Protein AF-0000000075101378 (afdb_homodimer)

Organism: Aphanomyces astaci (NCBI:txid112090)

Sequence (682 aa):
MLHLRCVVVGKGHPFSVAIASNASVRELKTKVFGENLHMTTSVADDLQLYRVDGLEEGDDGQVLHHGNFVDMTLASLSGFGDDKTNMPATSFLSRWFNTADVAVSARQIHVVVSSFDDLGDQTRWTELNDVLPRRKALRHRGVDSAAISDVSWSDVRAVFDKYTIKQEFPRQAIPAQAMDALDIYLKMIAMSFGPIDASSSDATTRKYFITPIFLHVASAAGANMVLDEEVRGMRVRMHGRLDFVLVRGVTRICLVQTTDGDMTQAMADVLLACEAVADAEDAAVVYGIATDCLSWVFVKRERSHILTAEMSVQVGDDRHLPPESVQRVAETIHAMLMVMNMLHLRCVVVGKGHPFSVAIASNASVRELKTKVFGENLHMTTSVADDLQLYRVDGLEEGDDGQVLHHGNFVDMTLASLSGFGDDKTNMPATSFLSRWFNTADVAVSARQIHVVVSSFDDLGDQTRWTELNDVLPRRKALRHRGVDSAAISDVSWSDVRAVFDKYTIKQEFPRQAIPAQAMDALDIYLKMIAMSFGPIDASSSDATTRKYFITPIFLHVASAAGANMVLDEEVRGMRVRMHGRLDFVLVRGVTRICLVQTTDGDMTQAMADVLLACEAVADAEDAAVVYGIATDCLSWVFVKRERSHILTAEMSVQVGDDRHLPPESVQRVAETIHAMLMVMN

Foldseek 3Di:
DFWAWEDEQPPQAIDTDDDDQFDFVLVVLVRVCVVPVPPPDPDSQQKKKKFFPQWWQDPVRGIDHPRHGDRSHLVSVVVRVVGIDTGDRGDGNNVQDDNVRRPPDPTTHTIYMYGNLRCLLVVLLVVLLVQADQPVVCVVVVQRAAELLVDACVSCVVSQVVFEDEDDFDFAAFDPVLLVVLQVQLVVLCVVVNFDDPPDDFLVSLCSNVVSLVVSLCVRLVKDKAAFDWFAADSRRYIYTFRIWIDDPLEIETEHEDRPPPQSSQVSSFVVRQSRCCRVVVDQWYWYWYDNNFKIKIWIDGSRHIYIYIDGFDQDPVSTGDSVSSRRVSRSVNSSNNPPD/DFWAWEDEQPPQAIDTDDDDQFAFLLVVLVRVCVVVVPPPDPDSQQKKKKFFPQWWQDPVRGIDHVRHGDRSHPVSVVVRVVGIDIGDRGDTNNVQDDNVRRPPDPTDHTMYMYGNLRCLLVVLLVVLLVQADQPPVCVVVVQRAAELLVDACVSNVVSQVVFEDEDDFDFAAFDPVLLVVLQVQQVVLCVVVNFDDPPDDFLVSLCSNVVSLVVSLCVRLVKDKDAFDWFQADSRRYIYTFRIWIDDPLEIETEHEDRVPPQSSQVSSFVVRQSRCCRVSVDQWYWYWYDNNFKIKIWIDGSRHIYIYIDGFDQDPVSTGDSVSSRRVSRSVNSSNPPPD

Secondary structure (DSSP, 8-state):
-EEEEEEETTT---EEEEE-TT-BHHHHHHHHHHH-TT-S-SSGGGEEEEEESSEEE-TTS-EEETTEE---SHHHHHTTGGGEEE--TTSBGGGT--HHHHTS-TTB--EEEEEHHHHHHHHHHHHHHHHS---HHHHTTT---EEGGG--HHHHHHHHHHHEEE-PPP-----HHHHHHHHHHHHHHHHHH----TTT--HHHHHHHHHHHHHHHHHHHT-EEEET-EEE-SSS-EEEE-SEEEEETTEEEEEEE-SSS-HHHHHHHHHHHHHHHHHHHT-S-EEEEEESSSEEEEEEE-SS-EEEEEEE----TT-SPPHHHHHHHHHHHHHHHH---/-EEEEEEETTT---EEEEE-TT-BHHHHHHHHHHH-TT-S-SSGGGEEEEEESSEEE-TTS-EEETTEE---SHHHHHTTGGGEEE--TTSBGGGT--HHHHTS-TTB--EEEEEHHHHHHHHHHHHHHHHS---HHHHTTT---EEGGG--HHHHHHHHHHHEEE-PPP-----HHHHHHHHHHHHHHHHHH----TTT--HHHHHHHHHHHHHHHHHHHT-EEEES-EEE-SSS-EEEE-SEEEEETTEEEEEEE-SSS-HHHHHHHHHHHHHHHHHHHT-S-EEEEEESSSEEEEEEE-SS-EEEEEEE----TT-SPPHHHHHHHHHHHHHHHH---

pLDDT: mean 83.55, std 13.41, range [43.53, 98.44]

Structure (mmCIF, N/CA/C/O backbone):
data_AF-0000000075101378-model_v1
#
loop_
_entity.id
_entity.type
_entity.pdbx_description
1 polymer 'Crinkler effector protein N-terminal domain-containing protein'
#
loop_
_atom_site.group_PDB
_atom_site.id
_atom_site.type_symbol
_atom_site.label_atom_id
_atom_site.label_alt_id
_atom_site.label_comp_id
_atom_site.label_asym_id
_atom_site.label_entity_id
_atom_site.label_seq_id
_atom_site.pdbx_PDB_ins_code
_atom_site.Cartn_x
_atom_site.Cartn_y
_atom_site.Cartn_z
_atom_site.occupancy
_atom_site.B_iso_or_equiv
_atom_site.auth_seq_id
_atom_site.auth_comp_id
_atom_site.auth_asym_id
_atom_site.auth_atom_id
_atom_site.pdbx_PDB_model_num
ATOM 1 N N . MET A 1 1 ? 5.184 -62.156 -27.141 1 82.69 1 MET A N 1
ATOM 2 C CA . MET A 1 1 ? 4.438 -61.188 -26.344 1 82.69 1 MET A CA 1
ATOM 3 C C . MET A 1 1 ? 5.176 -60.875 -25.047 1 82.69 1 MET A C 1
ATOM 5 O O . MET A 1 1 ? 5.734 -61.75 -24.406 1 82.69 1 MET A O 1
ATOM 9 N N . LEU A 1 2 ? 5.336 -59.531 -24.812 1 86.38 2 LEU A N 1
ATOM 10 C CA . LEU A 1 2 ? 5.973 -59.094 -23.578 1 86.38 2 LEU A CA 1
ATOM 11 C C . LEU A 1 2 ? 4.93 -58.719 -22.531 1 86.38 2 LEU A C 1
ATOM 13 O O . LEU A 1 2 ? 3.891 -58.125 -22.859 1 86.38 2 LEU A O 1
ATOM 17 N N . HIS A 1 3 ? 5.055 -59.281 -21.375 1 87.69 3 HIS A N 1
ATOM 18 C CA . HIS A 1 3 ? 4.27 -58.812 -20.234 1 87.69 3 HIS A CA 1
ATOM 19 C C . HIS A 1 3 ? 5.086 -57.875 -19.344 1 87.69 3 HIS A C 1
ATOM 21 O O . HIS A 1 3 ? 5.859 -58.344 -18.5 1 87.69 3 HIS A O 1
ATOM 27 N N . LEU A 1 4 ? 4.887 -56.562 -19.562 1 89.94 4 LEU A N 1
ATOM 28 C CA . LEU A 1 4 ? 5.656 -55.562 -18.828 1 89.94 4 LEU A CA 1
ATOM 29 C C . LEU A 1 4 ? 4.887 -55.094 -17.609 1 89.94 4 LEU A C 1
ATOM 31 O O . LEU A 1 4 ? 3.693 -54.781 -17.703 1 89.94 4 LEU A O 1
ATOM 35 N N . ARG A 1 5 ? 5.512 -55.125 -16.5 1 88.5 5 ARG A N 1
ATOM 36 C CA . ARG A 1 5 ? 4.953 -54.5 -15.297 1 88.5 5 ARG A CA 1
ATOM 37 C C . ARG A 1 5 ? 5.336 -53.031 -15.211 1 88.5 5 ARG A C 1
ATOM 39 O O . ARG A 1 5 ? 6.52 -52.688 -15.227 1 88.5 5 ARG A O 1
ATOM 46 N N . CYS A 1 6 ? 4.332 -52.188 -15.203 1 87.56 6 CYS A N 1
ATOM 47 C CA . CYS A 1 6 ? 4.512 -50.719 -15.219 1 87.56 6 CYS A CA 1
ATOM 48 C C . CYS A 1 6 ? 3.998 -50.094 -13.93 1 87.56 6 CYS A C 1
ATOM 50 O O . CYS A 1 6 ? 3.143 -50.688 -13.25 1 87.56 6 CYS A O 1
ATOM 52 N N . VAL A 1 7 ? 4.637 -49.031 -13.602 1 85.06 7 VAL A N 1
ATOM 53 C CA . VAL A 1 7 ? 4.137 -48.219 -12.492 1 85.06 7 VAL A CA 1
ATOM 54 C C . VAL A 1 7 ? 4.148 -46.719 -12.891 1 85.06 7 VAL A C 1
ATOM 56 O O . VAL A 1 7 ? 5.078 -46.281 -13.547 1 85.06 7 VAL A O 1
ATOM 59 N N . VAL A 1 8 ? 3.031 -46.094 -12.562 1 78.31 8 VAL A N 1
ATOM 60 C CA . VAL A 1 8 ? 2.91 -44.656 -12.844 1 78.31 8 VAL A CA 1
ATOM 61 C C . VAL A 1 8 ? 3.381 -43.844 -11.633 1 78.31 8 VAL A C 1
ATOM 63 O O . VAL A 1 8 ? 2.979 -44.125 -10.5 1 78.31 8 VAL A O 1
ATOM 66 N N . VAL A 1 9 ? 4.309 -42.969 -11.984 1 74.69 9 VAL A N 1
ATOM 67 C CA . VAL A 1 9 ? 4.746 -42.062 -10.945 1 74.69 9 VAL A CA 1
ATOM 68 C C . VAL A 1 9 ? 3.535 -41.375 -10.32 1 74.69 9 VAL A C 1
ATOM 70 O O . VAL A 1 9 ? 2.648 -40.906 -11.031 1 74.69 9 VAL A O 1
ATOM 73 N N . GLY A 1 10 ? 3.443 -41.312 -8.914 1 67.12 10 GLY A N 1
ATOM 74 C CA . GLY A 1 10 ? 2.352 -40.688 -8.188 1 67.12 10 GLY A CA 1
ATOM 75 C C . GLY A 1 10 ? 1.246 -41.656 -7.816 1 67.12 10 GLY A C 1
ATOM 76 O O . GLY A 1 10 ? 0.427 -41.375 -6.941 1 67.12 10 GLY A O 1
ATOM 77 N N . LYS A 1 11 ? 1.049 -42.719 -8.43 1 66.56 11 LYS A N 1
ATOM 78 C CA . LYS A 1 11 ? -0.041 -43.625 -8.133 1 66.56 11 LYS A CA 1
ATOM 79 C C . LYS A 1 11 ? 0.466 -44.844 -7.375 1 66.56 11 LYS A C 1
ATOM 81 O O . LYS A 1 11 ? -0.211 -45.375 -6.477 1 66.56 11 LYS A O 1
ATOM 86 N N . GLY A 1 12 ? 1.625 -45.281 -7.504 1 63.88 12 GLY A N 1
ATOM 87 C CA . GLY A 1 12 ? 2.346 -46.281 -6.742 1 63.88 12 GLY A CA 1
ATOM 88 C C . GLY A 1 12 ? 1.849 -47.688 -7.004 1 63.88 12 GLY A C 1
ATOM 89 O O . GLY A 1 12 ? 2.42 -48.656 -6.496 1 63.88 12 GLY A O 1
ATOM 90 N N . HIS A 1 13 ? 0.728 -48 -7.715 1 76.81 13 HIS A N 1
ATOM 91 C CA . HIS A 1 13 ? 0.263 -49.375 -7.961 1 76.81 13 HIS A CA 1
ATOM 92 C C . HIS A 1 13 ? 0.717 -49.875 -9.328 1 76.81 13 HIS A C 1
ATOM 94 O O . HIS A 1 13 ? 0.312 -49.312 -10.359 1 76.81 13 HIS A O 1
ATOM 100 N N . PRO A 1 14 ? 1.53 -50.938 -9.25 1 84.56 14 PRO A N 1
ATOM 101 C CA . PRO A 1 14 ? 1.997 -51.469 -10.531 1 84.56 14 PRO A CA 1
ATOM 102 C C . PRO A 1 14 ? 0.902 -52.219 -11.297 1 84.56 14 PRO A C 1
ATOM 104 O O . PRO A 1 14 ? -0.056 -52.719 -10.695 1 84.56 14 PRO A O 1
ATOM 107 N N . PHE A 1 15 ? 0.947 -52.219 -12.609 1 85.75 15 PHE A N 1
ATOM 108 C CA . PHE A 1 15 ? 0.036 -52.938 -13.492 1 85.75 15 PHE A CA 1
ATOM 109 C C . PHE A 1 15 ? 0.795 -53.594 -14.641 1 85.75 15 PHE A C 1
ATOM 111 O O . PHE A 1 15 ? 1.92 -53.188 -14.953 1 85.75 15 PHE A O 1
ATOM 118 N N . SER A 1 16 ? 0.158 -54.656 -15.195 1 85.62 16 SER A N 1
ATOM 119 C CA . SER A 1 16 ? 0.812 -55.375 -16.281 1 85.62 16 SER A CA 1
ATOM 120 C C . SER A 1 16 ? 0.215 -55 -17.625 1 85.62 16 SER A C 1
ATOM 122 O O . SER A 1 16 ? -0.997 -54.812 -17.75 1 85.62 16 SER A O 1
ATOM 124 N N . VAL A 1 17 ? 1.1 -54.812 -18.562 1 87.12 17 VAL A N 1
ATOM 125 C CA . VAL A 1 17 ? 0.678 -54.531 -19.938 1 87.12 17 VAL A CA 1
ATOM 126 C C . VAL A 1 17 ? 1.233 -55.625 -20.875 1 87.12 17 VAL A C 1
ATOM 128 O O . VAL A 1 17 ? 2.432 -55.906 -20.859 1 87.12 17 VAL A O 1
ATOM 131 N N . ALA A 1 18 ? 0.312 -56.281 -21.609 1 87.5 18 ALA A N 1
ATOM 132 C CA . ALA A 1 18 ? 0.731 -57.25 -22.641 1 87.5 18 ALA A CA 1
ATOM 133 C C . ALA A 1 18 ? 0.918 -56.531 -23.984 1 87.5 18 ALA A C 1
ATOM 135 O O . ALA A 1 18 ? 0.02 -55.844 -24.453 1 87.5 18 ALA A O 1
ATOM 136 N N . ILE A 1 19 ? 2.146 -56.75 -24.531 1 88.81 19 ILE A N 1
ATOM 137 C CA . ILE A 1 19 ? 2.434 -56.031 -25.781 1 88.81 19 ILE A CA 1
ATOM 138 C C . ILE A 1 19 ? 3.398 -56.844 -26.625 1 88.81 19 ILE A C 1
ATOM 140 O O . ILE A 1 19 ? 4.172 -57.656 -26.094 1 88.81 19 ILE A O 1
ATOM 144 N N . ALA A 1 20 ? 3.281 -56.688 -27.938 1 89.31 20 ALA A N 1
ATOM 145 C CA . ALA A 1 20 ? 4.172 -57.406 -28.844 1 89.31 20 ALA A CA 1
ATOM 146 C C . ALA A 1 20 ? 5.621 -56.969 -28.656 1 89.31 20 ALA A C 1
ATOM 148 O O . ALA A 1 20 ? 5.895 -55.781 -28.438 1 89.31 20 ALA A O 1
ATOM 149 N N . SER A 1 21 ? 6.516 -57.906 -28.703 1 87.06 21 SER A N 1
ATOM 150 C CA . SER A 1 21 ? 7.934 -57.625 -28.5 1 87.06 21 SER A CA 1
ATOM 151 C C . SER A 1 21 ? 8.469 -56.656 -29.547 1 87.06 21 SER A C 1
ATOM 153 O O . SER A 1 21 ? 9.43 -55.938 -29.297 1 87.06 21 SER A O 1
ATOM 155 N N . ASN A 1 22 ? 7.867 -56.656 -30.625 1 88.56 22 ASN A N 1
ATOM 156 C CA . ASN A 1 22 ? 8.344 -55.812 -31.719 1 88.56 22 ASN A CA 1
ATOM 157 C C . ASN A 1 22 ? 7.531 -54.531 -31.797 1 88.56 22 ASN A C 1
ATOM 159 O O . ASN A 1 22 ? 7.652 -53.781 -32.781 1 88.56 22 ASN A O 1
ATOM 163 N N . ALA A 1 23 ? 6.73 -54.219 -30.797 1 92.94 23 ALA A N 1
ATOM 164 C CA . ALA A 1 23 ? 5.977 -52.969 -30.75 1 92.94 23 ALA A CA 1
ATOM 165 C C . ALA A 1 23 ? 6.887 -51.781 -30.438 1 92.94 23 ALA A C 1
ATOM 167 O O . ALA A 1 23 ? 7.992 -51.969 -29.906 1 92.94 23 ALA A O 1
ATOM 168 N N . SER A 1 24 ? 6.465 -50.594 -30.859 1 91.94 24 SER A N 1
ATOM 169 C CA . SER A 1 24 ? 7.199 -49.375 -30.516 1 91.94 24 SER A CA 1
ATOM 170 C C . SER A 1 24 ? 6.875 -48.875 -29.109 1 91.94 24 SER A C 1
ATOM 172 O O . SER A 1 24 ? 5.863 -49.281 -28.531 1 91.94 24 SER A O 1
ATOM 174 N N . VAL A 1 25 ? 7.754 -48.062 -28.547 1 92.81 25 VAL A N 1
ATOM 175 C CA . VAL A 1 25 ? 7.504 -47.469 -27.234 1 92.81 25 VAL A CA 1
ATOM 176 C C . VAL A 1 25 ? 6.258 -46.562 -27.312 1 92.81 25 VAL A C 1
ATOM 178 O O . VAL A 1 25 ? 5.492 -46.5 -26.344 1 92.81 25 VAL A O 1
ATOM 181 N N . ARG A 1 26 ? 6.008 -45.969 -28.469 1 88.5 26 ARG A N 1
ATOM 182 C CA . ARG A 1 26 ? 4.801 -45.188 -28.641 1 88.5 26 ARG A CA 1
ATOM 183 C C . ARG A 1 26 ? 3.549 -46.031 -28.438 1 88.5 26 ARG A C 1
ATOM 185 O O . ARG A 1 26 ? 2.582 -45.594 -27.828 1 88.5 26 ARG A O 1
ATOM 192 N N . GLU A 1 27 ? 3.598 -47.25 -28.984 1 88.88 27 GLU A N 1
ATOM 193 C CA . GLU A 1 27 ? 2.475 -48.156 -28.797 1 88.88 27 GLU A CA 1
ATOM 194 C C . GLU A 1 27 ? 2.297 -48.531 -27.344 1 88.88 27 GLU A C 1
ATOM 196 O O . GLU A 1 27 ? 1.169 -48.688 -26.859 1 88.88 27 GLU A O 1
ATOM 201 N N . LEU A 1 28 ? 3.41 -48.688 -26.641 1 91.44 28 LEU A N 1
ATOM 202 C CA . LEU A 1 28 ? 3.33 -48.969 -25.203 1 91.44 28 LEU A CA 1
ATOM 203 C C . LEU A 1 28 ? 2.705 -47.781 -24.469 1 91.44 28 LEU A C 1
ATOM 205 O O . LEU A 1 28 ? 1.861 -47.969 -23.578 1 91.44 28 LEU A O 1
ATOM 209 N N . LYS A 1 29 ? 3.1 -46.562 -24.828 1 85.69 29 LYS A N 1
ATOM 210 C CA . LYS A 1 29 ? 2.506 -45.375 -24.25 1 85.69 29 LYS A CA 1
ATOM 211 C C . LYS A 1 29 ? 0.985 -45.375 -24.375 1 85.69 29 LYS A C 1
ATOM 213 O O . LYS A 1 29 ? 0.273 -45.094 -23.406 1 85.69 29 LYS A O 1
ATOM 218 N N . THR A 1 30 ? 0.553 -45.719 -25.5 1 84.31 30 THR A N 1
ATOM 219 C CA . THR A 1 30 ? -0.88 -45.719 -25.766 1 84.31 30 THR A CA 1
ATOM 220 C C . THR A 1 30 ? -1.577 -46.781 -24.906 1 84.31 30 THR A C 1
ATOM 222 O O . THR A 1 30 ? -2.648 -46.531 -24.359 1 84.31 30 THR A O 1
ATOM 225 N N . LYS A 1 31 ? -0.983 -47.906 -24.844 1 85.06 31 LYS A N 1
ATOM 226 C CA . LYS A 1 31 ? -1.579 -49 -24.047 1 85.06 31 LYS A CA 1
ATOM 227 C C . LYS A 1 31 ? -1.603 -48.625 -22.562 1 85.06 31 LYS A C 1
ATOM 229 O O . LYS A 1 31 ? -2.6 -48.875 -21.875 1 85.06 31 LYS A O 1
ATOM 234 N N . VAL A 1 32 ? -0.476 -48.094 -22.078 1 85.12 32 VAL A N 1
ATOM 235 C CA . VAL A 1 32 ? -0.388 -47.688 -20.688 1 85.12 32 VAL A CA 1
ATOM 236 C C . VAL A 1 32 ? -1.444 -46.625 -20.391 1 85.12 32 VAL A C 1
ATOM 238 O O . VAL A 1 32 ? -2.121 -46.688 -19.359 1 85.12 32 VAL A O 1
ATOM 241 N N . PHE A 1 33 ? -1.507 -45.656 -21.281 1 79.81 33 PHE A N 1
ATOM 242 C CA . PHE A 1 33 ? -2.492 -44.594 -21.141 1 79.81 33 PHE A CA 1
ATOM 243 C C . PHE A 1 33 ? -3.902 -45.156 -21.078 1 79.81 33 PHE A C 1
ATOM 245 O O . PHE A 1 33 ? -4.723 -44.688 -20.281 1 79.81 33 PHE A O 1
ATOM 252 N N . GLY A 1 34 ? -4.121 -46.094 -21.891 1 75.75 34 GLY A N 1
ATOM 253 C CA . GLY A 1 34 ? -5.43 -46.719 -21.906 1 75.75 34 GLY A CA 1
ATOM 254 C C . GLY A 1 34 ? -5.742 -47.469 -20.641 1 75.75 34 GLY A C 1
ATOM 255 O O . GLY A 1 34 ? -6.898 -47.562 -20.219 1 75.75 34 GLY A O 1
ATOM 256 N N . GLU A 1 35 ? -4.688 -48.156 -20.125 1 72.5 35 GLU A N 1
ATOM 257 C CA . GLU A 1 35 ? -4.879 -48.938 -18.906 1 72.5 35 GLU A CA 1
ATOM 258 C C . GLU A 1 35 ? -5.055 -48.031 -17.688 1 72.5 35 GLU A C 1
ATOM 260 O O . GLU A 1 35 ? -5.582 -48.5 -16.656 1 72.5 35 GLU A O 1
ATOM 265 N N . ASN A 1 36 ? -4.492 -46.844 -17.781 1 60.81 36 ASN A N 1
ATOM 266 C CA . ASN A 1 36 ? -4.531 -45.969 -16.641 1 60.81 36 ASN A CA 1
ATOM 267 C C . ASN A 1 36 ? -5.266 -44.656 -16.969 1 60.81 36 ASN A C 1
ATOM 269 O O . ASN A 1 36 ? -4.633 -43.625 -17.266 1 60.81 36 ASN A O 1
ATOM 273 N N . LEU A 1 37 ? -6.496 -44.656 -17.172 1 49.28 37 LEU A N 1
ATOM 274 C CA . LEU A 1 37 ? -7.426 -43.625 -17.578 1 49.28 37 LEU A CA 1
ATOM 275 C C . LEU A 1 37 ? -7.238 -42.375 -16.719 1 49.28 37 LEU A C 1
ATOM 277 O O . LEU A 1 37 ? -7.559 -41.25 -17.156 1 49.28 37 LEU A O 1
ATOM 281 N N . HIS A 1 38 ? -6.816 -42.531 -15.594 1 48.59 38 HIS A N 1
ATOM 282 C CA . HIS A 1 38 ? -6.863 -41.375 -14.727 1 48.59 38 HIS A CA 1
ATOM 283 C C . HIS A 1 38 ? -5.523 -40.625 -14.719 1 48.59 38 HIS A C 1
ATOM 285 O O . HIS A 1 38 ? -5.188 -39.969 -13.734 1 48.59 38 HIS A O 1
ATOM 291 N N . MET A 1 39 ? -4.785 -40.906 -15.672 1 49.66 39 MET A N 1
ATOM 292 C CA . MET A 1 39 ? -3.543 -40.125 -15.703 1 49.66 39 MET A CA 1
ATOM 293 C C . MET A 1 39 ? -3.811 -38.688 -16.078 1 49.66 39 MET A C 1
ATOM 295 O O . MET A 1 39 ? -4.773 -38.406 -16.781 1 49.66 39 MET A O 1
ATOM 299 N N . THR A 1 40 ? -3.236 -37.844 -15.375 1 48.78 40 THR A N 1
ATOM 300 C CA . THR A 1 40 ? -3.434 -36.406 -15.508 1 48.78 40 THR A CA 1
ATOM 301 C C . THR A 1 40 ? -3.055 -35.938 -16.906 1 48.78 40 THR A C 1
ATOM 303 O O . THR A 1 40 ? -3.375 -34.812 -17.297 1 48.78 40 THR A O 1
ATOM 306 N N . THR A 1 41 ? -2.43 -36.844 -17.609 1 50.5 41 THR A N 1
ATOM 307 C CA . THR A 1 41 ? -2.055 -36.375 -18.938 1 50.5 41 THR A CA 1
ATOM 308 C C . THR A 1 41 ? -3.172 -36.656 -19.938 1 50.5 41 THR A C 1
ATOM 310 O O . THR A 1 41 ? -3.92 -37.625 -19.797 1 50.5 41 THR A O 1
ATOM 313 N N . SER A 1 42 ? -3.387 -35.719 -20.781 1 53.19 42 SER A N 1
ATOM 314 C CA . SER A 1 42 ? -4.484 -35.812 -21.734 1 53.19 42 SER A CA 1
ATOM 315 C C . SER A 1 42 ? -4.105 -36.656 -22.938 1 53.19 42 SER A C 1
ATOM 317 O O . SER A 1 42 ? -4.973 -37.094 -23.719 1 53.19 42 SER A O 1
ATOM 319 N N . VAL A 1 43 ? -2.828 -36.844 -23.156 1 62.59 43 VAL A N 1
ATOM 320 C CA . VAL A 1 43 ? -2.488 -37.625 -24.344 1 62.59 43 VAL A CA 1
ATOM 321 C C . VAL A 1 43 ? -1.364 -38.625 -24.016 1 62.59 43 VAL A C 1
ATOM 323 O O . VAL A 1 43 ? -0.492 -38.312 -23.203 1 62.59 43 VAL A O 1
ATOM 326 N N . ALA A 1 44 ? -1.346 -39.781 -24.609 1 72.75 44 ALA A N 1
ATOM 327 C CA . ALA A 1 44 ? -0.391 -40.844 -24.422 1 72.75 44 ALA A CA 1
ATOM 328 C C . ALA A 1 44 ? 1.02 -40.438 -24.812 1 72.75 44 ALA A C 1
ATOM 330 O O . ALA A 1 44 ? 1.998 -40.844 -24.188 1 72.75 44 ALA A O 1
ATOM 331 N N . ASP A 1 45 ? 1.031 -39.469 -25.703 1 72.38 45 ASP A N 1
ATOM 332 C CA . ASP A 1 45 ? 2.328 -39.062 -26.25 1 72.38 45 ASP A CA 1
ATOM 333 C C . ASP A 1 45 ? 3.123 -38.281 -25.219 1 72.38 45 ASP A C 1
ATOM 335 O O . ASP A 1 45 ? 4.348 -38.188 -25.312 1 72.38 45 ASP A O 1
ATOM 339 N N . ASP A 1 46 ? 2.455 -37.875 -24.25 1 69.56 46 ASP A N 1
ATOM 340 C CA . ASP A 1 46 ? 3.111 -37.031 -23.25 1 69.56 46 ASP A CA 1
ATOM 341 C C . ASP A 1 46 ? 3.717 -37.875 -22.125 1 69.56 46 ASP A C 1
ATOM 343 O O . ASP A 1 46 ? 4.41 -37.344 -21.25 1 69.56 46 ASP A O 1
ATOM 347 N N . LEU A 1 47 ? 3.475 -39.062 -22.219 1 76.38 47 LEU A N 1
ATOM 348 C CA . LEU A 1 47 ? 4.035 -39.938 -21.203 1 76.38 47 LEU A CA 1
ATOM 349 C C . LEU A 1 47 ? 5.516 -40.188 -21.469 1 76.38 47 LEU A C 1
ATOM 351 O O . LEU A 1 47 ? 5.945 -40.25 -22.625 1 76.38 47 LEU A O 1
ATOM 355 N N . GLN A 1 48 ? 6.27 -40.156 -20.406 1 77.12 48 GLN A N 1
ATOM 356 C CA . GLN A 1 48 ? 7.652 -40.625 -20.438 1 77.12 48 GLN A CA 1
ATOM 357 C C . GLN A 1 48 ? 7.785 -42 -19.797 1 77.12 48 GLN A C 1
ATOM 359 O O . GLN A 1 48 ? 7.285 -42.219 -18.688 1 77.12 48 GLN A O 1
ATOM 364 N N . LEU A 1 49 ? 8.383 -42.906 -20.594 1 85.06 49 LEU A N 1
ATOM 365 C CA . LEU A 1 49 ? 8.586 -44.25 -20.062 1 85.06 49 LEU A CA 1
ATOM 366 C C . LEU A 1 49 ? 10.062 -44.5 -19.766 1 85.06 49 LEU A C 1
ATOM 368 O O . LEU A 1 49 ? 10.93 -44.156 -20.578 1 85.06 49 LEU A O 1
ATOM 372 N N . TYR A 1 50 ? 10.312 -44.938 -18.578 1 85.31 50 TYR A N 1
ATOM 373 C CA . TYR A 1 50 ? 11.672 -45.281 -18.172 1 85.31 50 TYR A CA 1
ATOM 374 C C . TYR A 1 50 ? 11.797 -46.781 -17.906 1 85.31 50 TYR A C 1
ATOM 376 O O . TYR A 1 50 ? 11.008 -47.344 -17.156 1 85.31 50 TYR A O 1
ATOM 384 N N . ARG A 1 51 ? 12.758 -47.406 -18.594 1 88.69 51 ARG A N 1
ATOM 385 C CA . ARG A 1 51 ? 13.141 -48.75 -18.172 1 88.69 51 ARG A CA 1
ATOM 386 C C . ARG A 1 51 ? 13.883 -48.688 -16.844 1 88.69 51 ARG A C 1
ATOM 388 O O . ARG A 1 51 ? 14.781 -47.875 -16.641 1 88.69 51 ARG A O 1
ATOM 395 N N . VAL A 1 52 ? 13.391 -49.5 -15.961 1 86.06 52 VAL A N 1
ATOM 396 C CA . VAL A 1 52 ? 14.039 -49.5 -14.648 1 86.06 52 VAL A CA 1
ATOM 397 C C . VAL A 1 52 ? 14.508 -50.906 -14.297 1 86.06 52 VAL A C 1
ATOM 399 O O . VAL A 1 52 ? 13.945 -51.906 -14.773 1 86.06 52 VAL A O 1
ATOM 402 N N . ASP A 1 53 ? 15.578 -50.812 -13.492 1 81.56 53 ASP A N 1
ATOM 403 C CA . ASP A 1 53 ? 16.094 -52.062 -12.945 1 81.56 53 ASP A CA 1
ATOM 404 C C . ASP A 1 53 ? 16.062 -52.062 -11.422 1 81.56 53 ASP A C 1
ATOM 406 O O . ASP A 1 53 ? 16.203 -51 -10.805 1 81.56 53 ASP A O 1
ATOM 410 N N . GLY A 1 54 ? 15.672 -53.125 -10.859 1 79.25 54 GLY A N 1
ATOM 411 C CA . GLY A 1 54 ? 15.805 -53.25 -9.422 1 79.25 54 GLY A CA 1
ATOM 412 C C . GLY A 1 54 ? 14.523 -52.969 -8.664 1 79.25 54 GLY A C 1
ATOM 413 O O . GLY A 1 54 ? 14.484 -53.031 -7.438 1 79.25 54 GLY A O 1
ATOM 414 N N . LEU A 1 55 ? 13.539 -52.531 -9.383 1 84.81 55 LEU A N 1
ATOM 415 C CA . LEU A 1 55 ? 12.258 -52.312 -8.727 1 84.81 55 LEU A CA 1
ATOM 416 C C . LEU A 1 55 ? 11.383 -53.562 -8.766 1 84.81 55 LEU A C 1
ATOM 418 O O . LEU A 1 55 ? 11.375 -54.281 -9.766 1 84.81 55 LEU A O 1
ATOM 422 N N . GLU A 1 56 ? 10.719 -53.781 -7.617 1 86.62 56 GLU A N 1
ATOM 423 C CA . GLU A 1 56 ? 9.844 -54.938 -7.543 1 86.62 56 GLU A CA 1
ATOM 424 C C . GLU A 1 56 ? 8.547 -54.625 -6.801 1 86.62 56 GLU A C 1
ATOM 426 O O . GLU A 1 56 ? 8.5 -53.688 -6.012 1 86.62 56 GLU A O 1
ATOM 431 N N . GLU A 1 57 ? 7.551 -55.312 -7.148 1 86.25 57 GLU A N 1
ATOM 432 C CA . GLU A 1 57 ? 6.277 -55.188 -6.441 1 86.25 57 GLU A CA 1
ATOM 433 C C . GLU A 1 57 ? 6.27 -56.062 -5.18 1 86.25 57 GLU A C 1
ATOM 435 O O . GLU A 1 57 ? 6.582 -57.25 -5.234 1 86.25 57 GLU A O 1
ATOM 440 N N . GLY A 1 58 ? 5.938 -55.312 -4.141 1 80.12 58 GLY A N 1
ATOM 441 C CA . GLY A 1 58 ? 5.82 -56.031 -2.885 1 80.12 58 GLY A CA 1
ATOM 442 C C . GLY A 1 58 ? 4.48 -56.719 -2.721 1 80.12 58 GLY A C 1
ATOM 443 O O . GLY A 1 58 ? 3.605 -56.594 -3.582 1 80.12 58 GLY A O 1
ATOM 444 N N . ASP A 1 59 ? 4.312 -57.469 -1.63 1 80 59 ASP A N 1
ATOM 445 C CA . ASP A 1 59 ? 3.123 -58.281 -1.351 1 80 59 ASP A CA 1
ATOM 446 C C . ASP A 1 59 ? 1.884 -57.406 -1.221 1 80 59 ASP A C 1
ATOM 448 O O . ASP A 1 59 ? 0.78 -57.812 -1.58 1 80 59 ASP A O 1
ATOM 452 N N . ASP A 1 60 ? 2.006 -56.156 -0.847 1 78.44 60 ASP A N 1
ATOM 453 C CA . ASP A 1 60 ? 0.869 -55.25 -0.661 1 78.44 60 ASP A CA 1
ATOM 454 C C . ASP A 1 60 ? 0.696 -54.312 -1.864 1 78.44 60 ASP A C 1
ATOM 456 O O . ASP A 1 60 ? -0.027 -53.312 -1.79 1 78.44 60 ASP A O 1
ATOM 460 N N . GLY A 1 61 ? 1.396 -54.625 -2.867 1 78.31 61 GLY A N 1
ATOM 461 C CA . GLY A 1 61 ? 1.272 -53.781 -4.043 1 78.31 61 GLY A CA 1
ATOM 462 C C . GLY A 1 61 ? 2.178 -52.562 -4 1 78.31 61 GLY A C 1
ATOM 463 O O . GLY A 1 61 ? 2.078 -51.688 -4.855 1 78.31 61 GLY A O 1
ATOM 464 N N . GLN A 1 62 ? 2.945 -52.562 -2.998 1 82 62 GLN A N 1
ATOM 465 C CA . GLN A 1 62 ? 3.861 -51.438 -2.883 1 82 62 GLN A CA 1
ATOM 466 C C . GLN A 1 62 ? 5.078 -51.625 -3.783 1 82 62 GLN A C 1
ATOM 468 O O . GLN A 1 62 ? 5.371 -52.75 -4.219 1 82 62 GLN A O 1
ATOM 473 N N . VAL A 1 63 ? 5.715 -50.594 -4.117 1 85.69 63 VAL A N 1
ATOM 474 C CA . VAL A 1 63 ? 6.918 -50.625 -4.941 1 85.69 63 VAL A CA 1
ATOM 475 C C . VAL A 1 63 ? 8.156 -50.688 -4.051 1 85.69 63 VAL A C 1
ATOM 477 O O . VAL A 1 63 ? 8.289 -49.875 -3.123 1 85.69 63 VAL A O 1
ATOM 480 N N . LEU A 1 64 ? 8.953 -51.656 -4.352 1 82 64 LEU A N 1
ATOM 481 C CA . LEU A 1 64 ? 10.164 -51.844 -3.559 1 82 64 LEU A CA 1
ATOM 482 C C . LEU A 1 64 ? 11.406 -51.719 -4.426 1 82 64 LEU A C 1
ATOM 484 O O . LEU A 1 64 ? 11.383 -52.031 -5.613 1 82 64 LEU A O 1
ATOM 488 N N . HIS A 1 65 ? 12.477 -51.094 -3.885 1 82.69 65 HIS A N 1
ATOM 489 C CA . HIS A 1 65 ? 13.82 -51.094 -4.441 1 82.69 65 HIS A CA 1
ATOM 490 C C . HIS A 1 65 ? 14.812 -51.75 -3.49 1 82.69 65 HIS A C 1
ATOM 492 O O . HIS A 1 65 ? 15.07 -51.219 -2.398 1 82.69 65 HIS A O 1
ATOM 498 N N . HIS A 1 66 ? 15.305 -52.938 -3.889 1 76.56 66 HIS A N 1
ATOM 499 C CA . HIS A 1 66 ? 16.203 -53.719 -3.049 1 76.56 66 HIS A CA 1
ATOM 500 C C . HIS A 1 66 ? 15.594 -54 -1.678 1 76.56 66 HIS A C 1
ATOM 502 O O . HIS A 1 66 ? 16.25 -53.812 -0.652 1 76.56 66 HIS A O 1
ATOM 508 N N . GLY A 1 67 ? 14.312 -54.25 -1.723 1 77.31 67 GLY A N 1
ATOM 509 C CA . GLY A 1 67 ? 13.617 -54.656 -0.505 1 77.31 67 GLY A CA 1
ATOM 510 C C . GLY A 1 67 ? 13.055 -53.469 0.27 1 77.31 67 GLY A C 1
ATOM 511 O O . GLY A 1 67 ? 12.344 -53.656 1.261 1 77.31 67 GLY A O 1
ATOM 512 N N . ASN A 1 68 ? 13.367 -52.312 -0.087 1 81.56 68 ASN A N 1
ATOM 513 C CA . ASN A 1 68 ? 12.891 -51.094 0.605 1 81.56 68 ASN A CA 1
ATOM 514 C C . ASN A 1 68 ? 11.742 -50.438 -0.145 1 81.56 68 ASN A C 1
ATOM 516 O O . ASN A 1 68 ? 11.734 -50.406 -1.377 1 81.56 68 ASN A O 1
ATOM 520 N N . PHE A 1 69 ? 10.82 -50 0.648 1 80.88 69 PHE A N 1
ATOM 521 C CA . PHE A 1 69 ? 9.672 -49.281 0.082 1 80.88 69 PHE A CA 1
ATOM 522 C C . PHE A 1 69 ? 10.109 -48.031 -0.67 1 80.88 69 PHE A C 1
ATOM 524 O O . PHE A 1 69 ? 10.977 -47.312 -0.199 1 80.88 69 PHE A O 1
ATOM 531 N N . VAL A 1 70 ? 9.539 -47.906 -1.911 1 78.19 70 VAL A N 1
ATOM 532 C CA . VAL A 1 70 ? 9.773 -46.688 -2.719 1 78.19 70 VAL A CA 1
ATOM 533 C C . VAL A 1 70 ? 8.453 -45.969 -2.932 1 78.19 70 VAL A C 1
ATOM 535 O O . VAL A 1 70 ? 7.496 -46.531 -3.467 1 78.19 70 VAL A O 1
ATOM 538 N N . ASP A 1 71 ? 8.406 -44.781 -2.471 1 72.12 71 ASP A N 1
ATOM 539 C CA . ASP A 1 71 ? 7.27 -43.906 -2.795 1 72.12 71 ASP A CA 1
ATOM 540 C C . ASP A 1 71 ? 7.371 -43.375 -4.223 1 72.12 71 ASP A C 1
ATOM 542 O O . ASP A 1 71 ? 8.328 -42.688 -4.566 1 72.12 71 ASP A O 1
ATOM 546 N N . MET A 1 72 ? 6.539 -43.875 -5.055 1 70.06 72 MET A N 1
ATOM 547 C CA . MET A 1 72 ? 6.605 -43.531 -6.477 1 70.06 72 MET A CA 1
ATOM 548 C C . MET A 1 72 ? 6.238 -42.094 -6.719 1 70.06 72 MET A C 1
ATOM 550 O O . MET A 1 72 ? 5.238 -41.781 -7.375 1 70.06 72 MET A O 1
ATOM 554 N N . THR A 1 73 ? 7.105 -41.344 -6.109 1 65.56 73 THR A N 1
ATOM 555 C CA . THR A 1 73 ? 7.012 -39.906 -6.352 1 65.56 73 THR A CA 1
ATOM 556 C C . THR A 1 73 ? 8.039 -39.438 -7.387 1 65.56 73 THR A C 1
ATOM 558 O O . THR A 1 73 ? 8.953 -40.219 -7.727 1 65.56 73 THR A O 1
ATOM 561 N N . LEU A 1 74 ? 7.863 -38.344 -7.848 1 58.78 74 LEU A N 1
ATOM 562 C CA . LEU A 1 74 ? 8.82 -37.812 -8.805 1 58.78 74 LEU A CA 1
ATOM 563 C C . LEU A 1 74 ? 10.219 -37.75 -8.195 1 58.78 74 LEU A C 1
ATOM 565 O O . LEU A 1 74 ? 11.211 -38.031 -8.867 1 58.78 74 LEU A O 1
ATOM 569 N N . ALA A 1 75 ? 10.234 -37.469 -6.984 1 58.75 75 ALA A N 1
ATOM 570 C CA . ALA A 1 75 ? 11.508 -37.375 -6.277 1 58.75 75 ALA A CA 1
ATOM 571 C C . ALA A 1 75 ? 12.203 -38.75 -6.273 1 58.75 75 ALA A C 1
ATOM 573 O O . ALA A 1 75 ? 13.422 -38.812 -6.438 1 58.75 75 ALA A O 1
ATOM 574 N N . SER A 1 76 ? 11.477 -39.75 -6.219 1 64.38 76 SER A N 1
ATOM 575 C CA . SER A 1 76 ? 12.047 -41.094 -6.172 1 64.38 76 SER A CA 1
ATOM 576 C C . SER A 1 76 ? 12.633 -41.469 -7.523 1 64.38 76 SER A C 1
ATOM 578 O O . SER A 1 76 ? 13.648 -42.156 -7.586 1 64.38 76 SER A O 1
ATOM 580 N N . LEU A 1 77 ? 11.969 -40.906 -8.492 1 65.25 77 LEU A N 1
ATOM 581 C CA . LEU A 1 77 ? 12.43 -41.219 -9.836 1 65.25 77 LEU A CA 1
ATOM 582 C C . LEU A 1 77 ? 13.828 -40.656 -10.078 1 65.25 77 LEU A C 1
ATOM 584 O O . LEU A 1 77 ? 14.641 -41.281 -10.758 1 65.25 77 LEU A O 1
ATOM 588 N N . SER A 1 78 ? 14.047 -39.5 -9.492 1 62.59 78 SER A N 1
ATOM 589 C CA . SER A 1 78 ? 15.367 -38.906 -9.617 1 62.59 78 SER A CA 1
ATOM 590 C C . SER A 1 78 ? 16.438 -39.75 -8.961 1 62.59 78 SER A C 1
ATOM 592 O O . SER A 1 78 ? 17.594 -39.781 -9.398 1 62.59 78 SER A O 1
ATOM 594 N N . GLY A 1 79 ? 16.031 -40.438 -8.109 1 62.03 79 GLY A N 1
ATOM 595 C CA . GLY A 1 79 ? 16.938 -41.281 -7.375 1 62.03 79 GLY A CA 1
ATOM 596 C C . GLY A 1 79 ? 17.359 -42.531 -8.156 1 62.03 79 GLY A C 1
ATOM 597 O O . GLY A 1 79 ? 18.328 -43.188 -7.793 1 62.03 79 GLY A O 1
ATOM 598 N N . PHE A 1 80 ? 16.734 -42.75 -9.266 1 64.56 80 PHE A N 1
ATOM 599 C CA . PHE A 1 80 ? 17.031 -43.969 -10.039 1 64.56 80 PHE A CA 1
ATOM 600 C C . PHE A 1 80 ? 18.047 -43.688 -11.125 1 64.56 80 PHE A C 1
ATOM 602 O O . PHE A 1 80 ? 18.281 -44.5 -12.008 1 64.56 80 PHE A O 1
ATOM 609 N N . GLY A 1 81 ? 18.625 -42.562 -11.07 1 61.59 81 GLY A N 1
ATOM 610 C CA . GLY A 1 81 ? 19.547 -42.094 -12.094 1 61.59 81 GLY A CA 1
ATOM 611 C C . GLY A 1 81 ? 20.234 -43.219 -12.844 1 61.59 81 GLY A C 1
ATOM 612 O O . GLY A 1 81 ? 20.047 -43.375 -14.055 1 61.59 81 GLY A O 1
ATOM 613 N N . ASP A 1 82 ? 20.953 -44.062 -12.289 1 65.19 82 ASP A N 1
ATOM 614 C CA . ASP A 1 82 ? 21.719 -45.125 -12.961 1 65.19 82 ASP A CA 1
ATOM 615 C C . ASP A 1 82 ? 20.844 -46.344 -13.258 1 65.19 82 ASP A C 1
ATOM 617 O O . ASP A 1 82 ? 21.172 -47.125 -14.133 1 65.19 82 ASP A O 1
ATOM 621 N N . ASP A 1 83 ? 19.719 -46.406 -12.672 1 67.12 83 ASP A N 1
ATOM 622 C CA . ASP A 1 83 ? 18.875 -47.594 -12.766 1 67.12 83 ASP A CA 1
ATOM 623 C C . ASP A 1 83 ? 17.703 -47.344 -13.719 1 67.12 83 ASP A C 1
ATOM 625 O O . ASP A 1 83 ? 16.922 -48.25 -13.984 1 67.12 83 ASP A O 1
ATOM 629 N N . LYS A 1 84 ? 17.672 -46.094 -14.203 1 73.56 84 LYS A N 1
ATOM 630 C CA . LYS A 1 84 ? 16.578 -45.812 -15.133 1 73.56 84 LYS A CA 1
ATOM 631 C C . LYS A 1 84 ? 17.109 -45.312 -16.469 1 73.56 84 LYS A C 1
ATOM 633 O O . LYS A 1 84 ? 18.125 -44.625 -16.516 1 73.56 84 LYS A O 1
ATOM 638 N N . THR A 1 85 ? 16.516 -45.75 -17.594 1 79.69 85 THR A N 1
ATOM 639 C CA . THR A 1 85 ? 16.844 -45.312 -18.938 1 79.69 85 THR A CA 1
ATOM 640 C C . THR A 1 85 ? 15.586 -44.906 -19.703 1 79.69 85 THR A C 1
ATOM 642 O O . THR A 1 85 ? 14.625 -45.656 -19.797 1 79.69 85 THR A O 1
ATOM 645 N N . ASN A 1 86 ? 15.672 -43.625 -20.141 1 81.81 86 ASN A N 1
ATOM 646 C CA . ASN A 1 86 ? 14.539 -43.125 -20.922 1 81.81 86 ASN A CA 1
ATOM 647 C C . ASN A 1 86 ? 14.375 -43.906 -22.234 1 81.81 86 ASN A C 1
ATOM 649 O O . ASN A 1 86 ? 15.352 -44.125 -22.938 1 81.81 86 ASN A O 1
ATOM 653 N N . MET A 1 87 ? 13.086 -44.312 -22.469 1 86 87 MET A N 1
ATOM 654 C CA . MET A 1 87 ? 12.781 -45 -23.719 1 86 87 MET A CA 1
ATOM 655 C C . MET A 1 87 ? 12.102 -44.094 -24.719 1 86 87 MET A C 1
ATOM 657 O O . MET A 1 87 ? 10.914 -43.781 -24.578 1 86 87 MET A O 1
ATOM 661 N N . PRO A 1 88 ? 12.789 -43.656 -25.766 1 82.69 88 PRO A N 1
ATOM 662 C CA . PRO A 1 88 ? 12.18 -42.781 -26.766 1 82.69 88 PRO A CA 1
ATOM 663 C C . PRO A 1 88 ? 11 -43.406 -27.484 1 82.69 88 PRO A C 1
ATOM 665 O O . PRO A 1 88 ? 11.016 -44.625 -27.75 1 82.69 88 PRO A O 1
ATOM 668 N N . ALA A 1 89 ? 10.031 -42.594 -27.844 1 82 89 ALA A N 1
ATOM 669 C CA . ALA A 1 89 ? 8.781 -43.031 -28.453 1 82 89 ALA A CA 1
ATOM 670 C C . ALA A 1 89 ? 9.031 -43.812 -29.75 1 82 89 ALA A C 1
ATOM 672 O O . ALA A 1 89 ? 8.289 -44.75 -30.078 1 82 89 ALA A O 1
ATOM 673 N N . THR A 1 90 ? 10.109 -43.531 -30.344 1 85.62 90 THR A N 1
ATOM 674 C CA . THR A 1 90 ? 10.375 -44.062 -31.672 1 85.62 90 THR A CA 1
ATOM 675 C C . THR A 1 90 ? 11.133 -45.406 -31.562 1 85.62 90 THR A C 1
ATOM 677 O O . THR A 1 90 ? 11.328 -46.094 -32.562 1 85.62 90 THR A O 1
ATOM 680 N N . SER A 1 91 ? 11.555 -45.781 -30.422 1 87.62 91 SER A N 1
ATOM 681 C CA . SER A 1 91 ? 12.312 -47 -30.266 1 87.62 91 SER A CA 1
ATOM 682 C C . SER A 1 91 ? 11.383 -48.219 -30.172 1 87.62 91 SER A C 1
ATOM 684 O O . SER A 1 91 ? 10.211 -48.062 -29.812 1 87.62 91 SER A O 1
ATOM 686 N N . PHE A 1 92 ? 11.984 -49.344 -30.609 1 89.75 92 PHE A N 1
ATOM 687 C CA . PHE A 1 92 ? 11.25 -50.594 -30.469 1 89.75 92 PHE A CA 1
ATOM 688 C C . PHE A 1 92 ? 11.523 -51.25 -29.109 1 89.75 92 PHE A C 1
ATOM 690 O O . PHE A 1 92 ? 12.625 -51.125 -28.578 1 89.75 92 PHE A O 1
ATOM 697 N N . LEU A 1 93 ? 10.516 -51.875 -28.547 1 91.19 93 LEU A N 1
ATOM 698 C CA . LEU A 1 93 ? 10.609 -52.5 -27.219 1 91.19 93 LEU A CA 1
ATOM 699 C C . LEU A 1 93 ? 11.664 -53.594 -27.203 1 91.19 93 LEU A C 1
ATOM 701 O O . LEU A 1 93 ? 12.266 -53.875 -26.156 1 91.19 93 LEU A O 1
ATOM 705 N N . SER A 1 94 ? 11.938 -54.25 -28.359 1 88.56 94 SER A N 1
ATOM 706 C CA . SER A 1 94 ? 12.93 -55.312 -28.469 1 88.56 94 SER A CA 1
ATOM 707 C C . SER A 1 94 ? 14.328 -54.812 -28.125 1 88.56 94 SER A C 1
ATOM 709 O O . SER A 1 94 ? 15.203 -55.594 -27.75 1 88.56 94 SER A O 1
ATOM 711 N N . ARG A 1 95 ? 14.492 -53.5 -28.25 1 88.25 95 ARG A N 1
ATOM 712 C CA . ARG A 1 95 ? 15.766 -52.875 -27.891 1 88.25 95 ARG A CA 1
ATOM 713 C C . ARG A 1 95 ? 15.977 -52.875 -26.391 1 88.25 95 ARG A C 1
ATOM 715 O O . ARG A 1 95 ? 17.109 -52.875 -25.906 1 88.25 95 ARG A O 1
ATOM 722 N N . TRP A 1 96 ? 14.945 -52.875 -25.656 1 89.31 96 TRP A N 1
ATOM 723 C CA . TRP A 1 96 ? 15.008 -52.625 -24.219 1 89.31 96 TRP A CA 1
ATOM 724 C C . TRP A 1 96 ? 14.727 -53.906 -23.422 1 89.31 96 TRP A C 1
ATOM 726 O O . TRP A 1 96 ? 15.203 -54.031 -22.297 1 89.31 96 TRP A O 1
ATOM 736 N N . PHE A 1 97 ? 13.859 -54.656 -24.016 1 88.25 97 PHE A N 1
ATOM 737 C CA . PHE A 1 97 ? 13.414 -55.844 -23.281 1 88.25 97 PHE A CA 1
ATOM 738 C C . PHE A 1 97 ? 13.578 -57.094 -24.125 1 88.25 97 PHE A C 1
ATOM 740 O O . PHE A 1 97 ? 13.289 -57.094 -25.312 1 88.25 97 PHE A O 1
ATOM 747 N N . ASN A 1 98 ? 14.148 -58.125 -23.5 1 81.19 98 ASN A N 1
ATOM 748 C CA . ASN A 1 98 ? 14.156 -59.469 -24.078 1 81.19 98 ASN A CA 1
ATOM 749 C C . ASN A 1 98 ? 13.156 -60.375 -23.391 1 81.19 98 ASN A C 1
ATOM 751 O O . ASN A 1 98 ? 12.875 -60.219 -22.203 1 81.19 98 ASN A O 1
ATOM 755 N N . THR A 1 99 ? 12.477 -61.156 -24.156 1 75.5 99 THR A N 1
ATOM 756 C CA . THR A 1 99 ? 11.445 -62.062 -23.641 1 75.5 99 THR A CA 1
ATOM 757 C C . THR A 1 99 ? 11.977 -62.875 -22.453 1 75.5 99 THR A C 1
ATOM 759 O O . THR A 1 99 ? 11.242 -63.125 -21.5 1 75.5 99 THR A O 1
ATOM 762 N N . ALA A 1 100 ? 13.188 -63.188 -22.484 1 72.06 100 ALA A N 1
ATOM 763 C CA . ALA A 1 100 ? 13.789 -63.969 -21.422 1 72.06 100 ALA A CA 1
ATOM 764 C C . ALA A 1 100 ? 13.938 -63.125 -20.141 1 72.06 100 ALA A C 1
ATOM 766 O O . ALA A 1 100 ? 13.734 -63.656 -19.047 1 72.06 100 ALA A O 1
ATOM 767 N N . ASP A 1 101 ? 14.258 -61.844 -20.266 1 67.62 101 ASP A N 1
ATOM 768 C CA . ASP A 1 101 ? 14.508 -60.969 -19.125 1 67.62 101 ASP A CA 1
ATOM 769 C C . ASP A 1 101 ? 13.203 -60.625 -18.422 1 67.62 101 ASP A C 1
ATOM 771 O O . ASP A 1 101 ? 13.164 -60.5 -17.188 1 67.62 101 ASP A O 1
ATOM 775 N N . VAL A 1 102 ? 12.172 -60.344 -19.234 1 73.81 102 VAL A N 1
ATOM 776 C CA . VAL A 1 102 ? 10.891 -59.906 -18.703 1 73.81 102 VAL A CA 1
ATOM 777 C C . VAL A 1 102 ? 10.195 -61.062 -17.984 1 73.81 102 VAL A C 1
ATOM 779 O O . VAL A 1 102 ? 9.453 -60.875 -17.031 1 73.81 102 VAL A O 1
ATOM 782 N N . ALA A 1 103 ? 10.484 -62.312 -18.391 1 63.19 103 ALA A N 1
ATOM 783 C CA . ALA A 1 103 ? 9.852 -63.5 -17.859 1 63.19 103 ALA A CA 1
ATOM 784 C C . ALA A 1 103 ? 10.406 -63.844 -16.484 1 63.19 103 ALA A C 1
ATOM 786 O O . ALA A 1 103 ? 9.812 -64.625 -15.742 1 63.19 103 ALA A O 1
ATOM 787 N N . VAL A 1 104 ? 11.547 -63.312 -16.078 1 56.19 104 VAL A N 1
ATOM 788 C CA . VAL A 1 104 ? 12.273 -63.875 -14.953 1 56.19 104 VAL A CA 1
ATOM 789 C C . VAL A 1 104 ? 11.5 -63.625 -13.656 1 56.19 104 VAL A C 1
ATOM 791 O O . VAL A 1 104 ? 11.32 -64.562 -12.852 1 56.19 104 VAL A O 1
ATOM 794 N N . SER A 1 105 ? 11.234 -62.406 -13.203 1 63.09 105 SER A N 1
ATOM 795 C CA . SER A 1 105 ? 10.617 -62.188 -11.898 1 63.09 105 SER A CA 1
ATOM 796 C C . SER A 1 105 ? 9.25 -61.531 -12.039 1 63.09 105 SER A C 1
ATOM 798 O O . SER A 1 105 ? 9.109 -60.5 -12.727 1 63.09 105 SER A O 1
ATOM 800 N N . ALA A 1 106 ? 8.203 -62.281 -11.57 1 70.19 106 ALA A N 1
ATOM 801 C CA . ALA A 1 106 ? 6.82 -61.844 -11.586 1 70.19 106 ALA A CA 1
ATOM 802 C C . ALA A 1 106 ? 6.668 -60.531 -10.82 1 70.19 106 ALA A C 1
ATOM 804 O O . ALA A 1 106 ? 5.691 -59.781 -11.008 1 70.19 106 ALA A O 1
ATOM 805 N N . ARG A 1 107 ? 7.609 -60.188 -10.148 1 81.31 107 ARG A N 1
ATOM 806 C CA . ARG A 1 107 ? 7.438 -59 -9.289 1 81.31 107 ARG A CA 1
ATOM 807 C C . ARG A 1 107 ? 8.258 -57.844 -9.797 1 81.31 107 ARG A C 1
ATOM 809 O O . ARG A 1 107 ? 8.164 -56.719 -9.258 1 81.31 107 ARG A O 1
ATOM 816 N N . GLN A 1 108 ? 9.047 -58.125 -10.781 1 86.94 108 GLN A N 1
ATOM 817 C CA . GLN A 1 108 ? 9.922 -57.062 -11.266 1 86.94 108 GLN A CA 1
ATOM 818 C C . GLN A 1 108 ? 9.117 -56 -12 1 86.94 108 GLN A C 1
ATOM 820 O O . GLN A 1 108 ? 8.266 -56.312 -12.836 1 86.94 108 GLN A O 1
ATOM 825 N N . ILE A 1 109 ? 9.359 -54.75 -11.656 1 88.69 109 ILE A N 1
ATOM 826 C CA . ILE A 1 109 ? 8.828 -53.625 -12.398 1 88.69 109 ILE A CA 1
ATOM 827 C C . ILE A 1 109 ? 9.781 -53.25 -13.539 1 88.69 109 ILE A C 1
ATOM 829 O O . ILE A 1 109 ? 10.977 -53.094 -13.328 1 88.69 109 ILE A O 1
ATOM 833 N N . HIS A 1 110 ? 9.188 -53.188 -14.68 1 89.81 110 HIS A N 1
ATOM 834 C CA . HIS A 1 110 ? 10.016 -52.969 -15.859 1 89.81 110 HIS A CA 1
ATOM 835 C C . HIS A 1 110 ? 10.039 -51.5 -16.281 1 89.81 110 HIS A C 1
ATOM 837 O O . HIS A 1 110 ? 11.07 -51 -16.734 1 89.81 110 HIS A O 1
ATOM 843 N N . VAL A 1 111 ? 8.883 -50.906 -16.125 1 87.5 111 VAL A N 1
ATOM 844 C CA . VAL A 1 111 ? 8.727 -49.594 -16.688 1 87.5 111 VAL A CA 1
ATOM 845 C C . VAL A 1 111 ? 8.125 -48.656 -15.648 1 87.5 111 VAL A C 1
ATOM 847 O O . VAL A 1 111 ? 7.129 -49 -15.008 1 87.5 111 VAL A O 1
ATOM 850 N N . VAL A 1 112 ? 8.75 -47.531 -15.5 1 84.94 112 VAL A N 1
ATOM 851 C CA . VAL A 1 112 ? 8.164 -46.438 -14.758 1 84.94 112 VAL A CA 1
ATOM 852 C C . VAL A 1 112 ? 7.613 -45.375 -15.734 1 84.94 112 VAL A C 1
ATOM 854 O O . VAL A 1 112 ? 8.297 -45 -16.688 1 84.94 112 VAL A O 1
ATOM 857 N N . VAL A 1 113 ? 6.363 -45.125 -15.547 1 79.75 113 VAL A N 1
ATOM 858 C CA . VAL A 1 113 ? 5.66 -44.188 -16.406 1 79.75 113 VAL A CA 1
ATOM 859 C C . VAL A 1 113 ? 5.547 -42.844 -15.719 1 79.75 113 VAL A C 1
ATOM 861 O O . VAL A 1 113 ? 5.148 -42.75 -14.555 1 79.75 113 VAL A O 1
ATOM 864 N N . SER A 1 114 ? 6.156 -41.969 -16.391 1 69.06 114 SER A N 1
ATOM 865 C CA . SER A 1 114 ? 5.961 -40.594 -15.898 1 69.06 114 SER A CA 1
ATOM 866 C C . SER A 1 114 ? 5.277 -39.719 -16.953 1 69.06 114 SER A C 1
ATOM 868 O O . SER A 1 114 ? 5.395 -40 -18.141 1 69.06 114 SER A O 1
ATOM 870 N N . SER A 1 115 ? 4.293 -39.156 -16.766 1 56.19 115 SER A N 1
ATOM 871 C CA . SER A 1 115 ? 3.758 -38.219 -17.719 1 56.19 115 SER A CA 1
ATOM 872 C C . SER A 1 115 ? 4.633 -36.969 -17.797 1 56.19 115 SER A C 1
ATOM 874 O O . SER A 1 115 ? 5.293 -36.594 -16.812 1 56.19 115 SER A O 1
ATOM 876 N N . PHE A 1 116 ? 5.039 -36.75 -19.156 1 47.81 116 PHE A N 1
ATOM 877 C CA . PHE A 1 116 ? 5.789 -35.531 -19.391 1 47.81 116 PHE A CA 1
ATOM 878 C C . PHE A 1 116 ? 5.418 -34.438 -18.375 1 47.81 116 PHE A C 1
ATOM 880 O O . PHE A 1 116 ? 6.277 -33.688 -17.953 1 47.81 116 PHE A O 1
ATOM 887 N N . ASP A 1 117 ? 4.227 -34.438 -18.203 1 49.19 117 ASP A N 1
ATOM 888 C CA . ASP A 1 117 ? 3.691 -33.406 -17.312 1 49.19 117 ASP A CA 1
ATOM 889 C C . ASP A 1 117 ? 4.273 -33.562 -15.906 1 49.19 117 ASP A C 1
ATOM 891 O O . ASP A 1 117 ? 4.445 -32.562 -15.195 1 49.19 117 ASP A O 1
ATOM 895 N N . ASP A 1 118 ? 4.602 -34.844 -15.641 1 48.97 118 ASP A N 1
ATOM 896 C CA . ASP A 1 118 ? 5.109 -35.125 -14.305 1 48.97 118 ASP A CA 1
ATOM 897 C C . ASP A 1 118 ? 6.586 -34.75 -14.188 1 48.97 118 ASP A C 1
ATOM 899 O O . ASP A 1 118 ? 7.055 -34.375 -13.109 1 48.97 118 ASP A O 1
ATOM 903 N N . LEU A 1 119 ? 7.398 -34.906 -15.312 1 48.56 119 LEU A N 1
ATOM 904 C CA . LEU A 1 119 ? 8.844 -34.719 -15.211 1 48.56 119 LEU A CA 1
ATOM 905 C C . LEU A 1 119 ? 9.25 -33.312 -15.625 1 48.56 119 LEU A C 1
ATOM 907 O O . LEU A 1 119 ? 10.391 -32.906 -15.391 1 48.56 119 LEU A O 1
ATOM 911 N N . GLY A 1 120 ? 8.359 -32.656 -16.328 1 55.28 120 GLY A N 1
ATOM 912 C CA . GLY A 1 120 ? 8.703 -31.344 -16.859 1 55.28 120 GLY A CA 1
ATOM 913 C C . GLY A 1 120 ? 9.117 -30.359 -15.789 1 55.28 120 GLY A C 1
ATOM 914 O O . GLY A 1 120 ? 10.117 -29.641 -15.938 1 55.28 120 GLY A O 1
ATOM 915 N N . ASP A 1 121 ? 8.484 -30.531 -14.742 1 72 121 ASP A N 1
ATOM 916 C CA . ASP A 1 121 ? 8.82 -29.609 -13.656 1 72 121 ASP A CA 1
ATOM 917 C C . ASP A 1 121 ? 10.219 -29.891 -13.109 1 72 121 ASP A C 1
ATOM 919 O O . ASP A 1 121 ? 11 -28.969 -12.891 1 72 121 ASP A O 1
ATOM 923 N N . GLN A 1 122 ? 10.508 -31.219 -13.141 1 71 122 GLN A N 1
ATOM 924 C CA . GLN A 1 122 ? 11.758 -31.578 -12.469 1 71 122 GLN A CA 1
ATOM 925 C C . GLN A 1 122 ? 12.961 -31.156 -13.305 1 71 122 GLN A C 1
ATOM 927 O O . GLN A 1 122 ? 13.969 -30.688 -12.766 1 71 122 GLN A O 1
ATOM 932 N N . THR A 1 123 ? 12.781 -31.438 -14.57 1 77.56 123 THR A N 1
ATOM 933 C CA . THR A 1 123 ? 13.875 -31.016 -15.445 1 77.56 123 THR A CA 1
ATOM 934 C C . THR A 1 123 ? 14.086 -29.516 -15.367 1 77.56 123 THR A C 1
ATOM 936 O O . THR A 1 123 ? 15.219 -29.047 -15.211 1 77.56 123 THR A O 1
ATOM 939 N N . ARG A 1 124 ? 13.07 -28.766 -15.484 1 89.5 124 ARG A N 1
ATOM 940 C CA . ARG A 1 124 ? 13.148 -27.312 -15.414 1 89.5 124 ARG A CA 1
ATOM 941 C C . ARG A 1 124 ? 13.727 -26.859 -14.078 1 89.5 124 ARG A C 1
ATOM 943 O O . ARG A 1 124 ? 14.531 -25.922 -14.031 1 89.5 124 ARG A O 1
ATOM 950 N N . TRP A 1 125 ? 13.344 -27.531 -13.039 1 89.12 125 TRP A N 1
ATOM 951 C CA . TRP A 1 125 ? 13.844 -27.172 -11.711 1 89.12 125 TRP A CA 1
ATOM 952 C C . TRP A 1 125 ? 15.336 -27.453 -11.594 1 89.12 125 TRP A C 1
ATOM 954 O O . TRP A 1 125 ? 16.078 -26.672 -11.023 1 89.12 125 TRP A O 1
ATOM 964 N N . THR A 1 126 ? 15.695 -28.578 -12.109 1 84.38 126 THR A N 1
ATOM 965 C CA . THR A 1 126 ? 17.109 -28.906 -12.109 1 84.38 126 THR A CA 1
ATOM 966 C C . THR A 1 126 ? 17.922 -27.875 -12.891 1 84.38 126 THR A C 1
ATOM 968 O O . THR A 1 126 ? 18.953 -27.406 -12.422 1 84.38 126 THR A O 1
ATOM 971 N N . GLU A 1 127 ? 17.438 -27.594 -14.047 1 89.56 127 GLU A N 1
ATOM 972 C CA . GLU A 1 127 ? 18.109 -26.578 -14.867 1 89.56 127 GLU A CA 1
ATOM 973 C C . GLU A 1 127 ? 18.188 -25.234 -14.141 1 89.56 127 GLU A C 1
ATOM 975 O O . GLU A 1 127 ? 19.203 -24.547 -14.203 1 89.56 127 GLU A O 1
ATOM 980 N N . LEU A 1 128 ? 17.141 -24.812 -13.469 1 93.44 128 LEU A N 1
ATOM 981 C CA . LEU A 1 128 ? 17.125 -23.562 -12.711 1 93.44 128 LEU A CA 1
ATOM 982 C C . LEU A 1 128 ? 18.125 -23.609 -11.57 1 93.44 128 LEU A C 1
ATOM 984 O O . LEU A 1 128 ? 18.891 -22.656 -11.375 1 93.44 128 LEU A O 1
ATOM 988 N N . ASN A 1 129 ? 18.156 -24.688 -10.859 1 89.25 129 ASN A N 1
ATOM 989 C CA . ASN A 1 129 ? 19.078 -24.812 -9.734 1 89.25 129 ASN A CA 1
ATOM 990 C C . ASN A 1 129 ? 20.531 -24.703 -10.195 1 89.25 129 ASN A C 1
ATOM 992 O O . ASN A 1 129 ? 21.375 -24.219 -9.445 1 89.25 129 ASN A O 1
ATOM 996 N N . ASP A 1 130 ? 20.75 -25.094 -11.359 1 88.69 130 ASP A N 1
ATOM 997 C CA . ASP A 1 130 ? 22.109 -25.062 -11.906 1 88.69 130 ASP A CA 1
ATOM 998 C C . ASP A 1 130 ? 22.547 -23.625 -12.172 1 88.69 130 ASP A C 1
ATOM 1000 O O . ASP A 1 130 ? 23.75 -23.312 -12.141 1 88.69 130 ASP A O 1
ATOM 1004 N N . VAL A 1 131 ? 21.625 -22.75 -12.406 1 91.44 131 VAL A N 1
ATOM 1005 C CA . VAL A 1 131 ? 22.016 -21.406 -12.844 1 91.44 131 VAL A CA 1
ATOM 1006 C C . VAL A 1 131 ? 21.797 -20.406 -11.711 1 91.44 131 VAL A C 1
ATOM 1008 O O . VAL A 1 131 ? 22.281 -19.281 -11.773 1 91.44 131 VAL A O 1
ATOM 1011 N N . LEU A 1 132 ? 21.062 -20.75 -10.719 1 89.06 132 LEU A N 1
ATOM 1012 C CA . LEU A 1 132 ? 20.797 -19.828 -9.609 1 89.06 132 LEU A CA 1
ATOM 1013 C C . LEU A 1 132 ? 22.062 -19.5 -8.852 1 89.06 132 LEU A C 1
ATOM 1015 O O . LEU A 1 132 ? 22.953 -20.344 -8.695 1 89.06 132 LEU A O 1
ATOM 1019 N N . PRO A 1 133 ? 22.078 -18.141 -8.469 1 78.25 133 PRO A N 1
ATOM 1020 C CA . PRO A 1 133 ? 23.266 -17.75 -7.707 1 78.25 133 PRO A CA 1
ATOM 1021 C C . PRO A 1 133 ? 23.391 -18.5 -6.387 1 78.25 133 PRO A C 1
ATOM 1023 O O . PRO A 1 133 ? 22.391 -18.781 -5.734 1 78.25 133 PRO A O 1
ATOM 1026 N N . ARG A 1 134 ? 24.531 -19.156 -6.23 1 66.31 134 ARG A N 1
ATOM 1027 C CA . ARG A 1 134 ? 24.828 -19.812 -4.965 1 66.31 134 ARG A CA 1
ATOM 1028 C C . ARG A 1 134 ? 25.516 -18.844 -3.998 1 66.31 134 ARG A C 1
ATOM 1030 O O . ARG A 1 134 ? 26.484 -18.188 -4.363 1 66.31 134 ARG A O 1
ATOM 1037 N N . ARG A 1 135 ? 24.828 -18.156 -3.236 1 56.5 135 ARG A N 1
ATOM 1038 C CA . ARG A 1 135 ? 25.594 -17.359 -2.281 1 56.5 135 ARG A CA 1
ATOM 1039 C C . ARG A 1 135 ? 26.422 -18.25 -1.358 1 56.5 135 ARG A C 1
ATOM 1041 O O . ARG A 1 135 ? 25.859 -19.078 -0.632 1 56.5 135 ARG A O 1
ATOM 1048 N N . LYS A 1 136 ? 27.75 -18.422 -1.603 1 46.97 136 LYS A N 1
ATOM 1049 C CA . LYS A 1 136 ? 28.75 -19.094 -0.78 1 46.97 136 LYS A CA 1
ATOM 1050 C C . LYS A 1 136 ? 28.469 -18.875 0.706 1 46.97 136 LYS A C 1
ATOM 1052 O O . LYS A 1 136 ? 28.578 -19.812 1.504 1 46.97 136 LYS A O 1
ATOM 1057 N N . ALA A 1 137 ? 28.297 -17.641 0.945 1 45.97 137 ALA A N 1
ATOM 1058 C CA . ALA A 1 137 ? 28.281 -17.344 2.373 1 45.97 137 ALA A CA 1
ATOM 1059 C C . ALA A 1 137 ? 27.062 -17.984 3.047 1 45.97 137 ALA A C 1
ATOM 1061 O O . ALA A 1 137 ? 27.094 -18.281 4.246 1 45.97 137 ALA A O 1
ATOM 1062 N N . LEU A 1 138 ? 26.031 -18.156 2.314 1 47.69 138 LEU A N 1
ATOM 1063 C CA . LEU A 1 138 ? 24.828 -18.672 2.959 1 47.69 138 LEU A CA 1
ATOM 1064 C C . LEU A 1 138 ? 24.828 -20.203 2.986 1 47.69 138 LEU A C 1
ATOM 1066 O O . LEU A 1 138 ?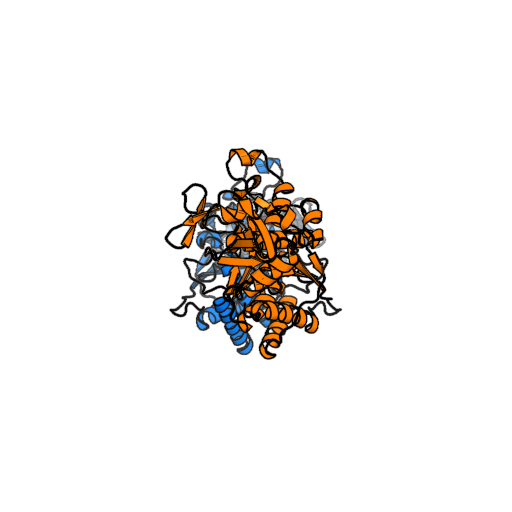 24.047 -20.812 3.707 1 47.69 138 LEU A O 1
ATOM 1070 N N . ARG A 1 139 ? 25.719 -20.781 2.205 1 47.66 139 ARG A N 1
ATOM 1071 C CA . ARG A 1 139 ? 25.938 -22.219 2.363 1 47.66 139 ARG A CA 1
ATOM 1072 C C . ARG A 1 139 ? 26.328 -22.562 3.795 1 47.66 139 ARG A C 1
ATOM 1074 O O . ARG A 1 139 ? 25.922 -23.594 4.336 1 47.66 139 ARG A O 1
ATOM 1081 N N . HIS A 1 140 ? 27.062 -21.734 4.242 1 45.34 140 HIS A N 1
ATOM 1082 C CA . HIS A 1 140 ? 27.516 -22.031 5.598 1 45.34 140 HIS A CA 1
ATOM 1083 C C . HIS A 1 140 ? 26.359 -21.984 6.586 1 45.34 140 HIS A C 1
ATOM 1085 O O . HIS A 1 140 ? 26.453 -22.547 7.684 1 45.34 140 HIS A O 1
ATOM 1091 N N . ARG A 1 141 ? 25.391 -21.25 6.09 1 48.62 141 ARG A N 1
ATOM 1092 C CA . ARG A 1 141 ? 24.359 -21.172 7.121 1 48.62 141 ARG A CA 1
ATOM 1093 C C . ARG A 1 141 ? 23.234 -22.172 6.855 1 48.62 141 ARG A C 1
ATOM 1095 O O . ARG A 1 141 ? 22.188 -22.109 7.496 1 48.62 141 ARG A O 1
ATOM 1102 N N . GLY A 1 142 ? 23.516 -23.031 5.965 1 48.22 142 GLY A N 1
ATOM 1103 C CA . GLY A 1 142 ? 22.578 -24.125 5.723 1 48.22 142 GLY A CA 1
ATOM 1104 C C . GLY A 1 142 ? 21.406 -23.734 4.859 1 48.22 142 GLY A C 1
ATOM 1105 O O . GLY A 1 142 ? 20.469 -24.516 4.668 1 48.22 142 GLY A O 1
ATOM 1106 N N . VAL A 1 143 ? 21.359 -22.484 4.633 1 53.44 143 VAL A N 1
ATOM 1107 C CA . VAL A 1 143 ? 20.203 -22.062 3.85 1 53.44 143 VAL A CA 1
ATOM 1108 C C . VAL A 1 143 ? 20.547 -22.078 2.363 1 53.44 143 VAL A C 1
ATOM 1110 O O . VAL A 1 143 ? 21.391 -21.297 1.913 1 53.44 143 VAL A O 1
ATOM 1113 N N . ASP A 1 144 ? 20.234 -23.094 1.606 1 66.44 144 ASP A N 1
ATOM 1114 C CA . ASP A 1 144 ? 20.656 -23.328 0.229 1 66.44 144 ASP A CA 1
ATOM 1115 C C . ASP A 1 144 ? 19.625 -22.766 -0.761 1 66.44 144 ASP A C 1
ATOM 1117 O O . ASP A 1 144 ? 19.469 -23.297 -1.861 1 66.44 144 ASP A O 1
ATOM 1121 N N . SER A 1 145 ? 18.859 -21.703 -0.363 1 83 145 SER A N 1
ATOM 1122 C CA . SER A 1 145 ? 17.875 -21.172 -1.3 1 83 145 SER A CA 1
ATOM 1123 C C . SER A 1 145 ? 18.172 -19.734 -1.69 1 83 145 SER A C 1
ATOM 1125 O O . SER A 1 145 ? 18.609 -18.938 -0.854 1 83 145 SER A O 1
ATOM 1127 N N . ALA A 1 146 ? 18.156 -19.422 -2.986 1 89.75 146 ALA A N 1
ATOM 1128 C CA . ALA A 1 146 ? 18.391 -18.078 -3.504 1 89.75 146 ALA A CA 1
ATOM 1129 C C . ALA A 1 146 ? 17.141 -17.203 -3.352 1 89.75 146 ALA A C 1
ATOM 1131 O O . ALA A 1 146 ? 16.016 -17.672 -3.592 1 89.75 146 ALA A O 1
ATOM 1132 N N . ALA A 1 147 ? 17.391 -15.992 -2.953 1 92.06 147 ALA A N 1
ATOM 1133 C CA . ALA A 1 147 ? 16.281 -15.039 -2.963 1 92.06 147 ALA A CA 1
ATOM 1134 C C . ALA A 1 147 ? 15.922 -14.633 -4.391 1 92.06 147 ALA A C 1
ATOM 1136 O O . ALA A 1 147 ? 16.797 -14.273 -5.18 1 92.06 147 ALA A O 1
ATOM 1137 N N . ILE A 1 148 ? 14.688 -14.703 -4.719 1 93.06 148 ILE A N 1
ATOM 1138 C CA . ILE A 1 148 ? 14.195 -14.359 -6.051 1 93.06 148 ILE A CA 1
ATOM 1139 C C . ILE A 1 148 ? 14.656 -12.945 -6.418 1 93.06 148 ILE A C 1
ATOM 1141 O O . ILE A 1 148 ? 15.039 -12.688 -7.562 1 93.06 148 ILE A O 1
ATOM 1145 N N . SER A 1 149 ? 14.711 -12.023 -5.449 1 89.25 149 SER A N 1
ATOM 1146 C CA . SER A 1 149 ? 15.109 -10.641 -5.676 1 89.25 149 SER A CA 1
ATOM 1147 C C . SER A 1 149 ? 16.578 -10.539 -6.074 1 89.25 149 SER A C 1
ATOM 1149 O O . SER A 1 149 ? 17 -9.523 -6.625 1 89.25 149 SER A O 1
ATOM 1151 N N . ASP A 1 150 ? 17.297 -11.562 -5.812 1 90.81 150 ASP A N 1
ATOM 1152 C CA . ASP A 1 150 ? 18.734 -11.555 -6.109 1 90.81 150 ASP A CA 1
ATOM 1153 C C . ASP A 1 150 ? 19.016 -12.164 -7.48 1 90.81 150 ASP A C 1
ATOM 1155 O O . ASP A 1 150 ? 20.156 -12.164 -7.945 1 90.81 150 ASP A O 1
ATOM 1159 N N . VAL A 1 151 ? 18.047 -12.719 -8.078 1 93.69 151 VAL A N 1
ATOM 1160 C CA . VAL A 1 151 ? 18.203 -13.391 -9.367 1 93.69 151 VAL A CA 1
ATOM 1161 C C . VAL A 1 151 ? 17.859 -12.422 -10.5 1 93.69 151 VAL A C 1
ATOM 1163 O O . VAL A 1 151 ? 16.828 -11.758 -10.469 1 93.69 151 VAL A O 1
ATOM 1166 N N . SER A 1 152 ? 18.781 -12.359 -11.477 1 93.81 152 SER A N 1
ATOM 1167 C CA . SER A 1 152 ? 18.516 -11.508 -12.633 1 93.81 152 SER A CA 1
ATOM 1168 C C . SER A 1 152 ? 17.953 -12.32 -13.797 1 93.81 152 SER A C 1
ATOM 1170 O O . SER A 1 152 ? 18.094 -13.539 -13.836 1 93.81 152 SER A O 1
ATOM 1172 N N . TRP A 1 153 ? 17.359 -11.586 -14.688 1 94.25 153 TRP A N 1
ATOM 1173 C CA . TRP A 1 153 ? 16.812 -12.234 -15.883 1 94.25 153 TRP A CA 1
ATOM 1174 C C . TRP A 1 153 ? 17.922 -12.93 -16.672 1 94.25 153 TRP A C 1
ATOM 1176 O O . TRP A 1 153 ? 17.703 -14.016 -17.203 1 94.25 153 TRP A O 1
ATOM 1186 N N . SER A 1 154 ? 19.016 -12.273 -16.688 1 93.38 154 SER A N 1
ATOM 1187 C CA . SER A 1 154 ? 20.125 -12.852 -17.453 1 93.38 154 SER A CA 1
ATOM 1188 C C . SER A 1 154 ? 20.531 -14.203 -16.906 1 93.38 154 SER A C 1
ATOM 1190 O O . SER A 1 154 ? 21 -15.07 -17.641 1 93.38 154 SER A O 1
ATOM 1192 N N . ASP A 1 155 ? 20.328 -14.445 -15.641 1 94.44 155 ASP A N 1
ATOM 1193 C CA . ASP A 1 155 ? 20.688 -15.711 -14.992 1 94.44 155 ASP A CA 1
ATOM 1194 C C . ASP A 1 155 ? 19.766 -16.844 -15.453 1 94.44 155 ASP A C 1
ATOM 1196 O O . ASP A 1 155 ? 20.203 -17.984 -15.562 1 94.44 155 ASP A O 1
ATOM 1200 N N . VAL A 1 156 ? 18.484 -16.5 -15.758 1 95.88 156 VAL A N 1
ATOM 1201 C CA . VAL A 1 156 ? 17.516 -17.578 -15.883 1 95.88 156 VAL A CA 1
ATOM 1202 C C . VAL A 1 156 ? 16.891 -17.562 -17.281 1 95.88 156 VAL A C 1
ATOM 1204 O O . VAL A 1 156 ? 16.125 -18.453 -17.641 1 95.88 156 VAL A O 1
ATOM 1207 N N . ARG A 1 157 ? 17.25 -16.656 -18.078 1 95 157 ARG A N 1
ATOM 1208 C CA . ARG A 1 157 ? 16.641 -16.469 -19.406 1 95 157 ARG A CA 1
ATOM 1209 C C . ARG A 1 157 ? 16.781 -17.719 -20.25 1 95 157 ARG A C 1
ATOM 1211 O O . ARG A 1 157 ? 15.812 -18.141 -20.891 1 95 157 ARG A O 1
ATOM 1218 N N . ALA A 1 158 ? 17.922 -18.281 -20.266 1 92.81 158 ALA A N 1
ATOM 1219 C CA . ALA A 1 158 ? 18.188 -19.438 -21.125 1 92.81 158 ALA A CA 1
ATOM 1220 C C . ALA A 1 158 ? 17.281 -20.609 -20.75 1 92.81 158 ALA A C 1
ATOM 1222 O O . ALA A 1 158 ? 16.844 -21.359 -21.625 1 92.81 158 ALA A O 1
ATOM 1223 N N . VAL A 1 159 ? 17.016 -20.75 -19.547 1 93.75 159 VAL A N 1
ATOM 1224 C CA . VAL A 1 159 ? 16.156 -21.844 -19.094 1 93.75 159 VAL A CA 1
ATOM 1225 C C . VAL A 1 159 ? 14.711 -21.562 -19.5 1 93.75 159 VAL A C 1
ATOM 1227 O O . VAL A 1 159 ? 14.062 -22.391 -20.141 1 93.75 159 VAL A O 1
ATOM 1230 N N . PHE A 1 160 ? 14.258 -20.406 -19.219 1 95.62 160 PHE A N 1
ATOM 1231 C CA . PHE A 1 160 ? 12.844 -20.125 -19.422 1 95.62 160 PHE A CA 1
ATOM 1232 C C . PHE A 1 160 ? 12.531 -20 -20.906 1 95.62 160 PHE A C 1
ATOM 1234 O O . PHE A 1 160 ? 11.43 -20.328 -21.344 1 95.62 160 PHE A O 1
ATOM 1241 N N . ASP A 1 161 ? 13.438 -19.531 -21.688 1 91.06 161 ASP A N 1
ATOM 1242 C CA . ASP A 1 161 ? 13.227 -19.422 -23.141 1 91.06 161 ASP A CA 1
ATOM 1243 C C . ASP A 1 161 ? 12.906 -20.766 -23.75 1 91.06 161 ASP A C 1
ATOM 1245 O O . ASP A 1 161 ? 12.164 -20.859 -24.734 1 91.06 161 ASP A O 1
ATOM 1249 N N . LYS A 1 162 ? 13.422 -21.812 -23.172 1 89.62 162 LYS A N 1
ATOM 1250 C CA . LYS A 1 162 ? 13.227 -23.172 -23.688 1 89.62 162 LYS A CA 1
ATOM 1251 C C . LYS A 1 162 ? 11.781 -23.609 -23.516 1 89.62 162 LYS A C 1
ATOM 1253 O O . LYS A 1 162 ? 11.281 -24.422 -24.312 1 89.62 162 LYS A O 1
ATOM 1258 N N . TYR A 1 163 ? 11.141 -23.062 -22.531 1 89.88 163 TYR A N 1
ATOM 1259 C CA . TYR A 1 163 ? 9.859 -23.641 -22.141 1 89.88 163 TYR A CA 1
ATOM 1260 C C . TYR A 1 163 ? 8.719 -22.656 -22.406 1 89.88 163 TYR A C 1
ATOM 1262 O O . TYR A 1 163 ? 7.547 -23.016 -22.297 1 89.88 163 TYR A O 1
ATOM 1270 N N . THR A 1 164 ? 9.008 -21.406 -22.719 1 91.25 164 THR A N 1
ATOM 1271 C CA . THR A 1 164 ? 7.996 -20.359 -22.781 1 91.25 164 THR A CA 1
ATOM 1272 C C . THR A 1 164 ? 7.449 -20.234 -24.203 1 91.25 164 THR A C 1
ATOM 1274 O O . THR A 1 164 ? 8.211 -20.156 -25.172 1 91.25 164 THR A O 1
ATOM 1277 N N . ILE A 1 165 ? 6.148 -20.234 -24.312 1 89.94 165 ILE A N 1
ATOM 1278 C CA . ILE A 1 165 ? 5.422 -20.031 -25.562 1 89.94 165 ILE A CA 1
ATOM 1279 C C . ILE A 1 165 ? 4.512 -18.812 -25.438 1 89.94 165 ILE A C 1
ATOM 1281 O O . ILE A 1 165 ? 3.773 -18.672 -24.469 1 89.94 165 ILE A O 1
ATOM 1285 N N . LYS A 1 166 ? 4.605 -17.953 -26.406 1 87.88 166 LYS A N 1
ATOM 1286 C CA . LYS A 1 166 ? 3.691 -16.812 -26.438 1 87.88 166 LYS A CA 1
ATOM 1287 C C . LYS A 1 166 ? 2.322 -17.219 -26.969 1 87.88 166 LYS A C 1
ATOM 1289 O O . LYS A 1 166 ? 2.225 -17.844 -28.016 1 87.88 166 LYS A O 1
ATOM 1294 N N . GLN A 1 167 ? 1.344 -16.984 -26.172 1 87.75 167 GLN A N 1
ATOM 1295 C CA . GLN A 1 167 ? -0.025 -17.328 -26.547 1 87.75 167 GLN A CA 1
ATOM 1296 C C . GLN A 1 167 ? -1.021 -16.344 -25.938 1 87.75 167 GLN A C 1
ATOM 1298 O O . GLN A 1 167 ? -0.812 -15.844 -24.828 1 87.75 167 GLN A O 1
ATOM 1303 N N . GLU A 1 168 ? -2.045 -16.141 -26.609 1 87 168 GLU A N 1
ATOM 1304 C CA . GLU A 1 168 ? -3.111 -15.305 -26.078 1 87 168 GLU A CA 1
ATOM 1305 C C . GLU A 1 168 ? -3.891 -16.031 -24.984 1 87 168 GLU A C 1
ATOM 1307 O O . GLU A 1 168 ? -4.082 -17.25 -25.062 1 87 168 GLU A O 1
ATOM 1312 N N . PHE A 1 169 ? -4.277 -15.266 -24.047 1 91.5 169 PHE A N 1
ATOM 1313 C CA . PHE A 1 169 ? -5.047 -15.828 -22.953 1 91.5 169 PHE A CA 1
ATOM 1314 C C . PHE A 1 169 ? -6.543 -15.617 -23.172 1 91.5 169 PHE A C 1
ATOM 1316 O O . PHE A 1 169 ? -6.957 -14.594 -23.703 1 91.5 169 PHE A O 1
ATOM 1323 N N . PRO A 1 170 ? -7.332 -16.594 -22.766 1 91.62 170 PRO A N 1
ATOM 1324 C CA . PRO A 1 170 ? -8.781 -16.391 -22.859 1 91.62 170 PRO A CA 1
ATOM 1325 C C . PRO A 1 170 ? -9.281 -15.297 -21.922 1 91.62 170 PRO A C 1
ATOM 1327 O O . PRO A 1 170 ? -8.578 -14.898 -20.984 1 91.62 170 PRO A O 1
ATOM 1330 N N . ARG A 1 171 ? -10.492 -14.789 -22.25 1 93.81 171 ARG A N 1
ATOM 1331 C CA . ARG A 1 171 ? -11.156 -13.789 -21.422 1 93.81 171 ARG A CA 1
ATOM 1332 C C . ARG A 1 171 ? -12.539 -14.273 -21 1 93.81 171 ARG A C 1
ATOM 1334 O O . ARG A 1 171 ? -13.211 -14.984 -21.734 1 93.81 171 ARG A O 1
ATOM 1341 N N . GLN A 1 172 ? -12.852 -13.961 -19.797 1 94.62 172 GLN A N 1
ATOM 1342 C CA . GLN A 1 172 ? -14.195 -14.219 -19.297 1 94.62 172 GLN A CA 1
ATOM 1343 C C . GLN A 1 172 ? -14.844 -12.945 -18.766 1 94.62 172 GLN A C 1
ATOM 1345 O O . GLN A 1 172 ? -14.258 -12.227 -17.969 1 94.62 172 GLN A O 1
ATOM 1350 N N . ALA A 1 173 ? -16.094 -12.773 -19.156 1 94.75 173 ALA A N 1
ATOM 1351 C CA . ALA A 1 173 ? -16.797 -11.531 -18.859 1 94.75 173 ALA A CA 1
ATOM 1352 C C . ALA A 1 173 ? -17.016 -11.367 -17.359 1 94.75 173 ALA A C 1
ATOM 1354 O O . ALA A 1 173 ? -17.312 -12.344 -16.656 1 94.75 173 ALA A O 1
ATOM 1355 N N . ILE A 1 174 ? -16.906 -10.148 -16.906 1 95.44 174 ILE A N 1
ATOM 1356 C CA . ILE A 1 174 ? -17.25 -9.719 -15.547 1 95.44 174 ILE A CA 1
ATOM 1357 C C . ILE A 1 174 ? -18.562 -8.922 -15.578 1 95.44 174 ILE A C 1
ATOM 1359 O O . ILE A 1 174 ? -18.812 -8.18 -16.531 1 95.44 174 ILE A O 1
ATOM 1363 N N . PRO A 1 175 ? -19.406 -9.109 -14.562 1 93.25 175 PRO A N 1
ATOM 1364 C CA . PRO A 1 175 ? -20.641 -8.32 -14.547 1 93.25 175 PRO A CA 1
ATOM 1365 C C . PRO A 1 175 ? -20.391 -6.832 -14.781 1 93.25 175 PRO A C 1
ATOM 1367 O O . PRO A 1 175 ? -19.453 -6.262 -14.219 1 93.25 175 PRO A O 1
ATOM 1370 N N . ALA A 1 176 ? -21.25 -6.23 -15.57 1 94.06 176 ALA A N 1
ATOM 1371 C CA . ALA A 1 176 ? -21.109 -4.836 -15.984 1 94.06 176 ALA A CA 1
ATOM 1372 C C . ALA A 1 176 ? -21.062 -3.908 -14.773 1 94.06 176 ALA A C 1
ATOM 1374 O O . ALA A 1 176 ? -20.297 -2.943 -14.742 1 94.06 176 ALA A O 1
ATOM 1375 N N . GLN A 1 177 ? -21.828 -4.211 -13.797 1 91 177 GLN A N 1
ATOM 1376 C CA . GLN A 1 177 ? -21.891 -3.375 -12.602 1 91 177 GLN A CA 1
ATOM 1377 C C . GLN A 1 177 ? -20.547 -3.334 -11.891 1 91 177 GLN A C 1
ATOM 1379 O O . GLN A 1 177 ? -20.141 -2.291 -11.367 1 91 177 GLN A O 1
ATOM 1384 N N . ALA A 1 178 ? -19.938 -4.457 -11.852 1 92.19 178 ALA A N 1
ATOM 1385 C CA . ALA A 1 178 ? -18.625 -4.535 -11.211 1 92.19 178 ALA A CA 1
ATOM 1386 C C . ALA A 1 178 ? -17.578 -3.73 -11.992 1 92.19 178 ALA A C 1
ATOM 1388 O O . ALA A 1 178 ? -16.75 -3.043 -11.398 1 92.19 178 ALA A O 1
ATOM 1389 N N . MET A 1 179 ? -17.656 -3.746 -13.258 1 95 179 MET A N 1
ATOM 1390 C CA . MET A 1 179 ? -16.719 -3.002 -14.094 1 95 179 MET A CA 1
ATOM 1391 C C . MET A 1 179 ? -16.969 -1.501 -13.984 1 95 179 MET A C 1
ATOM 1393 O O . MET A 1 179 ? -16.016 -0.711 -13.977 1 95 179 MET A O 1
ATOM 1397 N N . ASP A 1 180 ? -18.219 -1.145 -13.883 1 93.81 180 ASP A N 1
ATOM 1398 C CA . ASP A 1 180 ? -18.562 0.261 -13.695 1 93.81 180 ASP A CA 1
ATOM 1399 C C . ASP A 1 180 ? -18 0.792 -12.375 1 93.81 180 ASP A C 1
ATOM 1401 O O . ASP A 1 180 ? -17.453 1.895 -12.328 1 93.81 180 ASP A O 1
ATOM 1405 N N . ALA A 1 181 ? -18.219 0.003 -11.383 1 92.25 181 ALA A N 1
ATOM 1406 C CA . ALA A 1 181 ? -17.719 0.385 -10.07 1 92.25 181 ALA A CA 1
ATOM 1407 C C . ALA A 1 181 ? -16.203 0.546 -10.094 1 92.25 181 ALA A C 1
ATOM 1409 O O . ALA A 1 181 ? -15.656 1.482 -9.5 1 92.25 181 ALA A O 1
ATOM 1410 N N . LEU A 1 182 ? -15.531 -0.357 -10.742 1 95.44 182 LEU A N 1
ATOM 1411 C CA . LEU A 1 182 ? -14.078 -0.279 -10.875 1 95.44 182 LEU A CA 1
ATOM 1412 C C . LEU A 1 182 ? -13.672 0.994 -11.609 1 95.44 182 LEU A C 1
ATOM 1414 O O . LEU A 1 182 ? -12.742 1.689 -11.18 1 95.44 182 LEU A O 1
ATOM 1418 N N . ASP A 1 183 ? -14.344 1.327 -12.625 1 94.19 183 ASP A N 1
ATOM 1419 C CA . ASP A 1 183 ? -14.039 2.525 -13.406 1 94.19 183 ASP A CA 1
ATOM 1420 C C . ASP A 1 183 ? -14.18 3.783 -12.555 1 94.19 183 ASP A C 1
ATOM 1422 O O . ASP A 1 183 ? -13.32 4.668 -12.594 1 94.19 183 ASP A O 1
ATOM 1426 N N . ILE A 1 184 ? -15.227 3.869 -11.836 1 91.56 184 ILE A N 1
ATOM 1427 C CA . ILE A 1 184 ? -15.477 5.008 -10.953 1 91.56 184 ILE A CA 1
ATOM 1428 C C . ILE A 1 184 ? -14.352 5.125 -9.93 1 91.56 184 ILE A C 1
ATOM 1430 O O . ILE A 1 184 ? -13.836 6.219 -9.68 1 91.56 184 ILE A O 1
ATOM 1434 N N . TYR A 1 185 ? -13.945 4.039 -9.383 1 93.31 185 TYR A N 1
ATOM 1435 C CA . TYR A 1 185 ? -12.914 4.039 -8.352 1 93.31 185 TYR A CA 1
ATOM 1436 C C . TYR A 1 185 ? -11.57 4.469 -8.93 1 93.31 185 TYR A C 1
ATOM 1438 O O . TYR A 1 185 ? -10.844 5.25 -8.312 1 93.31 185 TYR A O 1
ATOM 1446 N N . LEU A 1 186 ? -11.25 3.979 -10.055 1 92.56 186 LEU A N 1
ATOM 1447 C CA . LEU A 1 186 ? -9.984 4.344 -10.688 1 92.56 186 LEU A CA 1
ATOM 1448 C C . LEU A 1 186 ? -9.961 5.832 -11.023 1 92.56 186 LEU A C 1
ATOM 1450 O O . LEU A 1 186 ? -8.914 6.477 -10.914 1 92.56 186 LEU A O 1
ATOM 1454 N N . LYS A 1 187 ? -11.062 6.379 -11.422 1 90.06 187 LYS A N 1
ATOM 1455 C CA . LYS A 1 187 ? -11.156 7.812 -11.68 1 90.06 187 LYS A CA 1
ATOM 1456 C C . LYS A 1 187 ? -10.977 8.609 -10.391 1 90.06 187 LYS A C 1
ATOM 1458 O O . LYS A 1 187 ? -10.359 9.68 -10.391 1 90.06 187 LYS A O 1
ATOM 1463 N N . MET A 1 188 ? -11.555 8.047 -9.328 1 90.62 188 MET A N 1
ATOM 1464 C CA . MET A 1 188 ? -11.383 8.688 -8.031 1 90.62 188 MET A CA 1
ATOM 1465 C C . MET A 1 188 ? -9.906 8.734 -7.645 1 90.62 188 MET A C 1
ATOM 1467 O O . MET A 1 188 ? -9.43 9.75 -7.133 1 90.62 188 MET A O 1
ATOM 1471 N N . ILE A 1 189 ? -9.203 7.66 -7.855 1 90.62 189 ILE A N 1
ATOM 1472 C CA . ILE A 1 189 ? -7.777 7.602 -7.57 1 90.62 189 ILE A CA 1
ATOM 1473 C C . ILE A 1 189 ? -7.039 8.633 -8.414 1 90.62 189 ILE A C 1
ATOM 1475 O O . ILE A 1 189 ? -6.219 9.398 -7.895 1 90.62 189 ILE A O 1
ATOM 1479 N N . ALA A 1 190 ? -7.367 8.68 -9.68 1 88.56 190 ALA A N 1
ATOM 1480 C CA . ALA A 1 190 ? -6.699 9.609 -10.594 1 88.56 190 ALA A CA 1
ATOM 1481 C C . ALA A 1 190 ? -6.938 11.055 -10.172 1 88.56 190 ALA A C 1
ATOM 1483 O O . ALA A 1 190 ? -6.039 11.898 -10.281 1 88.56 190 ALA A O 1
ATOM 1484 N N . MET A 1 191 ? -8.07 11.305 -9.719 1 86.69 191 MET A N 1
ATOM 1485 C CA . MET A 1 191 ? -8.414 12.664 -9.305 1 86.69 191 MET A CA 1
ATOM 1486 C C . MET A 1 191 ? -7.656 13.055 -8.039 1 86.69 191 MET A C 1
ATOM 1488 O O . MET A 1 191 ? -7.266 14.211 -7.879 1 86.69 191 MET A O 1
ATOM 1492 N N . SER A 1 192 ? -7.508 12.086 -7.215 1 87.62 192 SER A N 1
ATOM 1493 C CA . SER A 1 192 ? -6.918 12.375 -5.91 1 87.62 192 SER A CA 1
ATOM 1494 C C . SER A 1 192 ? -5.395 12.336 -5.973 1 87.62 192 SER A C 1
ATOM 1496 O O . SER A 1 192 ? -4.723 13.203 -5.402 1 87.62 192 SER A O 1
ATOM 1498 N N . PHE A 1 193 ? -4.832 11.328 -6.629 1 85.94 193 PHE A N 1
ATOM 1499 C CA . PHE A 1 193 ? -3.389 11.133 -6.664 1 85.94 193 PHE A CA 1
ATOM 1500 C C . PHE A 1 193 ? -2.787 11.766 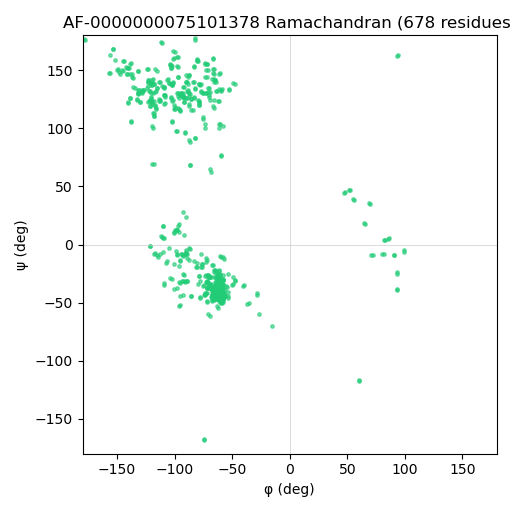-7.918 1 85.94 193 PHE A C 1
ATOM 1502 O O . PHE A 1 193 ? -1.571 11.945 -8 1 85.94 193 PHE A O 1
ATOM 1509 N N . GLY A 1 194 ? -3.58 12.102 -8.844 1 79.75 194 GLY A N 1
ATOM 1510 C CA . GLY A 1 194 ? -3.104 12.469 -10.172 1 79.75 194 GLY A CA 1
ATOM 1511 C C . GLY A 1 194 ? -3.094 11.312 -11.148 1 79.75 194 GLY A C 1
ATOM 1512 O O . GLY A 1 194 ? -3.17 10.148 -10.742 1 79.75 194 GLY A O 1
ATOM 1513 N N . PRO A 1 195 ? -3.021 11.672 -12.375 1 76.38 195 PRO A N 1
ATOM 1514 C CA . PRO A 1 195 ? -3.053 10.617 -13.391 1 76.38 195 PRO A CA 1
ATOM 1515 C C . PRO A 1 195 ? -1.815 9.727 -13.352 1 76.38 195 PRO A C 1
ATOM 1517 O O . PRO A 1 195 ? -0.757 10.148 -12.883 1 76.38 195 PRO A O 1
ATOM 1520 N N . ILE A 1 196 ? -2.133 8.484 -13.711 1 76 196 ILE A N 1
ATOM 1521 C CA . ILE A 1 196 ? -1.016 7.551 -13.789 1 76 196 ILE A CA 1
ATOM 1522 C C . ILE A 1 196 ? -0.18 7.852 -15.031 1 76 196 ILE A C 1
ATOM 1524 O O . ILE A 1 196 ? -0.726 8.062 -16.109 1 76 196 ILE A O 1
ATOM 1528 N N . ASP A 1 197 ? 0.97 8.484 -14.883 1 64.5 197 ASP A N 1
ATOM 1529 C 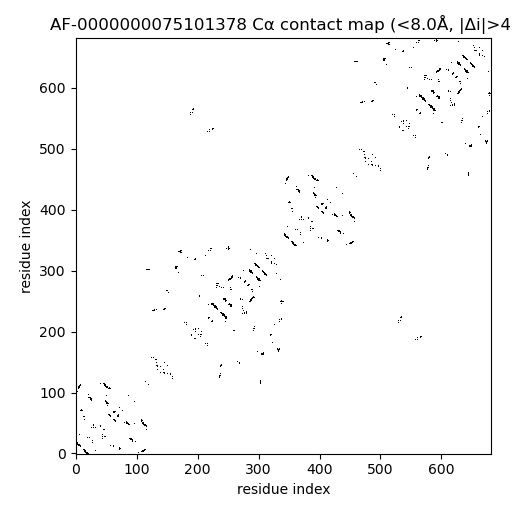CA . ASP A 1 197 ? 1.809 8.664 -16.062 1 64.5 197 ASP A CA 1
ATOM 1530 C C . ASP A 1 197 ? 3.078 7.824 -15.969 1 64.5 197 ASP A C 1
ATOM 1532 O O . ASP A 1 197 ? 3.486 7.426 -14.875 1 64.5 197 ASP A O 1
ATOM 1536 N N . ALA A 1 198 ? 3.391 7.203 -17.062 1 55.34 198 ALA A N 1
ATOM 1537 C CA . ALA A 1 198 ? 4.555 6.336 -17.203 1 55.34 198 ALA A CA 1
ATOM 1538 C C . ALA A 1 198 ? 5.773 6.934 -16.5 1 55.34 198 ALA A C 1
ATOM 1540 O O . ALA A 1 198 ? 6.617 6.199 -15.969 1 55.34 198 ALA A O 1
ATOM 1541 N N . SER A 1 199 ? 5.863 8.156 -16.547 1 50.06 199 SER A N 1
ATOM 1542 C CA . SER A 1 199 ? 7.137 8.781 -16.219 1 50.06 199 SER A CA 1
ATOM 1543 C C . SER A 1 199 ? 7.207 9.125 -14.727 1 50.06 199 SER A C 1
ATOM 1545 O O . SER A 1 199 ? 8.289 9.141 -14.141 1 50.06 199 SER A O 1
ATOM 1547 N N . SER A 1 200 ? 6.016 9.406 -14.25 1 51.91 200 SER A N 1
ATOM 1548 C CA . SER A 1 200 ? 6.148 10.156 -13.008 1 51.91 200 SER A CA 1
ATOM 1549 C C . SER A 1 200 ? 5.543 9.391 -11.828 1 51.91 200 SER A C 1
ATOM 1551 O O . SER A 1 200 ? 5.836 9.695 -10.672 1 51.91 200 SER A O 1
ATOM 1553 N N . SER A 1 201 ? 4.828 8.211 -12.219 1 58.75 201 SER A N 1
ATOM 1554 C CA . SER A 1 201 ? 4.168 7.707 -11.016 1 58.75 201 SER A CA 1
ATOM 1555 C C . SER A 1 201 ? 5.047 6.699 -10.289 1 58.75 201 SER A C 1
ATOM 1557 O O . SER A 1 201 ? 5.652 5.828 -10.914 1 58.75 201 SER A O 1
ATOM 1559 N N . ASP A 1 202 ? 5.297 6.992 -9.109 1 72.75 202 ASP A N 1
ATOM 1560 C CA . ASP A 1 202 ? 6.109 6.141 -8.242 1 72.75 202 ASP A CA 1
ATOM 1561 C C . ASP A 1 202 ? 5.406 4.812 -7.965 1 72.75 202 ASP A C 1
ATOM 1563 O O . ASP A 1 202 ? 4.199 4.684 -8.188 1 72.75 202 ASP A O 1
ATOM 1567 N N . ALA A 1 203 ? 6.164 3.826 -7.746 1 74.5 203 ALA A N 1
ATOM 1568 C CA . ALA A 1 203 ? 5.719 2.459 -7.5 1 74.5 203 ALA A CA 1
ATOM 1569 C C . ALA A 1 203 ? 4.598 2.426 -6.465 1 74.5 203 ALA A C 1
ATOM 1571 O O . ALA A 1 203 ? 3.662 1.63 -6.578 1 74.5 203 ALA A O 1
ATOM 1572 N N . THR A 1 204 ? 4.652 3.326 -5.629 1 76.44 204 THR A N 1
ATOM 1573 C CA . THR A 1 204 ? 3.654 3.361 -4.566 1 76.44 204 THR A CA 1
ATOM 1574 C C . THR A 1 204 ? 2.297 3.795 -5.113 1 76.44 204 THR A C 1
ATOM 1576 O O . THR A 1 204 ? 1.272 3.188 -4.801 1 76.44 204 THR A O 1
ATOM 1579 N N . THR A 1 205 ? 2.348 4.781 -5.977 1 81.38 205 THR A N 1
ATOM 1580 C CA . THR A 1 205 ? 1.107 5.277 -6.559 1 81.38 205 THR A CA 1
ATOM 1581 C C . THR A 1 205 ? 0.486 4.23 -7.48 1 81.38 205 THR A C 1
ATOM 1583 O O . THR A 1 205 ? -0.732 4.043 -7.48 1 81.38 205 THR A O 1
ATOM 1586 N N . ARG A 1 206 ? 1.273 3.535 -8.172 1 87.75 206 ARG A N 1
ATOM 1587 C CA . ARG A 1 206 ? 0.783 2.539 -9.117 1 87.75 206 ARG A CA 1
ATOM 1588 C C . ARG A 1 206 ? 0.044 1.415 -8.398 1 87.75 206 ARG A C 1
ATOM 1590 O O . ARG A 1 206 ? -0.934 0.875 -8.922 1 87.75 206 ARG A O 1
ATOM 1597 N N . LYS A 1 207 ? 0.507 1.106 -7.281 1 88.12 207 LYS A N 1
ATOM 1598 C CA . LYS A 1 207 ? -0.129 0.049 -6.5 1 88.12 207 LYS A CA 1
A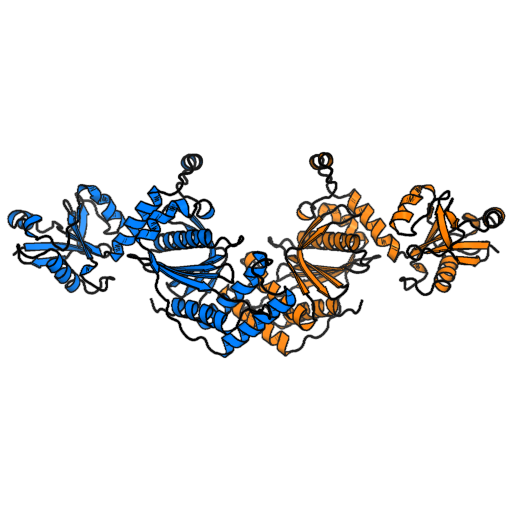TOM 1599 C C . LYS A 1 207 ? -1.596 0.373 -6.23 1 88.12 207 LYS A C 1
ATOM 1601 O O . LYS A 1 207 ? -2.438 -0.527 -6.18 1 88.12 207 LYS A O 1
ATOM 1606 N N . TYR A 1 208 ? -1.899 1.589 -6.133 1 89.38 208 TYR A N 1
ATOM 1607 C CA . TYR A 1 208 ? -3.262 2.012 -5.828 1 89.38 208 TYR A CA 1
ATOM 1608 C C . TYR A 1 208 ? -4.16 1.884 -7.051 1 89.38 208 TYR A C 1
ATOM 1610 O O . TYR A 1 208 ? -5.387 1.856 -6.93 1 89.38 208 TYR A O 1
ATOM 1618 N N . PHE A 1 209 ? -3.541 1.813 -8.203 1 91.38 209 PHE A N 1
ATOM 1619 C CA . PHE A 1 209 ? -4.32 1.577 -9.414 1 91.38 209 PHE A CA 1
ATOM 1620 C C . PHE A 1 209 ? -4.461 0.083 -9.68 1 91.38 209 PHE A C 1
ATOM 1622 O O . PHE A 1 209 ? -5.473 -0.363 -10.227 1 91.38 209 PHE A O 1
ATOM 1629 N N . ILE A 1 210 ? -3.502 -0.647 -9.297 1 93.75 210 ILE A N 1
ATOM 1630 C CA . ILE A 1 210 ? -3.439 -2.072 -9.602 1 93.75 210 ILE A CA 1
ATOM 1631 C C . ILE A 1 210 ? -4.367 -2.84 -8.664 1 93.75 210 ILE A C 1
ATOM 1633 O O . ILE A 1 210 ? -5.148 -3.684 -9.109 1 93.75 210 ILE A O 1
ATOM 1637 N N . THR A 1 211 ? -4.336 -2.551 -7.41 1 93.31 211 THR A N 1
ATOM 1638 C CA . THR A 1 211 ? -5 -3.336 -6.375 1 93.31 211 THR A CA 1
ATOM 1639 C C . THR A 1 211 ? -6.508 -3.371 -6.609 1 93.31 211 THR A C 1
ATOM 1641 O O . THR A 1 211 ? -7.133 -4.43 -6.504 1 93.31 211 THR A O 1
ATOM 1644 N N . PRO A 1 212 ? -7.145 -2.27 -6.961 1 95.06 212 PRO A N 1
ATOM 1645 C CA . PRO A 1 212 ? -8.594 -2.322 -7.176 1 95.06 212 PRO A CA 1
ATOM 1646 C C . PRO A 1 212 ? -8.984 -3.252 -8.328 1 95.06 212 PRO A C 1
ATOM 1648 O O . PRO A 1 212 ? -10.055 -3.855 -8.297 1 95.06 212 PRO A O 1
ATOM 1651 N N . ILE A 1 213 ? -8.148 -3.336 -9.297 1 96.06 213 ILE A N 1
ATOM 1652 C CA . ILE A 1 213 ? -8.438 -4.25 -10.398 1 96.06 213 ILE A CA 1
ATOM 1653 C C . ILE A 1 213 ? -8.523 -5.68 -9.875 1 96.06 213 ILE A C 1
ATOM 1655 O O . ILE A 1 213 ? -9.516 -6.375 -10.109 1 96.06 213 ILE A O 1
ATOM 1659 N N . PHE A 1 214 ? -7.602 -6.082 -9.125 1 96.5 214 PHE A N 1
ATOM 1660 C CA . PHE A 1 214 ? -7.57 -7.434 -8.578 1 96.5 214 PHE A CA 1
ATOM 1661 C C . PHE A 1 214 ? -8.695 -7.633 -7.57 1 96.5 214 PHE A C 1
ATOM 1663 O O . PHE A 1 214 ? -9.305 -8.703 -7.516 1 96.5 214 PHE A O 1
ATOM 1670 N N . LEU A 1 215 ? -8.961 -6.598 -6.797 1 94.88 215 LEU A N 1
ATOM 1671 C CA . LEU A 1 215 ? -10.008 -6.699 -5.789 1 94.88 215 LEU A CA 1
ATOM 1672 C C . LEU A 1 215 ? -11.367 -6.934 -6.441 1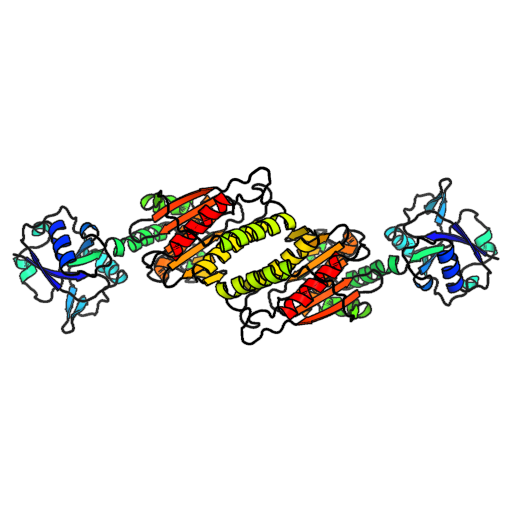 94.88 215 LEU A C 1
ATOM 1674 O O . LEU A 1 215 ? -12.133 -7.797 -6 1 94.88 215 LEU A O 1
ATOM 1678 N N . HIS A 1 216 ? -11.664 -6.195 -7.441 1 95.69 216 HIS A N 1
ATOM 1679 C CA . HIS A 1 216 ? -12.953 -6.336 -8.117 1 95.69 216 HIS A CA 1
ATOM 1680 C C . HIS A 1 216 ? -13.07 -7.695 -8.805 1 95.69 216 HIS A C 1
ATOM 1682 O O . HIS A 1 216 ? -14.125 -8.328 -8.75 1 95.69 216 HIS A O 1
ATOM 1688 N N . VAL A 1 217 ? -11.969 -8.094 -9.383 1 96.38 217 VAL A N 1
ATOM 1689 C CA . VAL A 1 217 ? -11.984 -9.391 -10.055 1 96.38 217 VAL A CA 1
ATOM 1690 C C . VAL A 1 217 ? -12.133 -10.508 -9.023 1 96.38 217 VAL A C 1
ATOM 1692 O O . VAL A 1 217 ? -12.93 -11.43 -9.203 1 96.38 217 VAL A O 1
ATOM 1695 N N . ALA A 1 218 ? -11.352 -10.438 -8.008 1 95.62 218 ALA A N 1
ATOM 1696 C CA . ALA A 1 218 ? -11.43 -11.445 -6.949 1 95.62 218 ALA A CA 1
ATOM 1697 C C . ALA A 1 218 ? -12.844 -11.523 -6.375 1 95.62 218 ALA A C 1
ATOM 1699 O O . ALA A 1 218 ? -13.367 -12.625 -6.16 1 95.62 218 ALA A O 1
ATOM 1700 N N . SER A 1 219 ? -13.375 -10.398 -6.16 1 93.44 219 SER A N 1
ATOM 1701 C CA . SER A 1 219 ? -14.734 -10.352 -5.625 1 93.44 219 SER A CA 1
ATOM 1702 C C . SER A 1 219 ? -15.727 -10.992 -6.582 1 93.44 219 SER A C 1
ATOM 1704 O O . SER A 1 219 ? -16.578 -11.781 -6.16 1 93.44 219 SER A O 1
ATOM 1706 N N . ALA A 1 220 ? -15.641 -10.711 -7.785 1 93.31 220 ALA A N 1
ATOM 1707 C CA . ALA A 1 220 ? -16.547 -11.258 -8.797 1 93.31 220 ALA A CA 1
ATOM 1708 C C . ALA A 1 220 ? -16.391 -12.773 -8.906 1 93.31 220 ALA A C 1
ATOM 1710 O O . ALA A 1 220 ? -17.344 -13.492 -9.172 1 93.31 220 ALA A O 1
ATOM 1711 N N . ALA A 1 221 ? -15.164 -13.266 -8.68 1 94.44 221 ALA A N 1
ATOM 1712 C CA . ALA A 1 221 ? -14.859 -14.68 -8.867 1 94.44 221 ALA A CA 1
ATOM 1713 C C . ALA A 1 221 ? -15.031 -15.453 -7.559 1 94.44 221 ALA A C 1
ATOM 1715 O O . ALA A 1 221 ? -14.977 -16.688 -7.547 1 94.44 221 ALA A O 1
ATOM 1716 N N . GLY A 1 222 ? -15.227 -14.766 -6.453 1 92.44 222 GLY A N 1
ATOM 1717 C CA . GLY A 1 222 ? -15.234 -15.43 -5.16 1 92.44 222 GLY A CA 1
ATOM 1718 C C . GLY A 1 222 ? -13.875 -15.938 -4.742 1 92.44 222 GLY A C 1
ATOM 1719 O O . GLY A 1 222 ? -13.75 -17.047 -4.223 1 92.44 222 GLY A O 1
ATOM 1720 N N . ALA A 1 223 ? -12.852 -15.195 -5.102 1 94.75 223 ALA A N 1
ATOM 1721 C CA . ALA A 1 223 ? -11.469 -15.562 -4.781 1 94.75 223 ALA A CA 1
ATOM 1722 C C . ALA A 1 223 ? -10.953 -14.773 -3.584 1 94.75 223 ALA A C 1
ATOM 1724 O O . ALA A 1 223 ? -11.492 -13.711 -3.252 1 94.75 223 ALA A O 1
ATOM 1725 N N . ASN A 1 224 ? -9.945 -15.25 -2.965 1 93.44 224 ASN A N 1
ATOM 1726 C CA . ASN A 1 224 ? -9.25 -14.57 -1.872 1 93.44 224 ASN A CA 1
ATOM 1727 C C . ASN A 1 224 ? -7.922 -13.984 -2.332 1 93.44 224 ASN A C 1
ATOM 1729 O O . ASN A 1 224 ? -7.352 -14.422 -3.332 1 93.44 224 ASN A O 1
ATOM 1733 N N . MET A 1 225 ? -7.516 -13.008 -1.64 1 92.94 225 MET A N 1
ATOM 1734 C CA . MET A 1 225 ? -6.219 -12.391 -1.895 1 92.94 225 MET A CA 1
ATOM 1735 C C . MET A 1 225 ? -5.324 -12.461 -0.66 1 92.94 225 MET A C 1
ATOM 1737 O O . MET A 1 225 ? -5.742 -12.078 0.435 1 92.94 225 MET A O 1
ATOM 1741 N N . VAL A 1 226 ? -4.164 -12.969 -0.824 1 89.94 226 VAL A N 1
ATOM 1742 C CA . VAL A 1 226 ? -3.172 -13.031 0.243 1 89.94 226 VAL A CA 1
ATOM 1743 C C . VAL A 1 226 ? -2.039 -12.047 -0.048 1 89.94 226 VAL A C 1
ATOM 1745 O O . VAL A 1 226 ? -1.37 -12.148 -1.079 1 89.94 226 VAL A O 1
ATOM 1748 N N . LEU A 1 227 ? -1.853 -11.117 0.89 1 88 227 LEU A N 1
ATOM 1749 C CA . LEU A 1 227 ? -0.848 -10.078 0.69 1 88 227 LEU A CA 1
ATOM 1750 C C . LEU A 1 227 ? 0.521 -10.539 1.176 1 88 227 LEU A C 1
ATOM 1752 O O . LEU A 1 227 ? 0.617 -11.273 2.164 1 88 227 LEU A O 1
ATOM 1756 N N . ASP A 1 228 ? 1.529 -10.094 0.5 1 86.56 228 ASP A N 1
ATOM 1757 C CA . ASP A 1 228 ? 2.918 -10.258 0.916 1 86.56 228 ASP A CA 1
ATOM 1758 C C . ASP A 1 228 ? 3.223 -11.727 1.226 1 86.56 228 ASP A C 1
ATOM 1760 O O . ASP A 1 228 ? 3.791 -12.039 2.273 1 86.56 228 ASP A O 1
ATOM 1764 N N . GLU A 1 229 ? 2.822 -12.539 0.367 1 87.56 229 GLU A N 1
ATOM 1765 C CA . GLU A 1 229 ? 2.992 -13.977 0.563 1 87.56 229 GLU A CA 1
ATOM 1766 C C . GLU A 1 229 ? 4.438 -14.398 0.319 1 87.56 229 GLU A C 1
ATOM 1768 O O . GLU A 1 229 ? 5.031 -14.039 -0.7 1 87.56 229 GLU A O 1
ATOM 1773 N N . GLU A 1 230 ? 4.93 -15.125 1.267 1 91.12 230 GLU A N 1
ATOM 1774 C CA . GLU A 1 230 ? 6.242 -15.727 1.076 1 91.12 230 GLU A CA 1
ATOM 1775 C C . GLU A 1 230 ? 6.133 -17.094 0.391 1 91.12 230 GLU A C 1
ATOM 1777 O O . GLU A 1 230 ? 5.305 -17.922 0.775 1 91.12 230 GLU A O 1
ATOM 1782 N N . VAL A 1 231 ? 6.922 -17.203 -0.564 1 92.25 231 VAL A N 1
ATOM 1783 C CA . VAL A 1 231 ? 6.945 -18.469 -1.276 1 92.25 231 VAL A CA 1
ATOM 1784 C C . VAL A 1 231 ? 8.344 -19.078 -1.207 1 92.25 231 VAL A C 1
ATOM 1786 O O . VAL A 1 231 ? 9.344 -18.359 -1.259 1 92.25 231 VAL A O 1
ATOM 1789 N N . ARG A 1 232 ? 8.336 -20.375 -1.012 1 90.38 232 ARG A N 1
ATOM 1790 C CA . ARG A 1 232 ? 9.586 -21.125 -0.941 1 90.38 232 ARG A CA 1
ATOM 1791 C C . ARG A 1 232 ? 9.461 -22.469 -1.646 1 90.38 232 ARG A C 1
ATOM 1793 O O . ARG A 1 232 ? 8.578 -23.266 -1.324 1 90.38 232 ARG A O 1
ATOM 1800 N N . GLY A 1 233 ? 10.336 -22.609 -2.57 1 88 233 GLY A N 1
ATOM 1801 C CA . GLY A 1 233 ? 10.391 -23.906 -3.211 1 88 233 GLY A CA 1
ATOM 1802 C C . GLY A 1 233 ? 10.984 -24.984 -2.324 1 88 233 GLY A C 1
ATOM 1803 O O . GLY A 1 233 ? 11.742 -24.688 -1.397 1 88 233 GLY A O 1
ATOM 1804 N N . MET A 1 234 ? 10.625 -26.172 -2.596 1 80.44 234 MET A N 1
ATOM 1805 C CA . MET A 1 234 ? 11.195 -27.328 -1.904 1 80.44 234 MET A CA 1
ATOM 1806 C C . MET A 1 234 ? 12.352 -27.922 -2.703 1 80.44 234 MET A C 1
ATOM 1808 O O . MET A 1 234 ? 13.445 -28.109 -2.172 1 80.44 234 MET A O 1
ATOM 1812 N N . ARG A 1 235 ? 12.109 -28.188 -3.91 1 79.94 235 ARG A N 1
ATOM 1813 C CA . ARG A 1 235 ? 13.102 -28.766 -4.812 1 79.94 235 ARG A CA 1
ATOM 1814 C C . ARG A 1 235 ? 13.812 -27.688 -5.613 1 79.94 235 ARG A C 1
ATOM 1816 O O . ARG A 1 235 ? 15.016 -27.797 -5.887 1 79.94 235 ARG A O 1
ATOM 1823 N N . VAL A 1 236 ? 13.023 -26.734 -6.117 1 88.12 236 VAL A N 1
ATOM 1824 C CA . VAL A 1 236 ? 13.672 -25.578 -6.734 1 88.12 236 VAL A CA 1
ATOM 1825 C C . VAL A 1 236 ? 14.164 -24.609 -5.652 1 88.12 236 VAL A C 1
ATOM 1827 O O . VAL A 1 236 ? 13.383 -24.141 -4.828 1 88.12 236 VAL A O 1
ATOM 1830 N N . ARG A 1 237 ? 15.367 -24.281 -5.617 1 87.62 237 ARG A N 1
ATOM 1831 C CA . ARG A 1 237 ? 16.016 -23.609 -4.5 1 87.62 237 ARG A CA 1
ATOM 1832 C C . ARG A 1 237 ? 15.859 -22.094 -4.605 1 87.62 237 ARG A C 1
ATOM 1834 O O . ARG A 1 237 ? 16.844 -21.359 -4.723 1 87.62 237 ARG A O 1
ATOM 1841 N N . MET A 1 238 ? 14.68 -21.703 -4.43 1 90.94 238 MET A N 1
ATOM 1842 C CA . MET A 1 238 ? 14.398 -20.266 -4.477 1 90.94 238 MET A CA 1
ATOM 1843 C C . MET A 1 238 ? 13.297 -19.891 -3.49 1 90.94 238 MET A C 1
ATOM 1845 O O . MET A 1 238 ? 12.492 -20.75 -3.1 1 90.94 238 MET A O 1
ATOM 1849 N N . HIS A 1 239 ? 13.375 -18.703 -3.025 1 92.25 239 HIS A N 1
ATOM 1850 C CA . HIS A 1 239 ? 12.352 -18.141 -2.156 1 92.25 239 HIS A CA 1
ATOM 1851 C C . HIS A 1 239 ? 12.156 -16.656 -2.418 1 92.25 239 HIS A C 1
ATOM 1853 O O . HIS A 1 239 ? 13.023 -16 -3.021 1 92.25 239 HIS A O 1
ATOM 1859 N N . GLY A 1 240 ? 11.023 -16.188 -2.049 1 93.88 240 GLY A N 1
ATOM 1860 C CA . GLY A 1 240 ? 10.758 -14.766 -2.246 1 93.88 240 GLY A CA 1
ATOM 1861 C C . GLY A 1 240 ? 9.398 -14.328 -1.73 1 93.88 240 GLY A C 1
ATOM 1862 O O . GLY A 1 240 ? 8.648 -15.141 -1.176 1 93.88 240 GLY A O 1
ATOM 1863 N N . ARG A 1 241 ? 9.227 -13.078 -1.848 1 92.44 241 ARG A N 1
ATOM 1864 C CA . ARG A 1 241 ? 7.969 -12.484 -1.412 1 92.44 241 ARG A CA 1
ATOM 1865 C C . ARG A 1 241 ? 7.207 -11.891 -2.592 1 92.44 241 ARG A C 1
ATOM 1867 O O . ARG A 1 241 ? 7.797 -11.242 -3.455 1 92.44 241 ARG A O 1
ATOM 1874 N N . LEU A 1 242 ? 5.926 -12.195 -2.607 1 93.88 242 LEU A N 1
ATOM 1875 C CA . LEU A 1 242 ? 5.043 -11.695 -3.654 1 93.88 242 LEU A CA 1
ATOM 1876 C C . LEU A 1 242 ? 4.188 -10.547 -3.137 1 93.88 242 LEU A C 1
ATOM 1878 O O . LEU A 1 242 ? 3.947 -10.438 -1.932 1 93.88 242 LEU A O 1
ATOM 1882 N N . ASP A 1 243 ? 3.824 -9.703 -4.047 1 91.25 243 ASP A N 1
ATOM 1883 C CA . ASP A 1 243 ? 2.926 -8.617 -3.65 1 91.25 243 ASP A CA 1
ATOM 1884 C C . ASP A 1 243 ? 1.587 -9.172 -3.16 1 91.25 243 ASP A C 1
ATOM 1886 O O . ASP A 1 243 ? 1.125 -8.812 -2.074 1 91.25 243 ASP A O 1
ATOM 1890 N N . PHE A 1 244 ? 0.954 -9.984 -3.979 1 90.69 244 PHE A N 1
ATOM 1891 C CA . PHE A 1 244 ? -0.154 -10.781 -3.461 1 90.69 244 PHE A CA 1
ATOM 1892 C C . PHE A 1 244 ? -0.372 -12.023 -4.316 1 90.69 244 PHE A C 1
ATOM 1894 O O . PHE A 1 244 ? 0.212 -12.148 -5.395 1 90.69 244 PHE A O 1
ATOM 1901 N N . VAL A 1 245 ? -1.086 -12.93 -3.732 1 95.12 245 VAL A N 1
ATOM 1902 C CA . VAL A 1 245 ? -1.534 -14.141 -4.406 1 95.12 245 VAL A CA 1
ATOM 1903 C C . VAL A 1 245 ? -3.059 -14.219 -4.371 1 95.12 245 VAL A C 1
ATOM 1905 O O . VAL A 1 245 ? -3.672 -14.047 -3.312 1 95.12 245 VAL A O 1
ATOM 1908 N N . LEU A 1 246 ? -3.633 -14.336 -5.543 1 96.38 246 LEU A N 1
ATOM 1909 C CA . LEU A 1 246 ? -5.055 -14.664 -5.586 1 96.38 246 LEU A CA 1
ATOM 1910 C C . LEU A 1 246 ? -5.266 -16.172 -5.465 1 96.38 246 LEU A C 1
ATOM 1912 O O . LEU A 1 246 ? -4.52 -16.953 -6.059 1 96.38 246 LEU A O 1
ATOM 1916 N N . VAL A 1 247 ? -6.266 -16.531 -4.727 1 94.12 247 VAL A N 1
ATOM 1917 C CA . VAL A 1 247 ? -6.516 -17.938 -4.473 1 94.12 247 VAL A CA 1
ATOM 1918 C C . VAL A 1 247 ? -7.996 -18.25 -4.688 1 94.12 247 VAL A C 1
ATOM 1920 O O . VAL A 1 247 ? -8.867 -17.609 -4.094 1 94.12 247 VAL A O 1
ATOM 1923 N N . ARG A 1 248 ? -8.25 -19.156 -5.492 1 94.5 248 ARG A N 1
ATOM 1924 C CA . ARG A 1 248 ? -9.578 -19.734 -5.66 1 94.5 248 ARG A CA 1
ATOM 1925 C C . ARG A 1 248 ? -9.508 -21.25 -5.805 1 94.5 248 ARG A C 1
ATOM 1927 O O . ARG A 1 248 ? -9.117 -21.766 -6.859 1 94.5 248 ARG A O 1
ATOM 1934 N N . GLY A 1 249 ? -9.93 -21.938 -4.68 1 88.88 249 GLY A N 1
ATOM 1935 C CA . GLY A 1 249 ? -9.688 -23.375 -4.703 1 88.88 249 GLY A CA 1
ATOM 1936 C C . GLY A 1 249 ? -8.219 -23.719 -4.824 1 88.88 249 GLY A C 1
ATOM 1937 O O . GLY A 1 249 ? -7.398 -23.297 -4.012 1 88.88 249 GLY A O 1
ATOM 1938 N N . VAL A 1 250 ? -7.863 -24.391 -5.93 1 85.56 250 VAL A N 1
ATOM 1939 C CA . VAL A 1 250 ? -6.484 -24.812 -6.125 1 85.56 250 VAL A CA 1
ATOM 1940 C C . VAL A 1 250 ? -5.754 -23.828 -7.023 1 85.56 250 VAL A C 1
ATOM 1942 O O . VAL A 1 250 ? -4.535 -23.906 -7.191 1 85.56 250 VAL A O 1
ATOM 1945 N N . THR A 1 251 ? -6.484 -22.891 -7.59 1 92.31 251 THR A N 1
ATOM 1946 C CA . THR A 1 251 ? -5.891 -21.922 -8.508 1 92.31 251 THR A CA 1
ATOM 1947 C C . THR A 1 251 ? -5.121 -20.859 -7.738 1 92.31 251 THR A C 1
ATOM 1949 O O . THR A 1 251 ? -5.617 -20.312 -6.75 1 92.31 251 THR A O 1
ATOM 1952 N N . ARG A 1 252 ? -3.896 -20.625 -8.203 1 95.25 252 ARG A N 1
ATOM 1953 C CA . ARG A 1 252 ? -3.051 -19.562 -7.672 1 95.25 252 ARG A CA 1
ATOM 1954 C C . ARG A 1 252 ? -2.643 -18.578 -8.766 1 95.25 252 ARG A C 1
ATOM 1956 O O . ARG A 1 252 ? -2.271 -19 -9.867 1 95.25 252 ARG A O 1
ATOM 1963 N N . ILE A 1 253 ? -2.799 -17.359 -8.477 1 97.88 253 ILE A N 1
ATOM 1964 C CA . ILE A 1 253 ? -2.223 -16.328 -9.336 1 97.88 253 ILE A CA 1
ATOM 1965 C C . ILE A 1 253 ? -1.2 -15.516 -8.547 1 97.88 253 ILE A C 1
ATOM 1967 O O . ILE A 1 253 ? -1.561 -14.781 -7.621 1 97.88 253 ILE A O 1
ATOM 1971 N N . CYS A 1 254 ? 0.059 -15.602 -8.898 1 98 254 CYS A N 1
ATOM 1972 C CA . CYS A 1 254 ? 1.147 -14.859 -8.266 1 98 254 CYS A CA 1
ATOM 1973 C C . CYS A 1 254 ? 1.304 -13.484 -8.898 1 98 254 CYS A C 1
ATOM 1975 O O . CYS A 1 254 ? 1.491 -13.367 -10.117 1 98 254 CYS A O 1
ATOM 1977 N N . LEU A 1 255 ? 1.254 -12.469 -8.109 1 97.38 255 LEU A N 1
ATOM 1978 C CA . LEU A 1 255 ? 1.396 -11.117 -8.633 1 97.38 255 LEU A CA 1
ATOM 1979 C C . LEU A 1 255 ? 2.732 -10.508 -8.219 1 97.38 255 LEU A C 1
ATOM 1981 O O . LEU A 1 255 ? 3.086 -10.523 -7.039 1 97.38 255 LEU A O 1
ATOM 1985 N N . VAL A 1 256 ? 3.428 -10.008 -9.18 1 95.62 256 VAL A N 1
ATOM 1986 C CA . VAL A 1 256 ? 4.629 -9.203 -8.969 1 95.62 256 VAL A CA 1
ATOM 1987 C C . VAL A 1 256 ? 4.453 -7.828 -9.594 1 95.62 256 VAL A C 1
ATOM 1989 O O . VAL A 1 256 ? 4.215 -7.711 -10.797 1 95.62 256 VAL A O 1
ATOM 1992 N N . GLN A 1 257 ? 4.52 -6.852 -8.781 1 93.25 257 GLN A N 1
ATOM 1993 C CA . GLN A 1 257 ? 4.531 -5.48 -9.273 1 93.25 257 GLN A CA 1
ATOM 1994 C C . GLN A 1 257 ? 5.953 -4.938 -9.359 1 93.25 257 GLN A C 1
ATOM 1996 O O . GLN A 1 257 ? 6.734 -5.07 -8.414 1 93.25 257 GLN A O 1
ATOM 2001 N N . THR A 1 258 ? 6.277 -4.383 -10.461 1 89 258 THR A N 1
ATOM 2002 C CA . THR A 1 258 ? 7.598 -3.773 -10.57 1 89 258 THR A CA 1
ATOM 2003 C C . THR A 1 258 ? 7.605 -2.377 -9.961 1 89 258 THR A C 1
ATOM 2005 O O . THR A 1 258 ? 6.664 -1.604 -10.156 1 89 258 THR A O 1
ATOM 2008 N N . THR A 1 259 ? 8.57 -2.123 -9.203 1 75.5 259 THR A N 1
ATOM 2009 C CA . THR A 1 259 ? 8.672 -0.823 -8.547 1 75.5 259 THR A CA 1
ATOM 2010 C C . THR A 1 259 ? 9.492 0.145 -9.398 1 75.5 259 THR A C 1
ATOM 2012 O O . THR A 1 259 ? 9.32 1.362 -9.297 1 75.5 259 THR A O 1
ATOM 2015 N N . ASP A 1 260 ? 10.375 -0.3 -10.219 1 76.56 260 ASP A N 1
ATOM 2016 C CA . ASP A 1 260 ? 11.281 0.557 -10.969 1 76.56 260 ASP A CA 1
ATOM 2017 C C . ASP A 1 260 ? 10.953 0.533 -12.461 1 76.56 260 ASP A C 1
ATOM 2019 O O . ASP A 1 260 ? 11.719 1.043 -13.273 1 76.56 260 ASP A O 1
ATOM 2023 N N . GLY A 1 261 ? 9.922 -0.087 -12.781 1 80.5 261 GLY A N 1
ATOM 2024 C CA . GLY A 1 261 ? 9.516 -0.115 -14.172 1 80.5 261 GLY A CA 1
ATOM 2025 C C . GLY A 1 261 ? 10.234 -1.175 -14.984 1 80.5 261 GLY A C 1
ATOM 2026 O O . GLY A 1 261 ? 10.039 -1.275 -16.203 1 80.5 261 GLY A O 1
ATOM 2027 N N . ASP A 1 262 ? 11.031 -1.967 -14.43 1 89.25 262 ASP A N 1
ATOM 2028 C CA . ASP A 1 262 ? 11.75 -3.033 -15.125 1 89.25 262 ASP A CA 1
ATOM 2029 C C . ASP A 1 262 ? 10.867 -4.266 -15.289 1 89.25 262 ASP A C 1
ATOM 2031 O O . ASP A 1 262 ? 10.914 -5.188 -14.469 1 89.25 262 ASP A O 1
ATOM 2035 N N . MET A 1 263 ? 10.227 -4.293 -16.359 1 92.75 263 MET A N 1
ATOM 2036 C CA . MET A 1 263 ? 9.273 -5.371 -16.609 1 92.75 263 MET A CA 1
ATOM 2037 C C . MET A 1 263 ? 10 -6.688 -16.859 1 92.75 263 MET A C 1
ATOM 2039 O O . MET A 1 263 ? 9.461 -7.762 -16.609 1 92.75 263 MET A O 1
ATOM 2043 N N . THR A 1 264 ? 11.203 -6.59 -17.359 1 93.88 264 THR A N 1
ATOM 2044 C CA . THR A 1 264 ? 11.984 -7.797 -17.594 1 93.88 264 THR A CA 1
ATOM 2045 C C . THR A 1 264 ? 12.305 -8.508 -16.281 1 93.88 264 THR A C 1
ATOM 2047 O O . THR A 1 264 ? 12.125 -9.719 -16.172 1 93.88 264 THR A O 1
ATOM 2050 N N . GLN A 1 265 ? 12.727 -7.73 -15.375 1 94.44 265 GLN A N 1
ATOM 2051 C CA . GLN A 1 265 ? 13.023 -8.297 -14.07 1 94.44 265 GLN A CA 1
ATOM 2052 C C . GLN A 1 265 ? 11.75 -8.805 -13.391 1 94.44 265 GLN A C 1
ATOM 2054 O O . GLN A 1 265 ? 11.766 -9.859 -12.742 1 94.44 265 GLN A O 1
ATOM 2059 N N . ALA A 1 266 ? 10.703 -8.062 -13.547 1 95.06 266 ALA A N 1
ATOM 2060 C CA . ALA A 1 266 ? 9.438 -8.484 -12.945 1 95.06 266 ALA A CA 1
ATOM 2061 C C . ALA A 1 266 ? 8.984 -9.82 -13.523 1 95.06 266 ALA A C 1
ATOM 2063 O O . ALA A 1 266 ? 8.422 -10.656 -12.797 1 95.06 266 ALA A O 1
ATOM 2064 N N . MET A 1 267 ? 9.234 -9.977 -14.773 1 95.38 267 MET A N 1
ATOM 2065 C CA . MET A 1 267 ? 8.898 -11.242 -15.414 1 95.38 267 MET A CA 1
ATOM 2066 C C . MET A 1 267 ? 9.742 -12.383 -14.836 1 95.38 267 MET A C 1
ATOM 2068 O O . MET A 1 267 ? 9.211 -13.461 -14.539 1 95.38 267 MET A O 1
ATOM 2072 N N . ALA A 1 268 ? 10.977 -12.117 -14.672 1 96.25 268 ALA A N 1
ATOM 2073 C CA . ALA A 1 268 ? 11.836 -13.125 -14.055 1 96.25 268 ALA A CA 1
ATOM 2074 C C . ALA A 1 268 ? 11.32 -13.516 -12.672 1 96.25 268 ALA A C 1
ATOM 2076 O O . ALA A 1 268 ? 11.203 -14.703 -12.359 1 96.25 268 ALA A O 1
ATOM 2077 N N . ASP A 1 269 ? 10.992 -12.5 -11.906 1 96.69 269 ASP A N 1
ATOM 2078 C CA . ASP A 1 269 ? 10.531 -12.719 -10.539 1 96.69 269 ASP A CA 1
ATOM 2079 C C . ASP A 1 269 ? 9.258 -13.562 -10.523 1 96.69 269 ASP A C 1
ATOM 2081 O O . ASP A 1 269 ? 9.141 -14.492 -9.719 1 96.69 269 ASP A O 1
ATOM 2085 N N . VAL A 1 270 ? 8.352 -13.266 -11.422 1 97.62 270 VAL A N 1
ATOM 2086 C CA . VAL A 1 270 ? 7.062 -13.953 -11.375 1 97.62 270 VAL A CA 1
ATOM 2087 C C . VAL A 1 270 ? 7.219 -15.383 -11.891 1 97.62 270 VAL A C 1
ATOM 2089 O O . VAL A 1 270 ? 6.555 -16.297 -11.406 1 97.62 270 VAL A O 1
ATOM 2092 N N . LEU A 1 271 ? 8.039 -15.586 -12.836 1 97.62 271 LEU A N 1
ATOM 2093 C CA . LEU A 1 271 ? 8.297 -16.938 -13.328 1 97.62 271 LEU A CA 1
ATOM 2094 C C . LEU A 1 271 ? 8.914 -17.797 -12.234 1 97.62 271 LEU A C 1
ATOM 2096 O O . LEU A 1 271 ? 8.477 -18.938 -12.016 1 97.62 271 LEU A O 1
ATOM 2100 N N . LEU A 1 272 ? 9.844 -17.266 -11.594 1 97.25 272 LEU A N 1
ATOM 2101 C CA . LEU A 1 272 ? 10.492 -17.984 -10.508 1 97.25 272 LEU A CA 1
ATOM 2102 C C . LEU A 1 272 ? 9.5 -18.266 -9.375 1 97.25 272 LEU A C 1
ATOM 2104 O O . LEU A 1 272 ? 9.492 -19.359 -8.812 1 97.25 272 LEU A O 1
ATOM 2108 N N . ALA A 1 273 ? 8.703 -17.312 -9.109 1 97.12 273 ALA A N 1
ATOM 2109 C CA . ALA A 1 273 ? 7.703 -17.484 -8.062 1 97.12 273 ALA A CA 1
ATOM 2110 C C . ALA A 1 273 ? 6.723 -18.594 -8.422 1 97.12 273 ALA A C 1
ATOM 2112 O O . ALA A 1 273 ? 6.355 -19.406 -7.562 1 97.12 273 ALA A O 1
ATOM 2113 N N . CYS A 1 274 ? 6.32 -18.609 -9.633 1 97.25 274 CYS A N 1
ATOM 2114 C CA . CYS A 1 274 ? 5.406 -19.656 -10.086 1 97.25 274 CYS A CA 1
ATOM 2115 C C . CYS A 1 274 ? 6.027 -21.047 -9.906 1 97.25 274 CYS A C 1
ATOM 2117 O O . CYS A 1 274 ? 5.348 -21.984 -9.492 1 97.25 274 CYS A O 1
ATOM 2119 N N . GLU A 1 275 ? 7.312 -21.109 -10.211 1 95.69 275 GLU A N 1
ATOM 2120 C CA . GLU A 1 275 ? 8 -22.391 -10.016 1 95.69 275 GLU A CA 1
ATOM 2121 C C . GLU A 1 275 ? 8.023 -22.781 -8.547 1 95.69 275 GLU A C 1
ATOM 2123 O O . GLU A 1 275 ? 7.762 -23.938 -8.203 1 95.69 275 GLU A O 1
ATOM 2128 N N . ALA A 1 276 ? 8.328 -21.859 -7.715 1 95 276 ALA A N 1
ATOM 2129 C CA . ALA A 1 276 ? 8.398 -22.125 -6.281 1 95 276 ALA A CA 1
ATOM 2130 C C . ALA A 1 276 ? 7.035 -22.562 -5.742 1 95 276 ALA A C 1
ATOM 2132 O O . ALA A 1 276 ? 6.945 -23.516 -4.957 1 95 276 ALA A O 1
ATOM 2133 N N . VAL A 1 277 ? 6.008 -21.938 -6.184 1 94.81 277 VAL A N 1
ATOM 2134 C CA . VAL A 1 277 ? 4.66 -22.266 -5.734 1 94.81 277 VAL A CA 1
ATOM 2135 C C . VAL A 1 277 ? 4.266 -23.641 -6.242 1 94.81 277 VAL A C 1
ATOM 2137 O O . VAL A 1 277 ? 3.713 -24.453 -5.492 1 94.81 277 VAL A O 1
ATOM 2140 N N . ALA A 1 278 ? 4.543 -23.875 -7.477 1 93.06 278 ALA A N 1
ATOM 2141 C CA . ALA A 1 278 ? 4.238 -25.172 -8.047 1 93.06 278 ALA A CA 1
ATOM 2142 C C . ALA A 1 278 ? 4.934 -26.297 -7.273 1 93.06 278 ALA A C 1
ATOM 2144 O O . ALA A 1 278 ? 4.328 -27.328 -6.992 1 93.06 278 ALA A O 1
ATOM 2145 N N . ASP A 1 279 ? 6.133 -26.078 -6.941 1 89.5 279 ASP A N 1
ATOM 2146 C CA . ASP A 1 279 ? 6.934 -27.031 -6.199 1 89.5 279 ASP A CA 1
ATOM 2147 C C . ASP A 1 279 ? 6.383 -27.25 -4.789 1 89.5 279 ASP A C 1
ATOM 2149 O O . ASP A 1 279 ? 6.168 -28.375 -4.359 1 89.5 279 ASP A O 1
ATOM 2153 N N . ALA A 1 280 ? 6.102 -26.156 -4.148 1 85 280 ALA A N 1
ATOM 2154 C CA . ALA A 1 280 ? 5.676 -26.203 -2.752 1 85 280 ALA A CA 1
ATOM 2155 C C . ALA A 1 280 ? 4.289 -26.828 -2.623 1 85 280 ALA A C 1
ATOM 2157 O O . ALA A 1 280 ? 4.008 -27.531 -1.647 1 85 280 ALA A O 1
ATOM 2158 N N . GLU A 1 281 ? 3.43 -26.594 -3.615 1 85.69 281 GLU A N 1
ATOM 2159 C CA . GLU A 1 281 ? 2.041 -27.031 -3.488 1 85.69 281 GLU A CA 1
ATOM 2160 C C . GLU A 1 281 ? 1.74 -28.203 -4.414 1 85.69 281 GLU A C 1
ATOM 2162 O O . GLU A 1 281 ? 0.596 -28.656 -4.504 1 85.69 281 GLU A O 1
ATOM 2167 N N . ASP A 1 282 ? 2.775 -28.672 -5.062 1 81.69 282 ASP A N 1
ATOM 2168 C CA . ASP A 1 282 ? 2.602 -29.719 -6.062 1 81.69 282 ASP A CA 1
ATOM 2169 C C . ASP A 1 282 ? 1.465 -29.375 -7.023 1 81.69 282 ASP A C 1
ATOM 2171 O O . ASP A 1 282 ? 0.564 -30.188 -7.242 1 81.69 282 ASP A O 1
ATOM 2175 N N . ALA A 1 283 ? 1.479 -28.141 -7.453 1 86.06 283 ALA A N 1
ATOM 2176 C CA . ALA A 1 283 ? 0.43 -27.656 -8.344 1 86.06 283 ALA A CA 1
ATOM 2177 C C . ALA A 1 283 ? 0.797 -27.891 -9.805 1 86.06 283 ALA A C 1
ATOM 2179 O O . ALA A 1 283 ? 1.919 -27.594 -10.227 1 86.06 283 ALA A O 1
ATOM 2180 N N . ALA A 1 284 ? -0.131 -28.422 -10.539 1 82.62 284 ALA A N 1
ATOM 2181 C CA . ALA A 1 284 ? 0.099 -28.672 -11.953 1 82.62 284 ALA A CA 1
ATOM 2182 C C . ALA A 1 284 ? 0.127 -27.359 -12.742 1 82.62 284 ALA A C 1
ATOM 2184 O O . ALA A 1 284 ? 0.844 -27.25 -13.742 1 82.62 284 ALA A O 1
ATOM 2185 N N . VAL A 1 285 ? -0.729 -26.438 -12.336 1 90.69 285 VAL A N 1
ATOM 2186 C CA . VAL A 1 285 ? -0.843 -25.141 -13.008 1 90.69 285 VAL A CA 1
ATOM 2187 C C . VAL A 1 285 ? -0.738 -24.016 -11.984 1 90.69 285 VAL A C 1
ATOM 2189 O O . VAL A 1 285 ? -1.344 -24.094 -10.914 1 90.69 285 VAL A O 1
ATOM 2192 N N . VAL A 1 286 ? 0.093 -23.078 -12.25 1 95.94 286 VAL A N 1
ATOM 2193 C CA . VAL A 1 286 ? 0.18 -21.844 -11.469 1 95.94 286 VAL A CA 1
ATOM 2194 C C . VAL A 1 286 ? 0.174 -20.641 -12.406 1 95.94 286 VAL A C 1
ATOM 2196 O O . VAL A 1 286 ? 0.854 -20.641 -13.438 1 95.94 286 VAL A O 1
ATOM 2199 N N . TYR A 1 287 ? -0.613 -19.703 -12.094 1 97.94 287 TYR A N 1
ATOM 2200 C CA . TYR A 1 287 ? -0.646 -18.469 -12.883 1 97.94 287 TYR A CA 1
ATOM 2201 C C . TYR A 1 287 ? 0.21 -17.391 -12.242 1 97.94 287 TYR A C 1
ATOM 2203 O O . TYR A 1 287 ? 0.435 -17.406 -11.031 1 97.94 287 TYR A O 1
ATOM 2211 N N . GLY A 1 288 ? 0.69 -16.5 -13.078 1 98.31 288 GLY A N 1
ATOM 2212 C CA . GLY A 1 288 ? 1.461 -15.359 -12.633 1 98.31 288 GLY A CA 1
ATOM 2213 C C . GLY A 1 288 ? 1.151 -14.094 -13.414 1 98.31 288 GLY A C 1
ATOM 2214 O O . GLY A 1 288 ? 0.728 -14.156 -14.57 1 98.31 288 GLY A O 1
ATOM 2215 N N . ILE A 1 289 ? 1.33 -13.008 -12.781 1 98.44 289 ILE A N 1
ATOM 2216 C CA . ILE A 1 289 ? 1.17 -11.703 -13.414 1 98.44 289 ILE A CA 1
ATOM 2217 C C . ILE A 1 289 ? 2.285 -10.766 -12.953 1 98.44 289 ILE A C 1
ATOM 2219 O O . ILE A 1 289 ? 2.551 -10.641 -11.758 1 98.44 289 ILE A O 1
ATOM 2223 N N . ALA A 1 290 ? 2.996 -10.18 -13.867 1 97.44 290 ALA A N 1
ATOM 2224 C CA . ALA A 1 290 ? 3.896 -9.055 -13.625 1 97.44 290 ALA A CA 1
ATOM 2225 C C . ALA A 1 290 ? 3.34 -7.77 -14.227 1 97.44 290 ALA A C 1
ATOM 2227 O O . ALA A 1 290 ? 2.857 -7.762 -15.359 1 97.44 290 ALA A O 1
ATOM 2228 N N . THR A 1 291 ? 3.391 -6.645 -13.43 1 95.88 291 THR A N 1
ATOM 2229 C CA . THR A 1 291 ? 2.781 -5.434 -13.969 1 95.88 291 THR A CA 1
ATOM 2230 C C . THR A 1 291 ? 3.379 -4.191 -13.32 1 95.88 291 THR A C 1
ATOM 2232 O O . THR A 1 291 ? 3.881 -4.254 -12.195 1 95.88 291 THR A O 1
ATOM 2235 N N . ASP A 1 292 ? 3.467 -3.139 -14.047 1 91.31 292 ASP A N 1
ATOM 2236 C CA . ASP A 1 292 ? 3.697 -1.805 -13.508 1 91.31 292 ASP A CA 1
ATOM 2237 C C . ASP A 1 292 ? 2.449 -0.934 -13.641 1 91.31 292 ASP A C 1
ATOM 2239 O O . ASP A 1 292 ? 2.533 0.294 -13.586 1 91.31 292 ASP A O 1
ATOM 2243 N N . CYS A 1 293 ? 1.309 -1.593 -13.898 1 91.88 293 CYS A N 1
ATOM 2244 C CA . CYS A 1 293 ? -0 -0.974 -14.078 1 91.88 293 CYS A CA 1
ATOM 2245 C C . CYS A 1 293 ? -0.275 -0.695 -15.555 1 91.88 293 CYS A C 1
ATOM 2247 O O . CYS A 1 293 ? -1.396 -0.892 -16.031 1 91.88 293 CYS A O 1
ATOM 2249 N N . LEU A 1 294 ? 0.724 -0.27 -16.25 1 91.25 294 LEU A N 1
ATOM 2250 C CA . LEU A 1 294 ? 0.537 0.069 -17.656 1 91.25 294 LEU A CA 1
ATOM 2251 C C . LEU A 1 294 ? 0.9 -1.109 -18.562 1 91.25 294 LEU A C 1
ATOM 2253 O O . LEU A 1 294 ? 0.356 -1.251 -19.656 1 91.25 294 LEU A O 1
ATOM 2257 N N . SER A 1 295 ? 1.841 -1.848 -18.125 1 93.62 295 SER A N 1
ATOM 2258 C CA . SER A 1 295 ? 2.227 -3.072 -18.812 1 93.62 295 SER A CA 1
ATOM 2259 C C . SER A 1 295 ? 1.896 -4.309 -17.984 1 93.62 295 SER A C 1
ATOM 2261 O O . SER A 1 295 ? 2.082 -4.309 -16.766 1 93.62 295 SER A O 1
ATOM 2263 N N . TRP A 1 296 ? 1.399 -5.355 -18.688 1 96.31 296 TRP A N 1
ATOM 2264 C CA . TRP A 1 296 ? 0.997 -6.59 -18.016 1 96.31 296 TRP A CA 1
ATOM 2265 C C . TRP A 1 296 ? 1.578 -7.805 -18.734 1 96.31 296 TRP A C 1
ATOM 2267 O O . TRP A 1 296 ? 1.489 -7.918 -19.969 1 96.31 296 TRP A O 1
ATOM 2277 N N . VAL A 1 297 ? 2.189 -8.641 -18 1 97.69 297 VAL A N 1
ATOM 2278 C CA . VAL A 1 297 ? 2.604 -9.953 -18.484 1 97.69 297 VAL A CA 1
ATOM 2279 C C . VAL A 1 297 ? 1.812 -11.047 -17.766 1 97.69 297 VAL A C 1
ATOM 2281 O O . VAL A 1 297 ? 1.783 -11.094 -16.531 1 97.69 297 VAL A O 1
ATOM 2284 N N . PHE A 1 298 ? 1.166 -11.859 -18.5 1 98.12 298 PHE A N 1
ATOM 2285 C CA . PHE A 1 298 ? 0.423 -12.992 -17.969 1 98.12 298 PHE A CA 1
ATOM 2286 C C . PHE A 1 298 ? 1.191 -14.289 -18.172 1 98.12 298 PHE A C 1
ATOM 2288 O O . PHE A 1 298 ? 1.773 -14.508 -19.25 1 98.12 298 PHE A O 1
ATOM 2295 N N . VAL A 1 299 ? 1.176 -15.062 -17.172 1 98.25 299 VAL A N 1
ATOM 2296 C CA . VAL A 1 299 ? 1.901 -16.328 -17.219 1 98.25 299 VAL A CA 1
ATOM 2297 C C . VAL A 1 299 ? 0.969 -17.469 -16.812 1 98.25 299 VAL A C 1
ATOM 2299 O O . VAL A 1 299 ? 0.184 -17.344 -15.875 1 98.25 299 VAL A O 1
ATOM 2302 N N . LYS A 1 300 ? 0.977 -18.484 -17.547 1 96.56 300 LYS A N 1
ATOM 2303 C CA . LYS A 1 300 ? 0.423 -19.781 -17.172 1 96.56 300 LYS A CA 1
ATOM 2304 C C . LYS A 1 300 ? 1.5 -20.859 -17.172 1 96.56 300 LYS A C 1
ATOM 2306 O O . LYS A 1 300 ? 1.897 -21.344 -18.234 1 96.56 300 LYS A O 1
ATOM 2311 N N . ARG A 1 301 ? 1.968 -21.156 -15.984 1 96.44 301 ARG A N 1
ATOM 2312 C CA . ARG A 1 301 ? 2.994 -22.188 -15.82 1 96.44 301 ARG A CA 1
ATOM 2313 C C . ARG A 1 301 ? 2.373 -23.578 -15.742 1 96.44 301 ARG A C 1
ATOM 2315 O O . ARG A 1 301 ? 1.604 -23.875 -14.828 1 96.44 301 ARG A O 1
ATOM 2322 N N . GLU A 1 302 ? 2.682 -24.328 -16.688 1 90.06 302 GLU A N 1
ATOM 2323 C CA . GLU A 1 302 ? 2.307 -25.75 -16.703 1 90.06 302 GLU A CA 1
ATOM 2324 C C . GLU A 1 302 ? 3.531 -26.641 -16.547 1 90.06 302 GLU A C 1
ATOM 2326 O O . GLU A 1 302 ? 4.664 -26.156 -16.516 1 90.06 302 GLU A O 1
ATOM 2331 N N . ARG A 1 303 ? 3.275 -27.844 -16.422 1 84.88 303 ARG A N 1
ATOM 2332 C CA . ARG A 1 303 ? 4.379 -28.766 -16.172 1 84.88 303 ARG A CA 1
ATOM 2333 C C . ARG A 1 303 ? 5.301 -28.859 -17.391 1 84.88 303 ARG A C 1
ATOM 2335 O O . ARG A 1 303 ? 6.523 -28.812 -17.25 1 84.88 303 ARG A O 1
ATOM 2342 N N . SER A 1 304 ? 4.727 -28.875 -18.562 1 79.12 304 SER A N 1
ATOM 2343 C CA . SER A 1 304 ? 5.512 -29.109 -19.766 1 79.12 304 SER A CA 1
ATOM 2344 C C . SER A 1 304 ? 5.969 -27.797 -20.391 1 79.12 304 SER A C 1
ATOM 2346 O O . SER A 1 304 ? 7.012 -27.75 -21.047 1 79.12 304 SER A O 1
ATOM 2348 N N . HIS A 1 305 ? 5.234 -26.766 -20.266 1 86.81 305 HIS A N 1
ATOM 2349 C CA . HIS A 1 305 ? 5.547 -25.484 -20.891 1 86.81 305 HIS A CA 1
ATOM 2350 C C . HIS A 1 305 ? 4.93 -24.328 -20.094 1 86.81 305 HIS A C 1
ATOM 2352 O O . HIS A 1 305 ? 4.188 -24.547 -19.141 1 86.81 305 HIS A O 1
ATOM 2358 N N . ILE A 1 306 ? 5.391 -23.188 -20.469 1 94.56 306 ILE A N 1
ATOM 2359 C CA . ILE A 1 306 ? 4.902 -21.953 -19.891 1 94.56 306 ILE A CA 1
ATOM 2360 C C . ILE A 1 306 ? 4.285 -21.062 -20.969 1 94.56 306 ILE A C 1
ATOM 2362 O O . ILE A 1 306 ? 4.91 -20.812 -22 1 94.56 306 ILE A O 1
ATOM 2366 N N . LEU A 1 307 ? 3.053 -20.719 -20.797 1 94.31 307 LEU A N 1
ATOM 2367 C CA . LEU A 1 307 ? 2.404 -19.766 -21.703 1 94.31 307 LEU A CA 1
ATOM 2368 C C . LEU A 1 307 ? 2.535 -18.344 -21.188 1 94.31 307 LEU A C 1
ATOM 2370 O O . LEU A 1 307 ? 2.398 -18.094 -20 1 94.31 307 LEU A O 1
ATOM 2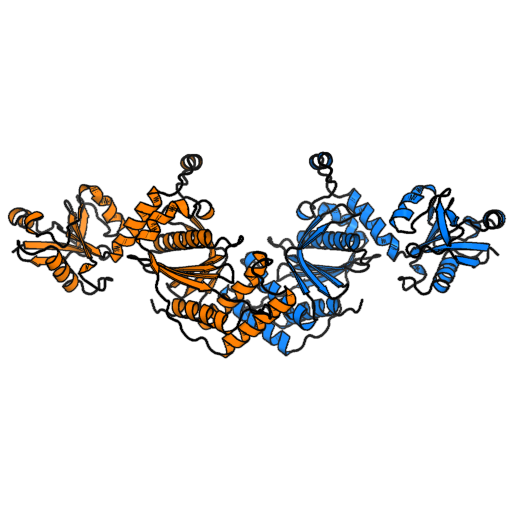374 N N . THR A 1 308 ? 2.873 -17.406 -22.078 1 96.81 308 THR A N 1
ATOM 2375 C CA . THR A 1 308 ? 2.967 -16.016 -21.688 1 96.81 308 THR A CA 1
ATOM 2376 C C . THR A 1 308 ? 2.223 -15.125 -22.688 1 96.81 308 THR A C 1
ATOM 2378 O O . THR A 1 308 ? 2.055 -15.492 -23.844 1 96.81 308 THR A O 1
ATOM 2381 N N . ALA A 1 309 ? 1.706 -14.047 -22.219 1 95.69 309 ALA A N 1
ATOM 2382 C CA . ALA A 1 309 ? 1.125 -12.984 -23.031 1 95.69 309 ALA A CA 1
ATOM 2383 C C . ALA A 1 309 ? 1.456 -11.609 -22.453 1 95.69 309 ALA A C 1
ATOM 2385 O O . ALA A 1 309 ? 1.585 -11.461 -21.234 1 95.69 309 ALA A O 1
ATOM 2386 N N . GLU A 1 310 ? 1.611 -10.672 -23.297 1 94.94 310 GLU A N 1
ATOM 2387 C CA . GLU A 1 310 ? 1.865 -9.297 -22.906 1 94.94 310 GLU A CA 1
ATOM 2388 C C . GLU A 1 310 ? 0.748 -8.367 -23.375 1 94.94 310 GLU A C 1
ATOM 2390 O O . GLU A 1 310 ? 0.192 -8.562 -24.453 1 94.94 310 GLU A O 1
ATOM 2395 N N . MET A 1 311 ? 0.419 -7.492 -22.484 1 93.62 311 MET A N 1
ATOM 2396 C CA . MET A 1 311 ? -0.583 -6.477 -22.797 1 93.62 311 MET A CA 1
ATOM 2397 C C . MET A 1 311 ? -0.15 -5.109 -22.281 1 93.62 311 MET A C 1
ATOM 2399 O O . MET A 1 311 ? 0.494 -5.012 -21.234 1 93.62 311 MET A O 1
ATOM 2403 N N . SER A 1 312 ? -0.496 -4.117 -23.047 1 89.81 312 SER A N 1
ATOM 2404 C CA . SER A 1 312 ? -0.222 -2.748 -22.625 1 89.81 312 SER A CA 1
ATOM 2405 C C . SER A 1 312 ? -1.507 -1.936 -22.516 1 89.81 312 SER A C 1
ATOM 2407 O O . SER A 1 312 ? -2.451 -2.15 -23.281 1 89.81 312 SER A O 1
ATOM 2409 N N . VAL A 1 313 ? -1.546 -1.154 -21.484 1 86.5 313 VAL A N 1
ATOM 2410 C CA . VAL A 1 313 ? -2.621 -0.187 -21.281 1 86.5 313 VAL A CA 1
ATOM 2411 C C . VAL A 1 313 ? -2.146 1.203 -21.703 1 86.5 313 VAL A C 1
ATOM 2413 O O . VAL A 1 313 ? -1.183 1.731 -21.141 1 86.5 313 VAL A O 1
ATOM 2416 N N . GLN A 1 314 ? -2.725 1.765 -22.672 1 78.38 314 GLN A N 1
ATOM 2417 C CA . GLN A 1 314 ? -2.326 3.078 -23.172 1 78.38 314 GLN A CA 1
ATOM 2418 C C . GLN A 1 314 ? -3.18 4.18 -22.547 1 78.38 314 GLN A C 1
ATOM 2420 O O . GLN A 1 314 ? -4.402 4.18 -22.688 1 78.38 314 GLN A O 1
ATOM 2425 N N . VAL A 1 315 ? -2.527 4.988 -21.812 1 76.62 315 VAL A N 1
ATOM 2426 C CA . VAL A 1 315 ? -3.217 6.117 -21.203 1 76.62 315 VAL A CA 1
ATOM 2427 C C . VAL A 1 315 ? -3.402 7.234 -22.219 1 76.62 315 VAL A C 1
ATOM 2429 O O . VAL A 1 315 ? -2.463 7.59 -22.938 1 76.62 315 VAL A O 1
ATOM 2432 N N . GLY A 1 316 ? -4.637 7.535 -22.422 1 67.75 316 GLY A N 1
ATOM 2433 C CA . GLY A 1 316 ? -4.918 8.609 -23.344 1 67.75 316 GLY A CA 1
ATOM 2434 C C . GLY A 1 316 ? -4.621 9.984 -22.781 1 67.75 316 GLY A C 1
ATOM 2435 O O . GLY A 1 316 ? -3.961 10.109 -21.75 1 67.75 316 GLY A O 1
ATOM 2436 N N . ASP A 1 317 ? -5.082 10.898 -23.453 1 65.25 317 ASP A N 1
ATOM 2437 C CA . ASP A 1 317 ? -4.852 12.312 -23.156 1 65.25 317 ASP A CA 1
ATOM 2438 C C . ASP A 1 317 ? -5.492 12.711 -21.828 1 65.25 317 ASP A C 1
ATOM 2440 O O . ASP A 1 317 ? -5.035 13.648 -21.172 1 65.25 317 ASP A O 1
ATOM 2444 N N . ASP A 1 318 ? -6.406 11.922 -21.516 1 65.88 318 ASP A N 1
ATOM 2445 C CA . ASP A 1 318 ? -7.125 12.305 -20.297 1 65.88 318 ASP A CA 1
ATOM 2446 C C . ASP A 1 318 ? -6.438 11.758 -19.047 1 65.88 318 ASP A C 1
ATOM 2448 O O . ASP A 1 318 ? -6.895 11.992 -17.938 1 65.88 318 ASP A O 1
ATOM 2452 N N . ARG A 1 319 ? -5.391 10.992 -19.359 1 72.25 319 ARG A N 1
ATOM 2453 C CA . ARG A 1 319 ? -4.457 10.516 -18.344 1 72.25 319 ARG A CA 1
ATOM 2454 C C . ARG A 1 319 ? -5.141 9.555 -17.375 1 72.25 319 ARG A C 1
ATOM 2456 O O . ARG A 1 319 ? -4.695 9.391 -16.234 1 72.25 319 ARG A O 1
ATOM 2463 N N . HIS A 1 320 ? -6.328 9.047 -17.859 1 80.06 320 HIS A N 1
ATOM 2464 C CA . HIS A 1 320 ? -7.02 7.996 -17.125 1 80.06 320 HIS A CA 1
ATOM 2465 C C . HIS A 1 320 ? -6.793 6.633 -17.766 1 80.06 320 HIS A C 1
ATOM 2467 O O . HIS A 1 320 ? -6.496 6.547 -18.953 1 80.06 320 HIS A O 1
ATOM 2473 N N . LEU A 1 321 ? -6.875 5.605 -17 1 87.06 321 LEU A N 1
ATOM 2474 C CA . LEU A 1 321 ? -6.848 4.262 -17.562 1 87.06 321 LEU A CA 1
ATOM 2475 C C . LEU A 1 321 ? -8.086 4.004 -18.422 1 87.06 321 LEU A C 1
ATOM 2477 O O . LEU A 1 321 ? -9.211 4.137 -17.938 1 87.06 321 LEU A O 1
ATOM 2481 N N . PRO A 1 322 ? -7.859 3.768 -19.656 1 88.75 322 PRO A N 1
ATOM 2482 C CA . PRO A 1 322 ? -9.031 3.51 -20.5 1 88.75 322 PRO A CA 1
ATOM 2483 C C . PRO A 1 322 ? -9.844 2.311 -20.016 1 88.75 322 PRO A C 1
ATOM 2485 O O . PRO A 1 322 ? -9.297 1.23 -19.797 1 88.75 322 PRO A O 1
ATOM 2488 N N . PRO A 1 323 ? -11.125 2.479 -19.953 1 90.88 323 PRO A N 1
ATOM 2489 C CA . PRO A 1 323 ? -11.977 1.406 -19.438 1 90.88 323 PRO A CA 1
ATOM 2490 C C . PRO A 1 323 ? -11.867 0.116 -20.234 1 90.88 323 PRO A C 1
ATOM 2492 O O . PRO A 1 323 ? -11.914 -0.979 -19.672 1 90.88 323 PRO A O 1
ATOM 2495 N N . GLU A 1 324 ? -11.664 0.22 -21.531 1 91.19 324 GLU A N 1
ATOM 2496 C CA . GLU A 1 324 ? -11.586 -0.97 -22.375 1 91.19 324 GLU A CA 1
ATOM 2497 C C . GLU A 1 324 ? -10.336 -1.792 -22.047 1 91.19 324 GLU A C 1
ATOM 2499 O O . GLU A 1 324 ? -10.391 -3.023 -22.016 1 91.19 324 GLU A O 1
ATOM 2504 N N . SER A 1 325 ? -9.273 -1.104 -21.906 1 92.56 325 SER A N 1
ATOM 2505 C CA . SER A 1 325 ? -8.031 -1.796 -21.578 1 92.56 325 SER A CA 1
ATOM 2506 C C . SER A 1 325 ? -8.109 -2.447 -20.203 1 92.56 325 SER A C 1
ATOM 2508 O O . SER A 1 325 ? -7.656 -3.578 -20.016 1 92.56 325 SER A O 1
ATOM 2510 N N . VAL A 1 326 ? -8.664 -1.75 -19.234 1 94.81 326 VAL A N 1
ATOM 2511 C CA . VAL A 1 326 ? -8.828 -2.287 -17.891 1 94.81 326 VAL A CA 1
ATOM 2512 C C . VAL A 1 326 ? -9.742 -3.508 -17.938 1 94.81 326 VAL A C 1
ATOM 2514 O O . VAL A 1 326 ? -9.492 -4.504 -17.25 1 94.81 326 VAL A O 1
ATOM 2517 N N . GLN A 1 327 ? -10.742 -3.406 -18.75 1 95.75 327 GLN A N 1
ATOM 2518 C CA . GLN A 1 327 ? -11.672 -4.52 -18.906 1 95.75 327 GLN A CA 1
ATOM 2519 C C . GLN A 1 327 ? -10.969 -5.758 -19.438 1 95.75 327 GLN A C 1
ATOM 2521 O O . GLN A 1 327 ? -11.211 -6.875 -18.984 1 95.75 327 GLN A O 1
ATOM 2526 N N . ARG A 1 328 ? -10.164 -5.57 -20.422 1 95.56 328 ARG A N 1
ATOM 2527 C CA . ARG A 1 328 ? -9.43 -6.691 -20.984 1 95.56 328 ARG A CA 1
ATOM 2528 C C . ARG A 1 328 ? -8.555 -7.367 -19.938 1 95.56 328 ARG A C 1
ATOM 2530 O O . ARG A 1 328 ? -8.539 -8.594 -19.844 1 95.56 328 ARG A O 1
ATOM 2537 N N . VAL A 1 329 ? -7.84 -6.574 -19.203 1 97.06 329 VAL A N 1
ATOM 2538 C CA . VAL A 1 329 ? -6.98 -7.094 -18.141 1 97.06 329 VAL A CA 1
ATOM 2539 C C . VAL A 1 329 ? -7.824 -7.859 -17.125 1 97.06 329 VAL A C 1
ATOM 2541 O O . VAL A 1 329 ? -7.527 -9.008 -16.797 1 97.06 329 VAL A O 1
ATOM 2544 N N . ALA A 1 330 ? -8.898 -7.238 -16.656 1 97.5 330 ALA A N 1
ATOM 2545 C CA . ALA A 1 330 ? -9.758 -7.816 -15.625 1 97.5 330 ALA A CA 1
ATOM 2546 C C . ALA A 1 330 ? -10.375 -9.133 -16.094 1 97.5 330 ALA A C 1
ATOM 2548 O O . ALA A 1 330 ? -10.406 -10.109 -15.352 1 97.5 330 ALA A O 1
ATOM 2549 N N . GLU A 1 331 ? -10.789 -9.133 -17.297 1 97.31 331 GLU A N 1
ATOM 2550 C CA . GLU A 1 331 ? -11.445 -10.328 -17.828 1 97.31 331 GLU A CA 1
ATOM 2551 C C . GLU A 1 331 ? -10.445 -11.461 -18 1 97.31 331 GLU A C 1
ATOM 2553 O O . GLU A 1 331 ? -10.797 -12.641 -17.891 1 97.31 331 GLU A O 1
ATOM 2558 N N . THR A 1 332 ? -9.25 -11.148 -18.391 1 97.31 332 THR A N 1
ATOM 2559 C CA . THR A 1 332 ? -8.203 -12.164 -18.484 1 97.31 332 THR A CA 1
ATOM 2560 C C . THR A 1 332 ? -7.93 -12.789 -17.125 1 97.31 332 THR A C 1
ATOM 2562 O O . THR A 1 332 ? -7.859 -14.016 -17 1 97.31 332 THR A O 1
ATOM 2565 N N . ILE A 1 333 ? -7.801 -11.961 -16.109 1 97.81 333 ILE A N 1
ATOM 2566 C CA . ILE A 1 333 ? -7.574 -12.445 -14.75 1 97.81 333 ILE A CA 1
ATOM 2567 C C . ILE A 1 333 ? -8.766 -13.281 -14.289 1 97.81 333 ILE A C 1
ATOM 2569 O O . ILE A 1 333 ? -8.602 -14.344 -13.688 1 97.81 333 ILE A O 1
ATOM 2573 N N . HIS A 1 334 ? -9.93 -12.773 -14.609 1 97.81 334 HIS A N 1
ATOM 2574 C CA . HIS A 1 334 ? -11.156 -13.484 -14.258 1 97.81 334 HIS A CA 1
ATOM 2575 C C . HIS A 1 334 ? -11.188 -14.875 -14.875 1 97.81 334 HIS A C 1
ATOM 2577 O O . HIS A 1 334 ? -11.562 -15.844 -14.219 1 97.81 334 HIS A O 1
ATOM 2583 N N . ALA A 1 335 ? -10.766 -14.969 -16.094 1 95.81 335 ALA A N 1
ATOM 2584 C CA . ALA A 1 335 ? -10.727 -16.25 -16.781 1 95.81 335 ALA A CA 1
ATOM 2585 C C . ALA A 1 335 ? -9.758 -17.219 -16.078 1 95.81 335 ALA A C 1
ATOM 2587 O O . ALA A 1 335 ? -10.047 -18.406 -15.953 1 95.81 335 ALA A O 1
ATOM 2588 N N . MET A 1 336 ? -8.633 -16.719 -15.648 1 95.38 336 MET A N 1
ATOM 2589 C CA . MET A 1 336 ? -7.656 -17.547 -14.938 1 95.38 336 MET A CA 1
ATOM 2590 C C . MET A 1 336 ? -8.266 -18.141 -13.68 1 95.38 336 MET A C 1
ATOM 2592 O O . MET A 1 336 ? -8.016 -19.312 -13.352 1 95.38 336 MET A O 1
ATOM 2596 N N . LEU A 1 337 ? -9.094 -17.359 -13.008 1 94.88 337 LEU A N 1
ATOM 2597 C CA . LEU A 1 337 ? -9.664 -17.766 -11.727 1 94.88 337 LEU A CA 1
ATOM 2598 C C . LEU A 1 337 ? -10.828 -18.734 -11.93 1 94.88 337 LEU A C 1
ATOM 2600 O O . LEU A 1 337 ? -11.156 -19.516 -11.047 1 94.88 337 LEU A O 1
ATOM 2604 N N . MET A 1 338 ? -11.438 -18.594 -13.047 1 91.19 338 MET A N 1
ATOM 2605 C CA . MET A 1 338 ? -12.664 -19.359 -13.266 1 91.19 338 MET A CA 1
ATOM 2606 C C . MET A 1 338 ? -12.352 -20.719 -13.891 1 91.19 338 MET A C 1
ATOM 2608 O O . MET A 1 338 ? -13.25 -21.547 -14.062 1 91.19 338 MET A O 1
ATOM 2612 N N . VAL A 1 339 ? -11.102 -20.797 -14.234 1 76.38 339 VAL A N 1
ATOM 2613 C CA . VAL A 1 339 ? -10.742 -22.094 -14.781 1 76.38 339 VAL A CA 1
ATOM 2614 C C . VAL A 1 339 ? -10.984 -23.172 -13.734 1 76.38 339 VAL A C 1
ATOM 2616 O O . VAL A 1 339 ? -10.648 -23 -12.562 1 76.38 339 VAL A O 1
ATOM 2619 N N . MET A 1 340 ? -12.016 -23.938 -13.82 1 55.22 340 MET A N 1
ATOM 2620 C CA . MET A 1 340 ? -12.328 -25.062 -12.953 1 55.22 340 MET A CA 1
ATOM 2621 C C . MET A 1 340 ? -11.219 -26.109 -13.016 1 55.22 340 MET A C 1
ATOM 2623 O O . MET A 1 340 ? -10.945 -26.672 -14.07 1 55.22 340 MET A O 1
ATOM 2627 N N . ASN A 1 341 ? -10.086 -25.703 -12.258 1 44.91 341 ASN A N 1
ATOM 2628 C CA . ASN A 1 341 ? -9.164 -26.828 -12.172 1 44.91 341 ASN A CA 1
ATOM 2629 C C . ASN A 1 341 ? -9.641 -27.859 -11.141 1 44.91 341 ASN A C 1
ATOM 2631 O O . ASN A 1 341 ? -10.258 -27.5 -10.141 1 44.91 341 ASN A O 1
ATOM 2635 N N . MET B 1 1 ? 1.357 61.281 28.938 1 82.38 1 MET B N 1
ATOM 2636 C CA . MET B 1 1 ? 0.965 60.438 27.812 1 82.38 1 MET B CA 1
ATOM 2637 C C . MET B 1 1 ? 2.191 59.938 27.062 1 82.38 1 MET B C 1
ATOM 2639 O O . MET B 1 1 ? 3.158 60.688 26.875 1 82.38 1 MET B O 1
ATOM 2643 N N . LEU B 1 2 ? 2.193 58.594 26.859 1 86.44 2 LEU B N 1
ATOM 2644 C CA . LEU B 1 2 ? 3.268 57.969 26.094 1 86.44 2 LEU B CA 1
ATOM 2645 C C . LEU B 1 2 ? 2.859 57.781 24.625 1 86.44 2 LEU B C 1
ATOM 2647 O O . LEU B 1 2 ? 1.711 57.438 24.344 1 86.44 2 LEU B O 1
ATOM 2651 N N . HIS B 1 3 ? 3.68 58.281 23.75 1 87.75 3 HIS B N 1
ATOM 2652 C CA . HIS B 1 3 ? 3.516 57.938 22.344 1 87.75 3 HIS B CA 1
ATOM 2653 C C . HIS B 1 3 ? 4.469 56.812 21.922 1 87.75 3 HIS B C 1
ATOM 2655 O O . HIS B 1 3 ? 5.641 57.062 21.625 1 87.75 3 HIS B O 1
ATOM 2661 N N . LEU B 1 4 ? 3.918 55.594 21.906 1 90.06 4 LEU B N 1
ATOM 2662 C CA . LEU B 1 4 ? 4.738 54.406 21.594 1 90.06 4 LEU B CA 1
ATOM 2663 C C . LEU B 1 4 ? 4.625 54.062 20.125 1 90.06 4 LEU B C 1
ATOM 2665 O O . LEU B 1 4 ? 3.523 54 19.562 1 90.06 4 LEU B O 1
ATOM 2669 N N . ARG B 1 5 ? 5.727 53.906 19.5 1 88.69 5 ARG B N 1
ATOM 2670 C CA . ARG B 1 5 ? 5.754 53.375 18.141 1 88.69 5 ARG B CA 1
ATOM 2671 C C . ARG B 1 5 ? 5.82 51.844 18.172 1 88.69 5 ARG B C 1
ATOM 2673 O O . ARG B 1 5 ? 6.723 51.25 18.781 1 88.69 5 ARG B O 1
ATOM 2680 N N . CYS B 1 6 ? 4.816 51.219 17.562 1 87.94 6 CYS B N 1
ATOM 2681 C CA . CYS B 1 6 ? 4.676 49.75 17.578 1 87.94 6 CYS B CA 1
ATOM 2682 C C . CYS B 1 6 ? 4.789 49.188 16.156 1 87.94 6 CYS B C 1
ATOM 2684 O O . CYS B 1 6 ? 4.551 49.906 15.188 1 87.94 6 CYS B O 1
ATOM 2686 N N . VAL B 1 7 ? 5.27 47.969 16.125 1 85.5 7 VAL B N 1
ATOM 2687 C CA . VAL B 1 7 ? 5.262 47.25 14.867 1 85.5 7 VAL B CA 1
ATOM 2688 C C . VAL B 1 7 ? 4.781 45.812 15.109 1 85.5 7 VAL B C 1
ATOM 2690 O O . VAL B 1 7 ? 5.121 45.188 16.125 1 85.5 7 VAL B O 1
ATOM 2693 N N . VAL B 1 8 ? 3.896 45.406 14.203 1 78.94 8 VAL B N 1
ATOM 2694 C CA . VAL B 1 8 ? 3.369 44.031 14.281 1 78.94 8 VAL B CA 1
ATOM 2695 C C . VAL B 1 8 ? 4.223 43.094 13.438 1 78.94 8 VAL B C 1
ATOM 2697 O O . VAL B 1 8 ? 4.531 43.406 12.281 1 78.94 8 VAL B O 1
ATOM 2700 N N . VAL B 1 9 ? 4.633 42.062 14.156 1 75.12 9 VAL B N 1
ATOM 2701 C CA . VAL B 1 9 ? 5.344 41.031 13.422 1 75.12 9 VAL B CA 1
ATOM 2702 C C . VAL B 1 9 ? 4.512 40.594 12.227 1 75.12 9 VAL B C 1
ATOM 2704 O O . VAL B 1 9 ? 3.309 40.344 12.352 1 75.12 9 VAL B O 1
ATOM 2707 N N . GLY B 1 10 ? 5.137 40.469 10.961 1 67.44 10 GLY B N 1
ATOM 2708 C CA . GLY B 1 10 ? 4.465 40.062 9.742 1 67.44 10 GLY B CA 1
ATOM 2709 C C . GLY B 1 10 ? 3.947 41.219 8.922 1 67.44 10 GLY B C 1
ATOM 2710 O O . GLY B 1 10 ? 3.662 41.062 7.73 1 67.44 10 GLY B O 1
ATOM 2711 N N . LYS B 1 11 ? 3.672 42.312 9.414 1 66.62 11 LYS B N 1
ATOM 2712 C CA . LYS B 1 11 ? 3.115 43.438 8.672 1 66.62 11 LYS B CA 1
ATOM 2713 C C . LYS B 1 11 ? 4.188 44.5 8.359 1 66.62 11 LYS B C 1
ATOM 2715 O O . LYS B 1 11 ? 4.223 45.062 7.262 1 66.62 11 LYS B O 1
ATOM 2720 N N . GLY B 1 12 ? 5.145 44.656 9.117 1 64.19 12 GLY B N 1
ATOM 2721 C CA . GLY B 1 12 ? 6.34 45.469 8.914 1 64.19 12 GLY B CA 1
ATOM 2722 C C . GLY B 1 12 ? 6.07 46.969 8.969 1 64.19 12 GLY B C 1
ATOM 2723 O O . GLY B 1 12 ? 7 47.781 8.914 1 64.19 12 GLY B O 1
ATOM 2724 N N . HIS B 1 13 ? 4.844 47.531 9.016 1 76.81 13 HIS B N 1
ATOM 2725 C CA . HIS B 1 13 ? 4.594 48.969 9.078 1 76.81 13 HIS B CA 1
ATOM 2726 C C . HIS B 1 13 ? 4.367 49.438 10.516 1 76.81 13 HIS B C 1
ATOM 2728 O O . HIS B 1 13 ? 3.395 49 11.156 1 76.81 13 HIS B O 1
ATOM 2734 N N . PRO B 1 14 ? 5.312 50.312 10.938 1 84.88 14 PRO B N 1
ATOM 2735 C CA . PRO B 1 14 ? 5.148 50.812 12.305 1 84.88 14 PRO B CA 1
ATOM 2736 C C . PRO B 1 14 ? 3.982 51.781 12.453 1 84.88 14 PRO B C 1
ATOM 2738 O O . PRO B 1 14 ? 3.584 52.406 11.484 1 84.88 14 PRO B O 1
ATOM 2741 N N . PHE B 1 15 ? 3.355 51.844 13.602 1 85.88 15 PHE B N 1
ATOM 2742 C CA . PHE B 1 15 ? 2.283 52.75 13.945 1 85.88 15 PHE B CA 1
ATOM 2743 C C . PHE B 1 15 ? 2.459 53.281 15.367 1 85.88 15 PHE B C 1
ATOM 2745 O O . PHE B 1 15 ? 3.166 52.688 16.172 1 85.88 15 PHE B O 1
ATOM 2752 N N . SER B 1 16 ? 1.835 54.5 15.594 1 85.75 16 SER B N 1
ATOM 2753 C CA . SER B 1 16 ? 1.968 55.094 16.906 1 85.75 16 SER B CA 1
ATOM 2754 C C . SER B 1 16 ? 0.704 54.906 17.734 1 85.75 16 SER B C 1
ATOM 2756 O O . SER B 1 16 ? -0.408 54.969 17.203 1 85.75 16 SER B O 1
ATOM 2758 N N . VAL B 1 17 ? 0.928 54.594 18.984 1 87.5 17 VAL B N 1
ATOM 2759 C CA . VAL B 1 17 ? -0.179 54.469 19.922 1 87.5 17 VAL B CA 1
ATOM 2760 C C . VAL B 1 17 ? 0.019 55.438 21.094 1 87.5 17 VAL B C 1
ATOM 2762 O O . VAL B 1 17 ? 1.092 55.469 21.703 1 87.5 17 VAL B O 1
ATOM 2765 N N . ALA B 1 18 ? -1.007 56.312 21.312 1 87.5 18 ALA B N 1
ATOM 2766 C CA . ALA B 1 18 ? -0.994 57.188 22.469 1 87.5 18 ALA B CA 1
ATOM 2767 C C . ALA B 1 18 ? -1.666 56.531 23.672 1 87.5 18 ALA B C 1
ATOM 2769 O O . ALA B 1 18 ? -2.797 56.062 23.562 1 87.5 18 ALA B O 1
ATOM 2770 N N . ILE B 1 19 ? -0.875 56.5 24.797 1 88.81 19 ILE B N 1
ATOM 2771 C CA . ILE B 1 19 ? -1.414 55.812 25.953 1 88.81 19 ILE B CA 1
ATOM 2772 C C . ILE B 1 19 ? -0.875 56.469 27.234 1 88.81 19 ILE B C 1
ATOM 2774 O O . ILE B 1 19 ? 0.199 57.062 27.234 1 88.81 19 ILE B O 1
ATOM 2778 N N . ALA B 1 20 ? -1.688 56.375 28.281 1 89.5 20 ALA B N 1
ATOM 2779 C CA . ALA B 1 20 ? -1.26 56.938 29.562 1 89.5 20 ALA B CA 1
ATOM 2780 C C . ALA B 1 20 ? -0.037 56.188 30.094 1 89.5 20 ALA B C 1
ATOM 2782 O O . ALA B 1 20 ? 0.072 54.969 29.969 1 89.5 20 ALA B O 1
ATOM 2783 N N . SER B 1 21 ? 0.868 56.906 30.672 1 87.19 21 SER B N 1
ATOM 2784 C CA . SER B 1 21 ? 2.105 56.344 31.203 1 87.19 21 SER B CA 1
ATOM 2785 C C . SER B 1 21 ? 1.825 55.344 32.312 1 87.19 21 SER B C 1
ATOM 2787 O O . SER B 1 21 ? 2.609 54.406 32.531 1 87.19 21 SER B O 1
ATOM 2789 N N . ASN B 1 22 ? 0.773 55.531 32.938 1 88.69 22 ASN B N 1
ATOM 2790 C CA . ASN B 1 22 ? 0.446 54.625 34.031 1 88.69 22 ASN B CA 1
ATOM 2791 C C . ASN B 1 22 ? -0.524 53.531 33.625 1 88.69 22 ASN B C 1
ATOM 2793 O O . ASN B 1 22 ? -1.063 52.812 34.469 1 88.69 22 ASN B O 1
ATOM 2797 N N . ALA B 1 23 ? -0.742 53.375 32.344 1 92.88 23 ALA B N 1
ATOM 2798 C CA . ALA B 1 23 ? -1.601 52.312 31.844 1 92.88 23 ALA B CA 1
ATOM 2799 C C . ALA B 1 23 ? -0.91 50.938 31.953 1 92.88 23 ALA B C 1
ATOM 2801 O O . ALA B 1 23 ? 0.315 50.875 32.062 1 92.88 23 ALA B O 1
ATOM 2802 N N . SER B 1 24 ? -1.73 49.875 32 1 92 24 SER B N 1
ATOM 2803 C CA . SER B 1 24 ? -1.19 48.5 32 1 92 24 SER B CA 1
ATOM 2804 C C . SER B 1 24 ? -0.829 48.062 30.578 1 92 24 SER B C 1
ATOM 2806 O O . SER B 1 24 ? -1.296 48.625 29.594 1 92 24 SER B O 1
ATOM 2808 N N . VAL B 1 25 ? 0.044 47.062 30.484 1 92.94 25 VAL B N 1
ATOM 2809 C CA . VAL B 1 25 ? 0.383 46.438 29.203 1 92.94 25 VAL B CA 1
ATOM 2810 C C . VAL B 1 25 ? -0.869 45.844 28.562 1 92.94 25 VAL B C 1
ATOM 2812 O O . VAL B 1 25 ? -1.031 45.906 27.344 1 92.94 25 VAL B O 1
ATOM 2815 N N . ARG B 1 26 ? -1.784 45.375 29.391 1 89.12 26 ARG B N 1
ATOM 2816 C CA . ARG B 1 26 ? -3.041 44.844 28.875 1 89.12 26 ARG B CA 1
ATOM 2817 C C . ARG B 1 26 ? -3.82 45.906 28.125 1 89.12 26 ARG B C 1
ATOM 2819 O O . ARG B 1 26 ? -4.395 45.656 27.062 1 89.12 26 ARG B O 1
ATOM 2826 N N . GLU B 1 27 ? -3.816 47.125 28.688 1 89.38 27 GLU B N 1
ATOM 2827 C CA . GLU B 1 27 ? -4.484 48.25 28.031 1 89.38 27 GLU B CA 1
ATOM 2828 C C . GLU B 1 27 ? -3.809 48.594 26.703 1 89.38 27 GLU B C 1
ATOM 2830 O O . GLU B 1 27 ? -4.48 48.906 25.719 1 89.38 27 GLU B O 1
ATOM 2835 N N . LEU B 1 28 ? -2.484 48.469 26.688 1 91.88 28 LEU B N 1
ATOM 2836 C CA . LEU B 1 28 ? -1.767 48.688 25.422 1 91.88 28 LEU B CA 1
ATOM 2837 C C . LEU B 1 28 ? -2.143 47.656 24.391 1 91.88 28 LEU B C 1
ATOM 2839 O O . LEU B 1 28 ? -2.361 47.969 23.219 1 91.88 28 LEU B O 1
ATOM 2843 N N . LYS B 1 29 ? -2.248 46.375 24.828 1 85.94 29 LYS B N 1
ATOM 2844 C CA . LYS B 1 29 ? -2.682 45.312 23.938 1 85.94 29 LYS B CA 1
ATOM 2845 C C . LYS B 1 29 ? -4.012 45.656 23.281 1 85.94 29 LYS B C 1
ATOM 2847 O O . LYS B 1 29 ? -4.172 45.469 22.062 1 85.94 29 LYS B O 1
ATOM 2852 N N . THR B 1 30 ? -4.875 46.094 24.047 1 84.81 30 THR B N 1
ATOM 2853 C CA . THR B 1 30 ? -6.207 46.438 23.562 1 84.81 30 THR B CA 1
ATOM 2854 C C . THR B 1 30 ? -6.141 47.562 22.531 1 84.81 30 THR B C 1
ATOM 2856 O O . THR B 1 30 ? -6.805 47.5 21.5 1 84.81 30 THR B O 1
ATOM 2859 N N . LYS B 1 31 ? -5.395 48.531 22.859 1 85.5 31 LYS B N 1
ATOM 2860 C CA . LYS B 1 31 ? -5.273 49.688 21.953 1 85.5 31 LYS B CA 1
ATOM 2861 C C . LYS B 1 31 ? -4.609 49.281 20.641 1 85.5 31 LYS B C 1
ATOM 2863 O O . LYS B 1 31 ? -5.047 49.688 19.562 1 85.5 31 LYS B O 1
ATOM 2868 N N . VAL B 1 32 ? -3.518 48.5 20.75 1 85.62 32 VAL B N 1
ATOM 2869 C CA . VAL B 1 32 ? -2.812 48 19.578 1 85.62 32 VAL B CA 1
ATOM 2870 C C . VAL B 1 32 ? -3.758 47.188 18.719 1 85.62 32 VAL B C 1
ATOM 2872 O O . VAL B 1 32 ? -3.787 47.312 17.484 1 85.62 32 VAL B O 1
ATOM 2875 N N . PHE B 1 33 ? -4.453 46.281 19.359 1 80.5 33 PHE B N 1
ATOM 2876 C CA . PHE B 1 33 ? -5.418 45.406 18.672 1 80.5 33 PHE B CA 1
ATOM 2877 C C . PHE B 1 33 ? -6.453 46.281 17.938 1 80.5 33 PHE B C 1
ATOM 2879 O O . PHE B 1 33 ? -6.82 45.969 16.797 1 80.5 33 PHE B O 1
ATOM 2886 N N . GLY B 1 34 ? -6.863 47.25 18.594 1 76.06 34 GLY B N 1
ATOM 2887 C CA . GLY B 1 34 ? -7.844 48.125 18 1 76.06 34 GLY B CA 1
ATOM 2888 C C . GLY B 1 34 ? -7.309 48.906 16.797 1 76.06 34 GLY B C 1
ATOM 2889 O O . GLY B 1 34 ? -8.047 49.188 15.859 1 76.06 34 GLY B O 1
ATOM 2890 N N . GLU B 1 35 ? -6.039 49.281 16.938 1 73.06 35 GLU B N 1
ATOM 2891 C CA . GLU B 1 35 ? -5.422 50.031 15.859 1 73.06 35 GLU B CA 1
ATOM 2892 C C . GLU B 1 35 ? -5.117 49.156 14.656 1 73.06 35 GLU B C 1
ATOM 2894 O O . GLU B 1 35 ? -4.941 49.625 13.539 1 73.06 35 GLU B O 1
ATOM 2899 N N . ASN B 1 36 ? -4.918 47.875 14.977 1 62.38 36 ASN B N 1
ATOM 2900 C CA . ASN B 1 36 ? -4.531 46.938 13.922 1 62.38 36 ASN B CA 1
ATOM 2901 C C . ASN B 1 36 ? -5.574 45.844 13.734 1 62.38 36 ASN B C 1
ATOM 2903 O O . ASN B 1 36 ? -5.387 44.719 14.203 1 62.38 36 ASN B O 1
ATOM 2907 N N . LEU B 1 37 ? -6.668 46.062 13.266 1 49.97 37 LEU B N 1
ATOM 2908 C CA . LEU B 1 37 ? -7.855 45.25 13.078 1 49.97 37 LEU B CA 1
ATOM 2909 C C . LEU B 1 37 ? -7.512 43.969 12.328 1 49.97 37 LEU B C 1
ATOM 2911 O O . LEU B 1 37 ? -8.211 42.969 12.469 1 49.97 37 LEU B O 1
ATOM 2915 N N . HIS B 1 38 ? -6.543 44 11.609 1 49.12 38 HIS B N 1
ATOM 2916 C CA . HIS B 1 38 ? -6.363 42.844 10.742 1 49.12 38 HIS B CA 1
ATOM 2917 C C . HIS B 1 38 ? -5.391 41.844 11.352 1 49.12 38 HIS B C 1
ATOM 2919 O O . HIS B 1 38 ? -4.754 41.094 10.641 1 49.12 38 HIS B O 1
ATOM 2925 N N . MET B 1 39 ? -5.188 42.031 12.555 1 50.44 39 MET B N 1
ATOM 2926 C CA . MET B 1 39 ? -4.324 41.031 13.172 1 50.44 39 MET B CA 1
ATOM 2927 C C . MET B 1 39 ? -5.039 39.688 13.281 1 50.44 39 MET B C 1
ATOM 2929 O O . MET B 1 39 ? -6.27 39.625 13.383 1 50.44 39 MET B O 1
ATOM 2933 N N . THR B 1 40 ? -4.375 38.688 12.938 1 49.56 40 THR B N 1
ATOM 2934 C CA . THR B 1 40 ? -4.898 37.344 12.859 1 49.56 40 THR B CA 1
ATOM 2935 C C . THR B 1 40 ? -5.41 36.875 14.219 1 49.56 40 THR B C 1
ATOM 2937 O O . THR B 1 40 ? -6.117 35.875 14.312 1 49.56 40 THR B O 1
ATOM 2940 N N . THR B 1 41 ? -5.082 37.688 15.18 1 51.34 41 THR B N 1
ATOM 2941 C CA . THR B 1 41 ? -5.547 37.25 16.484 1 51.34 41 THR B CA 1
ATOM 2942 C C . THR B 1 41 ? -6.949 37.781 16.766 1 51.34 41 THR B C 1
ATOM 2944 O O . THR B 1 41 ? -7.32 38.844 16.312 1 51.34 41 THR B O 1
ATOM 2947 N N . SER B 1 42 ? -7.766 36.938 17.312 1 53.31 42 SER B N 1
ATOM 2948 C CA . SER B 1 42 ? -9.156 37.281 17.562 1 53.31 42 SER B CA 1
ATOM 2949 C C . SER B 1 42 ? -9.297 38.125 18.844 1 53.31 42 SER B C 1
ATOM 2951 O O . SER B 1 42 ? -10.344 38.719 19.078 1 53.31 42 SER B O 1
ATOM 2953 N N . VAL B 1 43 ? -8.289 38.062 19.688 1 62.78 43 VAL B N 1
ATOM 2954 C CA . VAL B 1 43 ? -8.453 38.812 20.938 1 62.78 43 VAL B CA 1
ATOM 2955 C C . VAL B 1 43 ? -7.145 39.5 21.281 1 62.78 43 VAL B C 1
ATOM 2957 O O . VAL B 1 43 ? -6.059 39 20.984 1 62.78 43 VAL B O 1
ATOM 2960 N N . ALA B 1 44 ? -7.215 40.688 21.906 1 72.81 44 ALA B N 1
ATOM 2961 C CA . ALA B 1 44 ? -6.09 41.531 22.297 1 72.81 44 ALA B CA 1
ATOM 2962 C C . ALA B 1 44 ? -5.195 40.812 23.312 1 72.81 44 ALA B C 1
ATOM 2964 O O . ALA B 1 44 ? -3.973 40.969 23.281 1 72.81 44 ALA B O 1
ATOM 2965 N N . ASP B 1 45 ? -5.832 39.938 24.031 1 72.5 45 ASP B N 1
ATOM 2966 C CA . ASP B 1 45 ? -5.098 39.281 25.109 1 72.5 45 ASP B CA 1
ATOM 2967 C C . ASP B 1 45 ? -4.074 38.281 24.578 1 72.5 45 ASP B C 1
ATOM 2969 O O . ASP B 1 45 ? -3.119 37.938 25.281 1 72.5 45 ASP B O 1
ATOM 2973 N N . ASP B 1 46 ? -4.223 38 23.375 1 69.81 46 ASP B N 1
ATOM 2974 C CA . ASP B 1 46 ? -3.336 37 22.781 1 69.81 46 ASP B CA 1
ATOM 2975 C C . ASP B 1 46 ? -2.08 37.656 22.203 1 69.81 46 ASP B C 1
ATOM 2977 O O . ASP B 1 46 ? -1.153 36.938 21.781 1 69.81 46 ASP B O 1
ATOM 2981 N N . LEU B 1 47 ? -2.1 38.875 22.234 1 76.38 47 LEU B N 1
ATOM 2982 C CA . LEU B 1 47 ? -0.934 39.562 21.703 1 76.38 47 LEU B CA 1
ATOM 2983 C C . LEU B 1 47 ? 0.221 39.531 22.703 1 76.38 47 LEU B C 1
ATOM 2985 O O . LEU B 1 47 ? 0.003 39.531 23.906 1 76.38 47 LEU B O 1
ATOM 2989 N N . GLN B 1 48 ? 1.382 39.281 22.188 1 77.38 48 GLN B N 1
ATOM 2990 C CA . GLN B 1 48 ? 2.609 39.469 22.953 1 77.38 48 GLN B CA 1
ATOM 2991 C C . GLN B 1 48 ? 3.332 40.75 22.547 1 77.38 48 GLN B C 1
ATOM 2993 O O . GLN B 1 48 ? 3.525 41 21.359 1 77.38 48 GLN B O 1
ATOM 2998 N N . LEU B 1 49 ? 3.604 41.531 23.609 1 85.44 49 LEU B N 1
ATOM 2999 C CA . LEU B 1 49 ? 4.309 42.781 23.359 1 85.44 49 LEU B CA 1
ATOM 3000 C C . LEU B 1 49 ? 5.742 42.719 23.859 1 85.44 49 LEU B C 1
ATOM 3002 O O . LEU B 1 49 ? 5.988 42.25 24.984 1 85.44 49 LEU B O 1
ATOM 3006 N N . TYR B 1 50 ? 6.652 43.031 23.016 1 85.62 50 TYR B N 1
ATOM 3007 C CA . TYR B 1 50 ? 8.062 43.094 23.375 1 85.62 50 TYR B CA 1
ATOM 3008 C C . TYR B 1 50 ? 8.594 44.531 23.328 1 85.62 50 TYR B C 1
ATOM 3010 O O . TYR B 1 50 ? 8.438 45.219 22.312 1 85.62 50 TYR B O 1
ATOM 3018 N N . ARG B 1 51 ? 9.156 44.969 24.438 1 88.94 51 ARG B N 1
ATOM 3019 C CA . ARG B 1 51 ? 9.961 46.188 24.375 1 88.94 51 ARG B CA 1
ATOM 3020 C C . ARG B 1 51 ? 11.258 45.938 23.609 1 88.94 51 ARG B C 1
ATOM 3022 O O . ARG B 1 51 ? 11.938 44.938 23.828 1 88.94 51 ARG B O 1
ATOM 3029 N N . VAL B 1 52 ? 11.477 46.75 22.656 1 86.44 52 VAL B N 1
ATOM 3030 C CA . VAL B 1 52 ? 12.688 46.562 21.875 1 86.44 52 VAL B CA 1
ATOM 3031 C C . VAL B 1 52 ? 13.539 47.844 21.906 1 86.44 52 VAL B C 1
ATOM 3033 O O . VAL B 1 52 ? 13.016 48.938 22.062 1 86.44 52 VAL B O 1
ATOM 3036 N N . ASP B 1 53 ? 14.805 47.5 21.766 1 81.94 53 ASP B N 1
ATOM 3037 C CA . ASP B 1 53 ? 15.773 48.594 21.656 1 81.94 53 ASP B CA 1
ATOM 3038 C C . ASP B 1 53 ? 16.531 48.531 20.328 1 81.94 53 ASP B C 1
ATOM 3040 O O . ASP B 1 53 ? 16.734 47.438 19.781 1 81.94 53 ASP B O 1
ATOM 3044 N N . GLY B 1 54 ? 16.703 49.594 19.719 1 79.44 54 GLY B N 1
ATOM 3045 C CA . GLY B 1 54 ? 17.594 49.656 18.562 1 79.44 54 GLY B CA 1
ATOM 3046 C C . GLY B 1 54 ? 16.844 49.594 17.25 1 79.44 54 GLY B C 1
ATOM 3047 O O . GLY B 1 54 ? 17.453 49.625 16.172 1 79.44 54 GLY B O 1
ATOM 3048 N N . LEU B 1 55 ? 15.562 49.406 17.312 1 85.38 55 LEU B N 1
ATOM 3049 C CA . LEU B 1 55 ? 14.781 49.406 16.094 1 85.38 55 LEU B CA 1
ATOM 3050 C C . LEU B 1 55 ? 14.289 50.812 15.766 1 85.38 55 LEU B C 1
ATOM 3052 O O . LEU B 1 55 ? 13.906 51.562 16.672 1 85.38 55 LEU B O 1
ATOM 3056 N N . GLU B 1 56 ? 14.359 51.094 14.461 1 86.69 56 GLU B N 1
ATOM 3057 C CA . GLU B 1 56 ? 13.906 52.438 14.031 1 86.69 56 GLU B CA 1
ATOM 3058 C C . GLU B 1 56 ? 13.148 52.344 12.711 1 86.69 56 GLU B C 1
ATOM 3060 O O . GLU B 1 56 ? 13.32 51.375 11.945 1 86.69 56 GLU B O 1
ATOM 3065 N N . GLU B 1 57 ? 12.281 53.25 12.531 1 86.44 57 GLU B N 1
ATOM 3066 C CA . GLU B 1 57 ? 11.562 53.375 11.258 1 86.44 57 GLU B CA 1
ATOM 3067 C C . GLU B 1 57 ? 12.383 54.156 10.242 1 86.44 57 GLU B C 1
ATOM 3069 O O . GLU B 1 57 ? 12.852 55.25 10.523 1 86.44 57 GLU B O 1
ATOM 3074 N N . GLY B 1 58 ? 12.484 53.438 9.141 1 80.25 58 GLY B N 1
ATOM 3075 C CA . GLY B 1 58 ? 13.18 54.125 8.062 1 80.25 58 GLY B CA 1
ATOM 3076 C C . GLY B 1 58 ? 12.289 55.062 7.281 1 80.25 58 GLY B C 1
ATOM 3077 O O . GLY B 1 58 ? 11.102 55.188 7.57 1 80.25 58 GLY B O 1
ATOM 3078 N N . ASP B 1 59 ? 12.875 55.781 6.285 1 80.25 59 ASP B N 1
ATOM 3079 C CA . ASP B 1 59 ? 12.188 56.781 5.492 1 80.25 59 ASP B CA 1
ATOM 3080 C C . ASP B 1 59 ? 11.039 56.188 4.688 1 80.25 59 ASP B C 1
ATOM 3082 O O . ASP B 1 59 ? 10.023 56.844 4.453 1 80.25 59 ASP B O 1
ATOM 3086 N N . ASP B 1 60 ? 11.078 54.938 4.344 1 78.56 60 ASP B N 1
ATOM 3087 C CA . ASP B 1 60 ? 10.039 54.281 3.549 1 78.56 60 ASP B CA 1
ATOM 3088 C C . ASP B 1 60 ? 9.094 53.469 4.434 1 78.56 60 ASP B C 1
ATOM 3090 O O . ASP B 1 60 ? 8.328 52.656 3.934 1 78.56 60 ASP B O 1
ATOM 3094 N N . GLY B 1 61 ? 9.227 53.656 5.664 1 78.5 61 GLY B N 1
ATOM 3095 C CA . GLY B 1 61 ? 8.352 52.906 6.555 1 78.5 61 GLY B CA 1
ATOM 3096 C C . GLY B 1 61 ? 8.883 51.531 6.898 1 78.5 61 GLY B C 1
ATOM 3097 O O . GLY B 1 61 ? 8.188 50.75 7.523 1 78.5 61 GLY B O 1
ATOM 3098 N N . GLN B 1 62 ? 10.039 51.344 6.434 1 82.5 62 GLN B N 1
ATOM 3099 C CA . GLN B 1 62 ? 10.633 50.031 6.73 1 82.5 62 GLN B CA 1
ATOM 3100 C C . GLN B 1 62 ? 11.211 50 8.141 1 82.5 62 GLN B C 1
ATOM 3102 O O . GLN B 1 62 ? 11.469 51.062 8.734 1 82.5 62 GLN B O 1
ATOM 3107 N N . VAL B 1 63 ? 11.352 48.875 8.664 1 85.94 63 VAL B N 1
ATOM 3108 C CA . VAL B 1 63 ? 11.93 48.688 9.992 1 85.94 63 VAL B CA 1
ATOM 3109 C C . VAL B 1 63 ? 13.43 48.438 9.867 1 85.94 63 VAL B C 1
ATOM 3111 O O . VAL B 1 63 ? 13.859 47.594 9.094 1 85.94 63 VAL B O 1
ATOM 3114 N N . LEU B 1 64 ? 14.133 49.25 10.602 1 82.31 64 LEU B N 1
ATOM 3115 C CA . LEU B 1 64 ? 15.594 49.125 10.555 1 82.31 64 LEU B CA 1
ATOM 3116 C C . LEU B 1 64 ? 16.156 48.781 11.93 1 82.31 64 LEU B C 1
ATOM 3118 O O . LEU B 1 64 ? 15.594 49.188 12.953 1 82.31 64 LEU B O 1
ATOM 3122 N N . HIS B 1 65 ? 17.188 47.938 11.961 1 83.44 65 HIS B N 1
ATOM 3123 C CA . HIS B 1 65 ? 18.016 47.688 13.133 1 83.44 65 HIS B CA 1
ATOM 3124 C C . HIS B 1 65 ? 19.469 48.094 12.875 1 83.44 65 HIS B C 1
ATOM 3126 O O . HIS B 1 65 ? 20.141 47.469 12.039 1 83.44 65 HIS B O 1
ATOM 3132 N N . HIS B 1 66 ? 19.906 49.188 13.555 1 76.81 66 HIS B N 1
ATOM 3133 C CA . HIS B 1 66 ? 21.25 49.75 13.352 1 76.81 66 HIS B CA 1
ATOM 3134 C C . HIS B 1 66 ? 21.5 50.062 11.883 1 76.81 66 HIS B C 1
ATOM 3136 O O . HIS B 1 66 ? 22.547 49.688 11.336 1 76.81 66 HIS B O 1
ATOM 3142 N N . GLY B 1 67 ? 20.469 50.562 11.273 1 77.44 67 GLY B N 1
ATOM 3143 C CA . GLY B 1 67 ? 20.594 51.031 9.898 1 77.44 67 GLY B CA 1
ATOM 3144 C C . GLY B 1 67 ? 20.297 49.969 8.875 1 77.44 67 GLY B C 1
ATOM 3145 O O . GLY B 1 67 ? 20.25 50.25 7.672 1 77.44 67 GLY B O 1
ATOM 3146 N N . ASN B 1 68 ? 20.141 48.781 9.25 1 82.06 68 ASN B N 1
ATOM 3147 C CA . ASN B 1 68 ? 19.875 47.656 8.344 1 82.06 68 ASN B CA 1
ATOM 3148 C C . ASN B 1 68 ? 18.391 47.281 8.352 1 82.06 68 ASN B C 1
ATOM 3150 O O . ASN B 1 68 ? 17.75 47.312 9.398 1 82.06 68 ASN B O 1
ATOM 3154 N N . PHE B 1 69 ? 17.953 47 7.16 1 81.25 69 PHE B N 1
ATOM 3155 C CA . PHE B 1 69 ? 16.562 46.594 7.008 1 81.25 69 PHE B CA 1
ATOM 3156 C C . PHE B 1 69 ? 16.297 45.312 7.789 1 81.25 69 PHE B C 1
ATOM 3158 O O . PHE B 1 69 ? 17.109 44.375 7.773 1 81.25 69 PHE B O 1
ATOM 3165 N N . VAL B 1 70 ? 15.148 45.344 8.547 1 78.62 70 VAL B N 1
ATOM 3166 C CA . VAL B 1 70 ? 14.688 44.156 9.273 1 78.62 70 VAL B CA 1
ATOM 3167 C C . VAL B 1 70 ? 13.328 43.719 8.734 1 78.62 70 VAL B C 1
ATOM 3169 O O . VAL B 1 70 ? 12.367 44.5 8.75 1 78.62 70 VAL B O 1
ATOM 3172 N N . ASP B 1 71 ? 13.289 42.531 8.227 1 72.5 71 ASP B N 1
ATOM 3173 C CA . ASP B 1 71 ? 12 41.938 7.875 1 72.5 71 ASP B CA 1
ATOM 3174 C C . ASP B 1 71 ? 11.25 41.469 9.125 1 72.5 71 ASP B C 1
ATOM 3176 O O . ASP B 1 71 ? 11.734 40.625 9.859 1 72.5 71 ASP B O 1
ATOM 3180 N N . MET B 1 72 ? 10.211 42.156 9.438 1 70.5 72 MET B N 1
ATOM 3181 C CA . MET B 1 72 ? 9.477 41.875 10.672 1 70.5 72 MET B CA 1
ATOM 3182 C C . MET B 1 72 ? 8.758 40.531 10.594 1 70.5 72 MET B C 1
ATOM 3184 O O . MET B 1 72 ? 7.531 40.5 10.594 1 70.5 72 MET B O 1
ATOM 3188 N N . THR B 1 73 ? 9.641 39.594 10.516 1 66.94 73 THR B N 1
ATOM 3189 C CA . THR B 1 73 ? 9.156 38.219 10.578 1 66.94 73 THR B CA 1
ATOM 3190 C C . THR B 1 73 ? 9.383 37.656 11.977 1 66.94 73 THR B C 1
ATOM 3192 O O . THR B 1 73 ? 10.117 38.219 12.781 1 66.94 73 THR B O 1
ATOM 3195 N N . LEU B 1 74 ? 8.781 36.625 12.203 1 59.44 74 LEU B N 1
ATOM 3196 C CA . LEU B 1 74 ? 8.977 35.969 13.484 1 59.44 74 LEU B CA 1
ATOM 3197 C C . LEU B 1 74 ? 10.445 35.562 13.672 1 59.44 74 LEU B C 1
ATOM 3199 O O . LEU B 1 74 ? 10.977 35.688 14.781 1 59.44 74 LEU B O 1
ATOM 3203 N N . ALA B 1 75 ? 11.008 35.219 12.633 1 59.53 75 ALA B N 1
ATOM 3204 C CA . ALA B 1 75 ? 12.43 34.844 12.68 1 59.53 75 ALA B CA 1
ATOM 3205 C C . ALA B 1 75 ? 13.273 36.031 13.125 1 59.53 75 ALA B C 1
ATOM 3207 O O . ALA B 1 75 ? 14.219 35.875 13.906 1 59.53 75 ALA B O 1
ATOM 3208 N N . SER B 1 76 ? 12.914 37.156 12.758 1 65.12 76 SER B N 1
ATOM 3209 C CA . SER B 1 76 ? 13.672 38.344 13.102 1 65.12 76 SER B CA 1
ATOM 3210 C C . SER B 1 76 ? 13.531 38.688 14.578 1 65.12 76 SER B C 1
ATOM 3212 O O . SER B 1 76 ? 14.484 39.156 15.219 1 65.12 76 SER B O 1
ATOM 3214 N N . LEU B 1 77 ? 12.352 38.344 15.023 1 66.25 77 LEU B N 1
ATOM 3215 C CA . LEU B 1 77 ? 12.102 38.625 16.422 1 66.25 77 LEU B CA 1
ATOM 3216 C C . LEU B 1 77 ? 13 37.812 17.328 1 66.25 77 LEU B C 1
ATOM 3218 O O . LEU B 1 77 ? 13.469 38.281 18.375 1 66.25 77 LEU B O 1
ATOM 3222 N N . SER B 1 78 ? 13.242 36.594 16.875 1 63.22 78 SER B N 1
ATOM 3223 C CA . SER B 1 78 ? 14.133 35.719 17.641 1 63.22 78 SER B CA 1
ATOM 3224 C C . SER B 1 78 ? 15.555 36.281 17.688 1 63.22 78 SER B C 1
ATOM 3226 O O . SER B 1 78 ? 16.281 36.062 18.656 1 63.22 78 SER B O 1
ATOM 3228 N N . GLY B 1 79 ? 15.805 36.938 16.766 1 62.94 79 GLY B N 1
ATOM 3229 C CA . GLY B 1 79 ? 17.125 37.531 16.656 1 62.94 79 GLY B CA 1
ATOM 3230 C C . GLY B 1 79 ? 17.359 38.688 17.609 1 62.94 79 GLY B C 1
ATOM 3231 O O . GLY B 1 79 ? 18.5 39.125 17.828 1 62.94 79 GLY B O 1
ATOM 3232 N N . PHE B 1 80 ? 16.297 39.156 18.234 1 65.44 80 PHE B N 1
ATOM 3233 C CA . PHE B 1 80 ? 16.422 40.312 19.094 1 65.44 80 PHE B CA 1
ATOM 3234 C C . PHE B 1 80 ? 16.703 39.906 20.531 1 65.44 80 PHE B C 1
ATOM 3236 O O . PHE B 1 80 ? 16.719 40.75 21.438 1 65.44 80 PHE B O 1
ATOM 3243 N N . GLY B 1 81 ? 16.938 38.688 20.734 1 61.84 81 GLY B N 1
ATOM 3244 C CA . GLY B 1 81 ? 17.172 38.094 22.047 1 61.84 81 GLY B CA 1
ATOM 3245 C C . GLY B 1 81 ? 17.484 39.125 23.125 1 61.84 81 GLY B C 1
ATOM 3246 O O . GLY B 1 81 ? 16.656 39.406 23.984 1 61.84 81 GLY B O 1
ATOM 3247 N N . ASP B 1 82 ? 18.594 39.781 23.141 1 64.94 82 ASP B N 1
ATOM 3248 C CA . ASP B 1 82 ? 19.047 40.719 24.188 1 64.94 82 ASP B CA 1
ATOM 3249 C C . ASP B 1 82 ? 18.391 42.094 24 1 64.94 82 ASP B C 1
ATOM 3251 O O . ASP B 1 82 ? 18.312 42.844 24.953 1 64.94 82 ASP B O 1
ATOM 3255 N N . ASP B 1 83 ? 17.844 42.344 22.891 1 67.75 83 ASP B N 1
ATOM 3256 C CA . ASP B 1 83 ? 17.312 43.656 22.578 1 67.75 83 ASP B CA 1
ATOM 3257 C C . ASP B 1 83 ? 15.797 43.688 22.797 1 67.75 83 ASP B C 1
ATOM 3259 O O . ASP B 1 83 ? 15.18 44.75 22.672 1 67.75 83 ASP B O 1
ATOM 3263 N N . LYS B 1 84 ? 15.289 42.5 23.109 1 73.5 84 LYS B N 1
ATOM 3264 C CA . LYS B 1 84 ? 13.844 42.469 23.328 1 73.5 84 LYS B CA 1
ATOM 3265 C C . LYS B 1 84 ? 13.5 41.938 24.703 1 73.5 84 LYS B C 1
ATOM 3267 O O . LYS B 1 84 ? 14.203 41.062 25.219 1 73.5 84 LYS B O 1
ATOM 3272 N N . THR B 1 85 ? 12.5 42.531 25.375 1 79.44 85 THR B N 1
ATOM 3273 C CA . THR B 1 85 ? 11.984 42.094 26.672 1 79.44 85 THR B CA 1
ATOM 3274 C C . THR B 1 85 ? 10.469 41.969 26.641 1 79.44 85 THR B C 1
ATOM 3276 O O . THR B 1 85 ? 9.766 42.906 26.281 1 79.44 85 THR B O 1
ATOM 3279 N N . ASN B 1 86 ? 10.055 40.688 26.984 1 81.62 86 ASN B N 1
ATOM 3280 C CA . ASN B 1 86 ? 8.617 40.469 27.031 1 81.62 86 ASN B CA 1
ATOM 3281 C C . ASN B 1 86 ? 7.961 41.312 28.125 1 81.62 86 ASN B C 1
ATOM 3283 O O . ASN B 1 86 ? 8.453 41.375 29.25 1 81.62 86 ASN B O 1
ATOM 3287 N N . MET B 1 87 ? 6.848 42 27.703 1 86.06 87 MET B N 1
ATOM 3288 C CA . MET B 1 87 ? 6.102 42.812 28.656 1 86.06 87 MET B CA 1
ATOM 3289 C C . MET B 1 87 ? 4.84 42.094 29.109 1 86.06 87 MET B C 1
ATOM 3291 O O . MET B 1 87 ? 3.857 42.031 28.375 1 86.06 87 MET B O 1
ATOM 3295 N N . PRO B 1 88 ? 4.805 41.562 30.328 1 82.44 88 PRO B N 1
ATOM 3296 C CA . PRO B 1 88 ? 3.611 40.875 30.828 1 82.44 88 PRO B CA 1
ATOM 3297 C C . PRO B 1 88 ? 2.385 41.781 30.875 1 82.44 88 PRO B C 1
ATOM 3299 O O . PRO B 1 88 ? 2.504 42.969 31.188 1 82.44 88 PRO B O 1
ATOM 3302 N N . ALA B 1 89 ? 1.226 41.188 30.656 1 82.06 89 ALA B N 1
ATOM 3303 C CA . ALA B 1 89 ? -0.038 41.938 30.562 1 82.06 89 ALA B CA 1
ATOM 3304 C C . ALA B 1 89 ? -0.329 42.688 31.859 1 82.06 89 ALA B C 1
ATOM 3306 O O . ALA B 1 89 ? -0.935 43.75 31.844 1 82.06 89 ALA B O 1
ATOM 3307 N N . THR B 1 90 ? 0.205 42.188 32.906 1 85.75 90 THR B N 1
ATOM 3308 C CA . THR B 1 90 ? -0.136 42.719 34.219 1 85.75 90 THR B CA 1
ATOM 3309 C C . THR B 1 90 ? 0.814 43.844 34.594 1 85.75 90 THR B C 1
ATOM 3311 O O . THR B 1 90 ? 0.613 44.531 35.625 1 85.75 90 THR B O 1
ATOM 3314 N N . SER B 1 91 ? 1.812 44.062 33.875 1 87.81 91 SER B N 1
ATOM 3315 C CA . SER B 1 91 ? 2.768 45.125 34.219 1 87.81 91 SER B CA 1
ATOM 3316 C C . SER B 1 91 ? 2.283 46.469 33.719 1 87.81 91 SER B C 1
ATOM 3318 O O . SER B 1 91 ? 1.449 46.562 32.812 1 87.81 91 SER B O 1
ATOM 3320 N N . PHE B 1 92 ? 2.791 47.5 34.469 1 89.75 92 PHE B N 1
ATOM 3321 C CA . PHE B 1 92 ? 2.482 48.844 34.062 1 89.75 92 PHE B CA 1
ATOM 3322 C C . PHE B 1 92 ? 3.533 49.375 33.094 1 89.75 92 PHE B C 1
ATOM 3324 O O . PHE B 1 92 ? 4.711 49.031 33.188 1 89.75 92 PHE B O 1
ATOM 3331 N N . LEU B 1 93 ? 3.113 50.188 32.156 1 91.38 93 LEU B N 1
ATOM 3332 C CA . LEU B 1 93 ? 3.99 50.719 31.109 1 91.38 93 LEU B CA 1
ATOM 3333 C C . LEU B 1 93 ? 5.094 51.594 31.719 1 91.38 93 LEU B C 1
ATOM 3335 O O . LEU B 1 93 ? 6.188 51.688 31.156 1 91.38 93 LEU B O 1
ATOM 3339 N N . SER B 1 94 ? 4.859 52.219 32.875 1 88.88 94 SER B N 1
ATOM 3340 C CA . SER B 1 94 ? 5.848 53.062 33.562 1 88.88 94 SER B CA 1
ATOM 3341 C C . SER B 1 94 ? 7.09 52.25 33.938 1 88.88 94 SER B C 1
ATOM 3343 O O . SER B 1 94 ? 8.172 52.812 34.125 1 88.88 94 SER B O 1
ATOM 3345 N N . ARG B 1 95 ? 6.914 50.938 34.031 1 88.5 95 ARG B N 1
ATOM 3346 C CA . ARG B 1 95 ? 8.039 50.062 34.344 1 88.5 95 ARG B CA 1
ATOM 3347 C C . ARG B 1 95 ? 8.977 49.938 33.156 1 88.5 95 ARG B C 1
ATOM 3349 O O . ARG B 1 95 ? 10.172 49.688 33.312 1 88.5 95 ARG B O 1
ATOM 3356 N N . TRP B 1 96 ? 8.477 50.125 32 1 89.5 96 TRP B N 1
ATOM 3357 C CA . TRP B 1 96 ? 9.211 49.812 30.797 1 89.5 96 TRP B CA 1
ATOM 3358 C C . TRP B 1 96 ? 9.641 51.062 30.047 1 89.5 96 TRP B C 1
ATOM 3360 O O . TRP B 1 96 ? 10.641 51.062 29.344 1 89.5 96 TRP B O 1
ATOM 3370 N N . PHE B 1 97 ? 8.766 52.031 30.172 1 88.38 97 PHE B N 1
ATOM 3371 C CA . PHE B 1 97 ? 9.008 53.219 29.391 1 88.38 97 PHE B CA 1
ATOM 3372 C C . PHE B 1 97 ? 8.977 54.469 30.281 1 88.38 97 PHE B C 1
ATOM 3374 O O . PHE B 1 97 ? 8.117 54.594 31.172 1 88.38 97 PHE B O 1
ATOM 3381 N N . ASN B 1 98 ? 9.977 55.344 30.125 1 81.12 98 ASN B N 1
ATOM 3382 C CA . ASN B 1 98 ? 9.961 56.656 30.734 1 81.12 98 ASN B CA 1
ATOM 3383 C C . ASN B 1 98 ? 9.648 57.75 29.688 1 81.12 98 ASN B C 1
ATOM 3385 O O . ASN B 1 98 ? 9.992 57.594 28.516 1 81.12 98 ASN B O 1
ATOM 3389 N N . THR B 1 99 ? 8.859 58.688 30.062 1 75.25 99 THR B N 1
ATOM 3390 C CA . THR B 1 99 ? 8.438 59.75 29.172 1 75.25 99 THR B CA 1
ATOM 3391 C C . THR B 1 99 ? 9.648 60.375 28.469 1 75.25 99 THR B C 1
ATOM 3393 O O . THR B 1 99 ? 9.57 60.719 27.297 1 75.25 99 THR B O 1
ATOM 3396 N N . ALA B 1 100 ? 10.695 60.438 29.156 1 71.69 100 ALA B N 1
ATOM 3397 C CA . ALA B 1 100 ? 11.906 61.031 28.594 1 71.69 100 ALA B CA 1
ATOM 3398 C C . ALA B 1 100 ? 12.508 60.125 27.5 1 71.69 100 ALA B C 1
ATOM 3400 O O . ALA B 1 100 ? 13 60.625 26.484 1 71.69 100 ALA B O 1
ATOM 3401 N N . ASP B 1 101 ? 12.43 58.812 27.672 1 67.38 101 ASP B N 1
ATOM 3402 C CA . ASP B 1 101 ? 13.039 57.844 26.766 1 67.38 101 ASP B CA 1
ATOM 3403 C C . ASP B 1 101 ? 12.234 57.75 25.469 1 67.38 101 ASP B C 1
ATOM 3405 O O . ASP B 1 101 ? 12.805 57.594 24.391 1 67.38 101 ASP B O 1
ATOM 3409 N N . VAL B 1 102 ? 10.922 57.719 25.609 1 74 102 VAL B N 1
ATOM 3410 C CA . VAL B 1 102 ? 10.031 57.562 24.469 1 74 102 VAL B CA 1
ATOM 3411 C C . VAL B 1 102 ? 10.039 58.812 23.594 1 74 102 VAL B C 1
ATOM 3413 O O . VAL B 1 102 ? 9.859 58.719 22.391 1 74 102 VAL B O 1
ATOM 3416 N N . ALA B 1 103 ? 10.312 59.969 24.172 1 63 103 ALA B N 1
ATOM 3417 C CA . ALA B 1 103 ? 10.289 61.25 23.484 1 63 103 ALA B CA 1
ATOM 3418 C C . ALA B 1 103 ? 11.523 61.438 22.609 1 63 103 ALA B C 1
ATOM 3420 O O . ALA B 1 103 ? 11.547 62.281 21.703 1 63 103 ALA B O 1
ATOM 3421 N N . VAL B 1 104 ? 12.594 60.656 22.797 1 56.19 104 VAL B N 1
ATOM 3422 C CA . VAL B 1 104 ? 13.891 61.031 22.25 1 56.19 104 VAL B CA 1
ATOM 3423 C C . VAL B 1 104 ? 13.875 60.875 20.734 1 56.19 104 VAL B C 1
ATOM 3425 O O . VAL B 1 104 ? 14.328 61.75 20 1 56.19 104 VAL B O 1
ATOM 3428 N N . SER B 1 105 ? 13.633 59.688 20.156 1 62.91 105 SER B N 1
ATOM 3429 C CA . SER B 1 105 ? 13.766 59.531 18.719 1 62.91 105 SER B CA 1
ATOM 3430 C C . SER B 1 105 ? 12.422 59.188 18.078 1 62.91 105 SER B C 1
ATOM 3432 O O . SER B 1 105 ? 11.758 58.25 18.5 1 62.91 105 SER B O 1
ATOM 3434 N N . ALA B 1 106 ? 11.969 60.156 17.188 1 70 106 ALA B N 1
ATOM 3435 C CA . ALA B 1 106 ? 10.711 60.031 16.453 1 70 106 ALA B CA 1
ATOM 3436 C C . ALA B 1 106 ? 10.711 58.75 15.617 1 70 106 ALA B C 1
ATOM 3438 O O . ALA B 1 106 ? 9.648 58.25 15.219 1 70 106 ALA B O 1
ATOM 3439 N N . ARG B 1 107 ? 11.766 58.156 15.516 1 81.5 107 ARG B N 1
ATOM 3440 C CA . ARG B 1 107 ? 11.82 57.031 14.609 1 81.5 107 ARG B CA 1
ATOM 3441 C C . ARG B 1 107 ? 12 55.719 15.375 1 81.5 107 ARG B C 1
ATOM 3443 O O . ARG B 1 107 ? 11.977 54.625 14.789 1 81.5 107 ARG B O 1
ATOM 3450 N N . GLN B 1 108 ? 12.234 55.875 16.641 1 87.25 108 GLN B N 1
ATOM 3451 C CA . GLN B 1 108 ? 12.484 54.656 17.422 1 87.25 108 GLN B CA 1
ATOM 3452 C C . GLN B 1 108 ? 11.227 53.812 17.547 1 87.25 108 GLN B C 1
ATOM 3454 O O . GLN B 1 108 ? 10.148 54.344 17.859 1 87.25 108 GLN B O 1
ATOM 3459 N N . ILE B 1 109 ? 11.359 52.562 17.266 1 89 109 ILE B N 1
ATOM 3460 C CA . ILE B 1 109 ? 10.297 51.594 17.547 1 89 109 ILE B CA 1
ATOM 3461 C C . ILE B 1 109 ? 10.438 51.094 18.984 1 89 109 ILE B C 1
ATOM 3463 O O . ILE B 1 109 ? 11.516 50.656 19.406 1 89 109 ILE B O 1
ATOM 3467 N N . HIS B 1 110 ? 9.352 51.156 19.672 1 90.06 110 HIS B N 1
ATOM 3468 C CA . HIS B 1 110 ? 9.398 50.844 21.094 1 90.06 110 HIS B CA 1
ATOM 3469 C C . HIS B 1 110 ? 8.914 49.438 21.359 1 90.06 110 HIS B C 1
ATOM 3471 O O . HIS B 1 110 ? 9.438 48.75 22.25 1 90.06 110 HIS B O 1
ATOM 3477 N N . VAL B 1 111 ? 7.91 49.094 20.609 1 87.81 111 VAL B N 1
ATOM 3478 C CA . VAL B 1 111 ? 7.223 47.844 20.922 1 87.81 111 VAL B CA 1
ATOM 3479 C C . VAL B 1 111 ? 7.066 47 19.656 1 87.81 111 VAL B C 1
ATOM 3481 O O . VAL B 1 111 ? 6.641 47.531 18.609 1 87.81 111 VAL B O 1
ATOM 3484 N N . VAL B 1 112 ? 7.438 45.781 19.766 1 85.5 112 VAL B N 1
ATOM 3485 C CA . VAL B 1 112 ? 7.102 44.781 18.75 1 85.5 112 VAL B CA 1
ATOM 3486 C C . VAL B 1 112 ? 5.938 43.938 19.234 1 85.5 112 VAL B C 1
ATOM 3488 O O . VAL B 1 112 ? 5.949 43.438 20.359 1 85.5 112 VAL B O 1
ATOM 3491 N N . VAL B 1 113 ? 4.938 43.938 18.406 1 80.06 113 VAL B N 1
ATOM 3492 C CA . VAL B 1 113 ? 3.721 43.188 18.734 1 80.06 113 VAL B CA 1
ATOM 3493 C C . VAL B 1 113 ? 3.713 41.844 17.984 1 80.06 113 VAL B C 1
ATOM 3495 O O . VAL B 1 113 ? 3.969 41.812 16.781 1 80.06 113 VAL B O 1
ATOM 3498 N N . SER B 1 114 ? 3.682 40.906 18.797 1 69.62 114 SER B N 1
ATOM 3499 C CA . SER B 1 114 ? 3.5 39.594 18.188 1 69.62 114 SER B CA 1
ATOM 3500 C C . SER B 1 114 ? 2.221 38.906 18.672 1 69.62 114 SER B C 1
ATOM 3502 O O . SER B 1 114 ? 1.759 39.188 19.781 1 69.62 114 SER B O 1
ATOM 3504 N N . SER B 1 115 ? 1.354 38.562 17.969 1 56.09 115 SER B N 1
ATOM 3505 C CA . SER B 1 115 ? 0.218 37.75 18.438 1 56.09 115 SER B CA 1
ATOM 3506 C C . SER B 1 115 ? 0.654 36.375 18.875 1 56.09 115 SER B C 1
ATOM 3508 O O . SER B 1 115 ? 1.633 35.844 18.359 1 56.09 115 SER B O 1
ATOM 3510 N N . PHE B 1 116 ? 0.245 36.125 20.219 1 47.59 116 PHE B N 1
ATOM 3511 C CA . PHE B 1 116 ? 0.491 34.812 20.75 1 47.59 116 PHE B CA 1
ATOM 3512 C C . PHE B 1 116 ? 0.487 33.75 19.625 1 47.59 116 PHE B C 1
ATOM 3514 O O . PHE B 1 116 ? 1.263 32.812 19.656 1 47.59 116 PHE B O 1
ATOM 3521 N N . ASP B 1 117 ? -0.43 33.969 18.891 1 49.09 117 ASP B N 1
ATOM 3522 C CA . ASP B 1 117 ? -0.608 33.031 17.781 1 49.09 117 ASP B CA 1
ATOM 3523 C C . ASP B 1 117 ? 0.634 32.969 16.906 1 49.09 117 ASP B C 1
ATOM 3525 O O . ASP B 1 117 ? 0.959 31.922 16.344 1 49.09 117 ASP B O 1
ATOM 3529 N N . ASP B 1 118 ? 1.292 34.156 16.906 1 48.78 118 ASP B N 1
ATOM 3530 C CA . ASP B 1 118 ? 2.486 34.281 16.078 1 48.78 118 ASP B CA 1
ATOM 3531 C C . ASP B 1 118 ? 3.693 33.625 16.734 1 48.78 118 ASP B C 1
ATOM 3533 O O . ASP B 1 118 ? 4.602 33.156 16.062 1 48.78 118 ASP B O 1
ATOM 3537 N N . LEU B 1 119 ? 3.762 33.625 18.125 1 48.12 119 LEU B N 1
ATOM 3538 C CA . LEU B 1 119 ? 4.965 33.188 18.812 1 48.12 119 LEU B CA 1
ATOM 3539 C C . LEU B 1 119 ? 4.801 31.75 19.312 1 48.12 119 LEU B C 1
ATOM 3541 O O . LEU B 1 119 ? 5.77 31.109 19.734 1 48.12 119 LEU B O 1
ATOM 3545 N N . GLY B 1 120 ? 3.572 31.297 19.359 1 55.34 120 GLY B N 1
ATOM 3546 C CA . GLY B 1 120 ? 3.309 30 19.938 1 55.34 120 GLY B CA 1
ATOM 3547 C C . GLY B 1 120 ? 4.062 28.875 19.25 1 55.34 120 GLY B C 1
ATOM 3548 O O . GLY B 1 120 ? 4.656 28.016 19.906 1 55.34 120 GLY B O 1
ATOM 3549 N N . ASP B 1 121 ? 4.184 29.094 18.047 1 72.19 121 ASP B N 1
ATOM 3550 C CA . ASP B 1 121 ? 4.902 28.062 17.312 1 72.19 121 ASP B CA 1
ATOM 3551 C C . ASP B 1 121 ? 6.383 28.047 17.672 1 72.19 121 ASP B C 1
ATOM 3553 O O . ASP B 1 121 ? 6.977 27 17.875 1 72.19 121 ASP B O 1
ATOM 3557 N N . GLN B 1 122 ? 6.848 29.312 17.938 1 71 122 GLN B N 1
ATOM 3558 C CA . GLN B 1 122 ? 8.297 29.391 18.125 1 71 122 GLN B CA 1
ATOM 3559 C C . GLN B 1 122 ? 8.711 28.812 19.469 1 71 122 GLN B C 1
ATOM 3561 O O . GLN B 1 122 ? 9.734 28.125 19.578 1 71 122 GLN B O 1
ATOM 3566 N N . THR B 1 123 ? 7.902 29.188 20.438 1 77.19 123 THR B N 1
ATOM 3567 C CA . THR B 1 123 ? 8.203 28.641 21.75 1 77.19 123 THR B CA 1
ATOM 3568 C C . THR B 1 123 ? 8.148 27.109 21.719 1 77.19 123 THR B C 1
ATOM 3570 O O . THR B 1 123 ? 9.062 26.438 22.203 1 77.19 123 THR B O 1
ATOM 3573 N N . ARG B 1 124 ? 7.141 26.562 21.203 1 89.25 124 ARG B N 1
ATOM 3574 C CA . ARG B 1 124 ? 6.977 25.125 21.109 1 89.25 124 ARG B CA 1
ATOM 3575 C C . ARG B 1 124 ? 8.109 24.5 20.297 1 89.25 124 ARG B C 1
ATOM 3577 O O . ARG B 1 124 ? 8.625 23.438 20.672 1 89.25 124 ARG B O 1
ATOM 3584 N N . TRP B 1 125 ? 8.5 25.156 19.266 1 89 125 TRP B N 1
ATOM 3585 C CA . TRP B 1 125 ? 9.586 24.641 18.438 1 89 125 TRP B CA 1
ATOM 3586 C C . TRP B 1 125 ? 10.906 24.641 19.203 1 89 125 TRP B C 1
ATOM 3588 O O . TRP B 1 125 ? 11.695 23.703 19.094 1 89 125 TRP B O 1
ATOM 3598 N N . THR B 1 126 ? 11.109 25.719 19.891 1 84 126 THR B N 1
ATOM 3599 C CA . THR B 1 126 ? 12.312 25.781 20.703 1 84 126 THR B CA 1
ATOM 3600 C C . THR B 1 126 ? 12.328 24.656 21.734 1 84 126 THR B C 1
ATOM 3602 O O . THR B 1 126 ? 13.344 23.984 21.922 1 84 126 THR B O 1
ATOM 3605 N N . GLU B 1 127 ? 11.234 24.516 22.422 1 89.25 127 GLU B N 1
ATOM 3606 C CA . GLU B 1 127 ? 11.133 23.453 23.406 1 89.25 127 GLU B CA 1
ATOM 3607 C C . GLU B 1 127 ? 11.352 22.078 22.781 1 89.25 127 GLU B C 1
ATOM 3609 O O . GLU B 1 127 ? 12.008 21.219 23.359 1 89.25 127 GLU B O 1
ATOM 3614 N N . LEU B 1 128 ? 10.82 21.828 21.609 1 93.38 128 LEU B N 1
ATOM 3615 C CA . LEU B 1 128 ? 11.008 20.562 20.906 1 93.38 128 LEU B CA 1
ATOM 3616 C C . LEU B 1 128 ? 12.477 20.359 20.531 1 93.38 128 LEU B C 1
ATOM 3618 O O . LEU B 1 128 ? 13.023 19.266 20.75 1 93.38 128 LEU B O 1
ATOM 3622 N N . ASN B 1 129 ? 13.078 21.359 20.031 1 88.94 129 ASN B N 1
ATOM 3623 C CA . ASN B 1 129 ? 14.484 21.266 19.641 1 88.94 129 ASN B CA 1
ATOM 3624 C C . ASN B 1 129 ? 15.367 20.922 20.828 1 88.94 129 ASN B C 1
ATOM 3626 O O . ASN B 1 129 ? 16.391 20.25 20.672 1 88.94 129 ASN B O 1
ATOM 3630 N N . ASP B 1 130 ? 14.977 21.328 21.938 1 88.31 130 ASP B N 1
ATOM 3631 C CA . ASP B 1 130 ? 15.75 21.062 23.156 1 88.31 130 ASP B CA 1
ATOM 3632 C C . ASP B 1 130 ? 15.695 19.594 23.531 1 88.31 130 ASP B C 1
ATOM 3634 O O . ASP B 1 130 ? 16.625 19.078 24.172 1 88.31 130 ASP B O 1
ATOM 3638 N N . VAL B 1 131 ? 14.656 18.922 23.172 1 91.31 131 VAL B N 1
ATOM 3639 C CA . VAL B 1 131 ? 14.484 17.562 23.672 1 91.31 131 VAL B CA 1
ATOM 3640 C C . VAL B 1 131 ? 14.758 16.562 22.547 1 91.31 131 VAL B C 1
ATOM 3642 O O . VAL B 1 131 ? 14.914 15.359 22.797 1 91.31 131 VAL B O 1
ATOM 3645 N N . LEU B 1 132 ? 14.812 16.953 21.344 1 88.75 132 LEU B N 1
ATOM 3646 C CA . LEU B 1 132 ? 15.039 16.047 20.219 1 88.75 132 LEU B CA 1
ATOM 3647 C C . LEU B 1 132 ? 16.438 15.445 20.281 1 88.75 132 LEU B C 1
ATOM 3649 O O . LEU B 1 132 ? 17.391 16.109 20.703 1 88.75 132 LEU B O 1
ATOM 3653 N N . PRO B 1 133 ? 16.422 14.07 19.922 1 77.88 133 PRO B N 1
ATOM 3654 C CA . PRO B 1 133 ? 17.734 13.43 19.953 1 77.88 133 PRO B CA 1
ATOM 3655 C C . PRO B 1 133 ? 18.719 14.055 18.969 1 77.88 133 PRO B C 1
ATOM 3657 O O . PRO B 1 133 ? 18.328 14.469 17.875 1 77.88 133 PRO B O 1
ATOM 3660 N N . ARG B 1 134 ? 19.859 14.5 19.5 1 66.12 134 ARG B N 1
ATOM 3661 C CA . ARG B 1 134 ? 20.938 15 18.656 1 66.12 134 ARG B CA 1
ATOM 3662 C C . ARG B 1 134 ? 21.844 13.875 18.203 1 66.12 134 ARG B C 1
ATOM 3664 O O . ARG B 1 134 ? 22.312 13.078 19.031 1 66.12 134 ARG B O 1
ATOM 3671 N N . ARG B 1 135 ? 21.594 13.242 17.172 1 55.56 135 ARG B N 1
ATOM 3672 C CA . ARG B 1 135 ? 22.594 12.258 16.781 1 55.56 135 ARG B CA 1
ATOM 3673 C C . ARG B 1 135 ? 23.953 12.922 16.578 1 55.56 135 ARG B C 1
ATOM 3675 O O . ARG B 1 135 ? 24.109 13.797 15.727 1 55.56 135 ARG B O 1
ATOM 3682 N N . LYS B 1 136 ? 24.891 12.805 17.547 1 46.75 136 LYS B N 1
ATOM 3683 C CA . LYS B 1 136 ? 26.281 13.219 17.516 1 46.75 136 LYS B CA 1
ATOM 3684 C C . LYS B 1 136 ? 26.891 12.984 16.125 1 46.75 136 LYS B C 1
ATOM 3686 O O . LYS B 1 136 ? 27.625 13.828 15.617 1 46.75 136 LYS B O 1
ATOM 3691 N N . ALA B 1 137 ? 26.688 11.828 15.734 1 45.53 137 ALA B N 1
ATOM 3692 C CA . ALA B 1 137 ? 27.422 11.445 14.531 1 45.53 137 ALA B CA 1
ATOM 3693 C C . ALA B 1 137 ? 26.984 12.273 13.328 1 45.53 137 ALA B C 1
ATOM 3695 O O . ALA B 1 137 ? 27.766 12.461 12.383 1 45.53 137 ALA B O 1
ATOM 3696 N N . LEU B 1 138 ? 25.75 12.711 13.336 1 46.47 138 LEU B N 1
ATOM 3697 C CA . LEU B 1 138 ? 25.297 13.398 12.133 1 46.47 138 LEU B CA 1
ATOM 3698 C C . LEU B 1 138 ? 25.578 14.891 12.219 1 46.47 138 LEU B C 1
ATOM 3700 O O . LEU B 1 138 ? 25.438 15.609 11.227 1 46.47 138 LEU B O 1
ATOM 3704 N N . ARG B 1 139 ? 25.953 15.375 13.398 1 46.66 139 ARG B N 1
ATOM 3705 C CA . ARG B 1 139 ? 26.484 16.734 13.469 1 46.66 139 ARG B CA 1
ATOM 3706 C C . ARG B 1 139 ? 27.641 16.922 12.5 1 46.66 139 ARG B C 1
ATOM 3708 O O . ARG B 1 139 ? 27.781 17.984 11.883 1 46.66 139 ARG B O 1
ATOM 3715 N N . HIS B 1 140 ? 28.344 15.961 12.5 1 43.53 140 HIS B N 1
ATOM 3716 C CA . HIS B 1 140 ? 29.516 16.109 11.656 1 43.53 140 HIS B CA 1
ATOM 3717 C C . HIS B 1 140 ? 29.125 16.219 10.188 1 43.53 140 HIS B C 1
ATOM 3719 O O . HIS B 1 140 ? 29.922 16.672 9.352 1 43.53 140 HIS B O 1
ATOM 3725 N N . ARG B 1 141 ? 27.922 15.656 9.984 1 48 141 ARG B N 1
ATOM 3726 C CA . ARG B 1 141 ? 27.672 15.719 8.555 1 48 141 ARG B CA 1
ATOM 3727 C C . ARG B 1 141 ? 26.781 16.906 8.203 1 48 141 ARG B C 1
ATOM 3729 O O . ARG B 1 141 ? 26.328 17.031 7.066 1 48 141 ARG B O 1
ATOM 3736 N N . GLY B 1 142 ? 26.625 17.75 9.133 1 47.47 142 GLY B N 1
ATOM 3737 C CA . GLY B 1 142 ? 25.953 19.016 8.867 1 47.47 142 GLY B CA 1
ATOM 3738 C C . GLY B 1 142 ? 24.438 18.891 8.883 1 47.47 142 GLY B C 1
ATOM 3739 O O . GLY B 1 142 ? 23.719 19.828 8.531 1 47.47 142 GLY B O 1
ATOM 3740 N N . VAL B 1 143 ? 24.047 17.656 8.969 1 53.41 143 VAL B N 1
ATOM 3741 C CA . VAL B 1 143 ? 22.594 17.516 8.93 1 53.41 143 VAL B CA 1
ATOM 3742 C C . VAL B 1 143 ? 22.016 17.562 10.344 1 53.41 143 VAL B C 1
ATOM 3744 O O . VAL B 1 143 ? 22.266 16.672 11.156 1 53.41 143 VAL B O 1
ATOM 3747 N N . ASP B 1 144 ? 21.547 18.656 10.852 1 65.75 144 ASP B N 1
ATOM 3748 C CA . ASP B 1 144 ? 21.141 18.953 12.227 1 65.75 144 ASP B CA 1
ATOM 3749 C C . ASP B 1 144 ? 19.656 18.641 12.438 1 65.75 144 ASP B C 1
ATOM 3751 O O . ASP B 1 144 ? 19.031 19.188 13.344 1 65.75 144 ASP B O 1
ATOM 3755 N N . SER B 1 145 ? 19.062 17.734 11.617 1 82.69 145 SER B N 1
ATOM 3756 C CA . SER B 1 145 ? 17.641 17.453 11.797 1 82.69 145 SER B CA 1
ATOM 3757 C C . SER B 1 145 ? 17.406 16.016 12.203 1 82.69 145 SER B C 1
ATOM 3759 O O . SER B 1 145 ? 18.078 15.102 11.703 1 82.69 145 SER B O 1
ATOM 3761 N N . ALA B 1 146 ? 16.594 15.766 13.242 1 89.44 146 ALA B N 1
ATOM 3762 C CA . ALA B 1 146 ? 16.234 14.43 13.711 1 89.44 146 ALA B CA 1
ATOM 3763 C C . ALA B 1 146 ? 15.156 13.805 12.836 1 89.44 146 ALA B C 1
ATOM 3765 O O . ALA B 1 146 ? 14.211 14.477 12.43 1 89.44 146 ALA B O 1
ATOM 3766 N N . ALA B 1 147 ? 15.367 12.547 12.586 1 91.88 147 ALA B N 1
ATOM 3767 C CA . ALA B 1 147 ? 14.305 11.812 11.914 1 91.88 147 ALA B CA 1
ATOM 3768 C C . ALA B 1 147 ? 13.133 11.555 12.859 1 91.88 147 ALA B C 1
ATOM 3770 O O . ALA B 1 147 ? 13.32 11.086 13.984 1 91.88 147 ALA B O 1
ATOM 3771 N N . ILE B 1 148 ? 11.953 11.859 12.43 1 92.69 148 ILE B N 1
ATOM 3772 C CA . ILE B 1 148 ? 10.75 11.68 13.227 1 92.69 148 ILE B CA 1
ATOM 3773 C C . ILE B 1 148 ? 10.648 10.234 13.703 1 92.69 148 ILE B C 1
ATOM 3775 O O . ILE B 1 148 ? 10.258 9.969 14.844 1 92.69 148 ILE B O 1
ATOM 3779 N N . SER B 1 149 ? 11.078 9.266 12.883 1 88.88 149 SER B N 1
ATOM 3780 C CA . SER B 1 149 ? 11.008 7.848 13.211 1 88.88 149 SER B CA 1
ATOM 3781 C C . SER B 1 149 ? 11.945 7.496 14.359 1 88.88 149 SER B C 1
ATOM 3783 O O . SER B 1 149 ? 11.789 6.449 15 1 88.88 149 SER B O 1
ATOM 3785 N N . ASP B 1 150 ? 12.867 8.352 14.617 1 90.56 150 ASP B N 1
ATOM 3786 C CA . ASP B 1 150 ? 13.844 8.094 15.672 1 90.56 150 ASP B CA 1
ATOM 3787 C C . ASP B 1 150 ? 13.398 8.719 17 1 90.56 150 ASP B C 1
ATOM 3789 O O . ASP B 1 150 ? 14.047 8.531 18.031 1 90.56 150 ASP B O 1
ATOM 3793 N N . VAL B 1 151 ? 12.383 9.469 16.969 1 93.56 151 VAL B N 1
ATOM 3794 C CA . VAL B 1 151 ? 11.906 10.172 18.156 1 93.56 151 VAL B CA 1
ATOM 3795 C C . VAL B 1 151 ? 10.82 9.352 18.844 1 93.56 151 VAL B C 1
ATOM 3797 O O . VAL B 1 151 ? 9.883 8.883 18.203 1 93.56 151 VAL B O 1
ATOM 3800 N N . SER B 1 152 ? 10.984 9.18 20.172 1 93.69 152 SER B N 1
ATOM 3801 C CA . SER B 1 152 ? 9.961 8.461 20.922 1 93.69 152 SER B CA 1
ATOM 3802 C C . SER B 1 152 ? 9 9.422 21.609 1 93.69 152 SER B C 1
ATOM 3804 O O . SER B 1 152 ? 9.32 10.602 21.797 1 93.69 152 SER B O 1
ATOM 3806 N N . TRP B 1 153 ? 7.883 8.859 21.953 1 94.19 153 TRP B N 1
ATOM 3807 C CA . TRP B 1 153 ? 6.891 9.664 22.656 1 94.19 153 TRP B CA 1
ATOM 3808 C C . TRP B 1 153 ? 7.457 10.195 23.969 1 94.19 153 TRP B C 1
ATOM 3810 O O . TRP B 1 153 ? 7.18 11.328 24.359 1 94.19 153 TRP B O 1
ATOM 3820 N N . SER B 1 154 ? 8.219 9.359 24.594 1 93.25 154 SER B N 1
ATOM 3821 C CA . SER B 1 154 ? 8.773 9.766 25.891 1 93.25 154 SER B CA 1
ATOM 3822 C C . SER B 1 154 ? 9.664 10.992 25.734 1 93.25 154 SER B C 1
ATOM 3824 O O . SER B 1 154 ? 9.781 11.797 26.672 1 93.25 154 SER B O 1
ATOM 3826 N N . ASP B 1 155 ? 10.25 11.203 24.578 1 94.31 155 ASP B N 1
ATOM 3827 C CA . ASP B 1 155 ? 11.133 12.336 24.328 1 94.31 155 ASP B CA 1
ATOM 3828 C C . ASP B 1 155 ? 10.352 13.641 24.25 1 94.31 155 ASP B C 1
ATOM 3830 O O . ASP B 1 155 ? 10.844 14.695 24.656 1 94.31 155 ASP B O 1
ATOM 3834 N N . VAL B 1 156 ? 9.078 13.562 23.75 1 95.88 156 VAL B N 1
ATOM 3835 C CA . VAL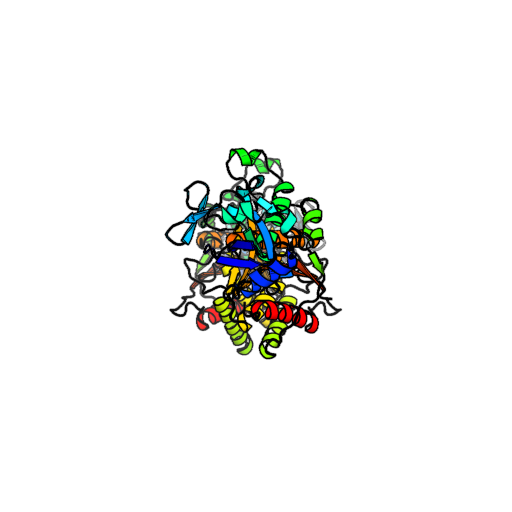 B 1 156 ? 8.414 14.805 23.359 1 95.88 156 VAL B CA 1
ATOM 3836 C C . VAL B 1 156 ? 7.125 14.977 24.156 1 95.88 156 VAL B C 1
ATOM 3838 O O . VAL B 1 156 ? 6.457 16.016 24.062 1 95.88 156 VAL B O 1
ATOM 3841 N N . ARG B 1 157 ? 6.789 14.07 24.984 1 94.88 157 ARG B N 1
ATOM 3842 C CA . ARG B 1 157 ? 5.527 14.055 25.703 1 94.88 157 ARG B CA 1
ATOM 3843 C C . ARG B 1 157 ? 5.367 15.305 26.562 1 94.88 157 ARG B C 1
ATOM 3845 O O . ARG B 1 157 ? 4.305 15.93 26.562 1 94.88 157 ARG B O 1
ATOM 3852 N N . ALA B 1 158 ? 6.391 15.664 27.234 1 92.62 158 ALA B N 1
ATOM 3853 C CA . ALA B 1 158 ? 6.324 16.797 28.156 1 92.62 158 ALA B CA 1
ATOM 3854 C C . ALA B 1 158 ? 6.016 18.094 27.406 1 92.62 158 ALA B C 1
ATOM 3856 O O . ALA B 1 158 ? 5.305 18.953 27.922 1 92.62 158 ALA B O 1
ATOM 3857 N N . VAL B 1 159 ? 6.52 18.219 26.297 1 93.62 159 VAL B N 1
ATOM 3858 C CA . VAL B 1 159 ? 6.289 19.422 25.5 1 93.62 159 VAL B CA 1
ATOM 3859 C C . VAL B 1 159 ? 4.852 19.422 24.984 1 93.62 159 VAL B C 1
ATOM 3861 O O . VAL B 1 159 ? 4.117 20.406 25.188 1 93.62 159 VAL B O 1
ATOM 3864 N N . PHE B 1 160 ? 4.441 18.359 24.438 1 95.56 160 PHE B N 1
ATOM 3865 C CA . PHE B 1 160 ? 3.135 18.344 23.797 1 95.56 160 PHE B CA 1
ATOM 3866 C C . PHE B 1 160 ? 2.02 18.375 24.828 1 95.56 160 PHE B C 1
ATOM 3868 O O . PHE B 1 160 ? 0.947 18.922 24.578 1 95.56 160 PHE B O 1
ATOM 3875 N N . ASP B 1 161 ? 2.207 17.797 25.969 1 90.94 161 ASP B N 1
ATOM 3876 C CA . ASP B 1 161 ? 1.201 17.797 27.031 1 90.94 161 ASP B CA 1
ATOM 3877 C C . ASP B 1 161 ? 0.839 19.219 27.438 1 90.94 161 ASP B C 1
ATOM 3879 O O . ASP B 1 161 ? -0.299 19.5 27.828 1 90.94 161 ASP B O 1
ATOM 3883 N N . LYS B 1 162 ? 1.787 20.125 27.297 1 89.44 162 LYS B N 1
ATOM 3884 C CA . LYS B 1 162 ? 1.588 21.516 27.672 1 89.44 162 LYS B CA 1
ATOM 3885 C C . LYS B 1 162 ? 0.593 22.203 26.75 1 89.44 162 LYS B C 1
ATOM 3887 O O . LYS B 1 162 ? -0.101 23.141 27.156 1 89.44 162 LYS B O 1
ATOM 3892 N N . TYR B 1 163 ? 0.531 21.719 25.547 1 89.69 163 TYR B N 1
ATOM 3893 C CA . TYR B 1 163 ? -0.177 22.5 24.547 1 89.69 163 TYR B CA 1
ATOM 3894 C C . TYR B 1 163 ? -1.417 21.75 24.047 1 89.69 163 TYR B C 1
ATOM 3896 O O . TYR B 1 163 ? -2.23 22.312 23.312 1 89.69 163 TYR B O 1
ATOM 3904 N N . THR B 1 164 ? -1.58 20.5 24.406 1 91.06 164 THR B N 1
ATOM 3905 C CA . THR B 1 164 ? -2.623 19.656 23.828 1 91.06 164 THR B CA 1
ATOM 3906 C C . THR B 1 164 ? -3.891 19.703 24.672 1 91.06 164 THR B C 1
ATOM 3908 O O . THR B 1 164 ? -3.836 19.547 25.891 1 91.06 164 THR B O 1
ATOM 3911 N N . ILE B 1 165 ? -4.996 19.969 24.016 1 90 165 ILE B N 1
ATOM 3912 C CA . ILE B 1 165 ? -6.324 19.969 24.609 1 90 165 ILE B CA 1
ATOM 3913 C C . ILE B 1 165 ? -7.211 18.938 23.938 1 90 165 ILE B C 1
ATOM 3915 O O . ILE B 1 165 ? -7.273 18.875 22.703 1 90 165 ILE B O 1
ATOM 3919 N N . LYS B 1 166 ? -7.855 18.125 24.719 1 87.88 166 LYS B N 1
ATOM 3920 C CA . LYS B 1 166 ? -8.812 17.172 24.172 1 87.88 166 LYS B CA 1
ATOM 3921 C C . LYS B 1 166 ? -10.141 17.859 23.844 1 87.88 166 LYS B C 1
ATOM 3923 O O . LYS B 1 166 ? -10.711 18.547 24.703 1 87.88 166 LYS B O 1
ATOM 3928 N N . GLN B 1 167 ? -10.5 17.766 22.625 1 87.88 167 GLN B N 1
ATOM 3929 C CA . GLN B 1 167 ? -11.75 18.375 22.172 1 87.88 167 GLN B CA 1
ATOM 3930 C C . GLN B 1 167 ? -12.383 17.562 21.047 1 87.88 167 GLN B C 1
ATOM 3932 O O . GLN B 1 167 ? -11.672 16.984 20.219 1 87.88 167 GLN B O 1
ATOM 3937 N N . GLU B 1 168 ? -13.617 17.562 21.031 1 87.19 168 GLU B N 1
ATOM 3938 C CA . GLU B 1 168 ? -14.32 16.906 19.922 1 87.19 168 GLU B CA 1
ATOM 3939 C C . GLU B 1 168 ? -14.195 17.703 18.641 1 87.19 168 GLU B C 1
ATOM 3941 O O . GLU B 1 168 ? -14.188 18.938 18.656 1 87.19 168 GLU B O 1
ATOM 3946 N N . PHE B 1 169 ? -14.109 16.969 17.594 1 92 169 PHE B N 1
ATOM 3947 C CA . PHE B 1 169 ? -14.008 17.609 16.281 1 92 169 PHE B CA 1
ATOM 3948 C C . PHE B 1 169 ? -15.367 17.688 15.617 1 92 169 PHE B C 1
ATOM 3950 O O . PHE B 1 169 ? -16.188 16.781 15.758 1 92 169 PHE B O 1
ATOM 3957 N N . PRO B 1 170 ? -15.602 18.766 14.891 1 92 170 PRO B N 1
ATOM 3958 C CA . PRO B 1 170 ? -16.859 18.828 14.133 1 92 170 PRO B CA 1
ATOM 3959 C C . PRO B 1 170 ? -16.922 17.797 13.008 1 92 170 PRO B C 1
ATOM 3961 O O . PRO B 1 170 ? -15.898 17.219 12.633 1 92 170 PRO B O 1
ATOM 3964 N N . ARG B 1 171 ? -18.188 17.531 12.578 1 94.06 171 ARG B N 1
ATOM 3965 C CA . ARG B 1 171 ? -18.422 16.625 11.453 1 94.06 171 ARG B CA 1
ATOM 3966 C C . ARG B 1 171 ? -19.203 17.328 10.344 1 94.06 171 ARG B C 1
ATOM 3968 O O . ARG B 1 171 ? -20.047 18.188 10.617 1 94.06 171 ARG B O 1
ATOM 3975 N N . GLN B 1 172 ? -18.828 17.016 9.156 1 94.88 172 GLN B N 1
ATOM 3976 C CA . GLN B 1 172 ? -19.578 17.484 7.996 1 94.88 172 GLN B CA 1
ATOM 3977 C C . GLN B 1 172 ? -20.031 16.312 7.125 1 94.88 172 GLN B C 1
ATOM 3979 O O . GLN B 1 172 ? -19.234 15.461 6.758 1 94.88 172 GLN B O 1
ATOM 3984 N N . ALA B 1 173 ? -21.281 16.406 6.711 1 94.81 173 ALA B N 1
ATOM 3985 C CA . ALA B 1 173 ? -21.906 15.297 5.996 1 94.81 173 ALA B CA 1
ATOM 3986 C C . ALA B 1 173 ? -21.266 15.102 4.625 1 94.81 173 ALA B C 1
ATOM 3988 O O . ALA B 1 173 ? -20.922 16.078 3.945 1 94.81 173 ALA B O 1
ATOM 3989 N N . ILE B 1 174 ? -21.141 13.859 4.242 1 95.44 174 ILE B N 1
ATOM 3990 C CA . ILE B 1 174 ? -20.734 13.422 2.91 1 95.44 174 ILE B CA 1
ATOM 3991 C C . ILE B 1 174 ? -21.938 12.867 2.152 1 95.44 174 ILE B C 1
ATOM 3993 O O . ILE B 1 174 ? -22.828 12.25 2.746 1 95.44 174 ILE B O 1
ATOM 3997 N N . PRO B 1 175 ? -22.016 13.156 0.852 1 93.31 175 PRO B N 1
ATOM 3998 C CA . PRO B 1 175 ? -23.141 12.602 0.089 1 93.31 175 PRO B CA 1
ATOM 3999 C C . PRO B 1 175 ? -23.359 11.109 0.336 1 93.31 175 PRO B C 1
ATOM 4001 O O . PRO B 1 175 ? -22.391 10.352 0.382 1 93.31 175 PRO B O 1
ATOM 4004 N N . ALA B 1 176 ? -24.594 10.703 0.463 1 94.12 176 ALA B N 1
ATOM 4005 C CA . ALA B 1 176 ? -24.953 9.336 0.798 1 94.12 176 ALA B CA 1
ATOM 4006 C C . ALA B 1 176 ? -24.406 8.344 -0.227 1 94.12 176 ALA B C 1
ATOM 4008 O O . ALA B 1 176 ? -23.953 7.262 0.131 1 94.12 176 ALA B O 1
ATOM 4009 N N . GLN B 1 177 ? -24.422 8.734 -1.448 1 91.06 177 GLN B N 1
ATOM 4010 C CA . GLN B 1 177 ? -23.938 7.867 -2.516 1 91.06 177 GLN B CA 1
ATOM 4011 C C . GLN B 1 177 ? -22.453 7.543 -2.342 1 91.06 177 GLN B C 1
ATOM 4013 O O . GLN B 1 177 ? -22.031 6.418 -2.604 1 91.06 177 GLN B O 1
ATOM 4018 N N . ALA B 1 178 ? -21.734 8.531 -1.949 1 92.19 178 ALA B N 1
ATOM 4019 C CA . ALA B 1 178 ? -20.297 8.336 -1.726 1 92.19 178 ALA B CA 1
ATOM 4020 C C . ALA B 1 178 ? -20.062 7.402 -0.544 1 92.19 178 ALA B C 1
ATOM 4022 O O . ALA B 1 178 ? -19.172 6.547 -0.6 1 92.19 178 ALA B O 1
ATOM 4023 N N . MET B 1 179 ? -20.828 7.5 0.448 1 95 179 MET B N 1
ATOM 4024 C CA . MET B 1 179 ? -20.688 6.645 1.623 1 95 179 MET B CA 1
ATOM 4025 C C . MET B 1 179 ? -21.094 5.211 1.309 1 95 179 MET B C 1
ATOM 4027 O O . MET B 1 179 ? -20.469 4.262 1.797 1 95 179 MET B O 1
ATOM 4031 N N . ASP B 1 180 ? -22.109 5.082 0.5 1 93.88 180 ASP B N 1
ATOM 4032 C CA . ASP B 1 180 ? -22.531 3.752 0.07 1 93.88 180 ASP B CA 1
ATOM 4033 C C . ASP B 1 180 ? -21.438 3.057 -0.729 1 93.88 180 ASP B C 1
ATOM 4035 O O . ASP B 1 180 ? -21.156 1.87 -0.522 1 93.88 180 ASP B O 1
ATOM 4039 N N . ALA B 1 181 ? -20.891 3.824 -1.621 1 92.19 181 ALA B N 1
ATOM 4040 C CA . ALA B 1 181 ? -19.812 3.283 -2.436 1 92.19 181 ALA B CA 1
ATOM 4041 C C . ALA B 1 181 ? -18.641 2.852 -1.562 1 92.19 181 ALA B C 1
ATOM 4043 O O . ALA B 1 181 ? -18.031 1.801 -1.797 1 92.19 181 ALA B O 1
ATOM 4044 N N . LEU B 1 182 ? -18.297 3.656 -0.597 1 95.44 182 LEU B N 1
ATOM 4045 C CA . LEU B 1 182 ? -17.219 3.322 0.329 1 95.44 182 LEU B CA 1
ATOM 4046 C C . LEU B 1 182 ? -17.547 2.039 1.092 1 95.44 182 LEU B C 1
ATOM 4048 O O . LEU B 1 182 ? -16.688 1.163 1.223 1 95.44 182 LEU B O 1
ATOM 4052 N N . ASP B 1 183 ? -18.734 1.895 1.527 1 94.25 183 ASP B N 1
ATOM 4053 C CA . ASP B 1 183 ? -19.141 0.708 2.266 1 94.25 183 ASP B CA 1
ATOM 4054 C C . ASP B 1 183 ? -19 -0.55 1.413 1 94.25 183 ASP B C 1
ATOM 4056 O O . ASP B 1 183 ? -18.5 -1.572 1.884 1 94.25 183 ASP B O 1
ATOM 4060 N N . ILE B 1 184 ? -19.453 -0.491 0.227 1 91.75 184 ILE B N 1
ATOM 4061 C CA . ILE B 1 184 ? -19.359 -1.612 -0.703 1 91.75 184 ILE B CA 1
ATOM 4062 C C . ILE B 1 184 ? -17.906 -1.991 -0.915 1 91.75 184 ILE B C 1
ATOM 4064 O O . ILE B 1 184 ? -17.547 -3.174 -0.897 1 91.75 184 ILE B O 1
ATOM 4068 N N . TYR B 1 185 ? -17.062 -1.026 -1.076 1 93.38 185 TYR B N 1
ATOM 4069 C CA . TYR B 1 185 ? -15.648 -1.277 -1.333 1 93.38 185 TYR B CA 1
ATOM 4070 C C . TYR B 1 185 ? -14.977 -1.911 -0.12 1 93.38 185 TYR B C 1
ATOM 4072 O O . TYR B 1 185 ? -14.188 -2.846 -0.259 1 93.38 185 TYR B O 1
ATOM 4080 N N . LEU B 1 186 ? -15.266 -1.428 1.004 1 92.56 186 LEU B N 1
ATOM 4081 C CA . LEU B 1 186 ? -14.68 -1.983 2.219 1 92.56 186 LEU B CA 1
ATOM 4082 C C . LEU B 1 186 ? -15.117 -3.43 2.424 1 92.56 186 LEU B C 1
ATOM 4084 O O . LEU B 1 186 ? -14.336 -4.262 2.889 1 92.56 186 LEU B O 1
ATOM 4088 N N . LYS B 1 187 ? -16.328 -3.742 2.102 1 90.12 187 LYS B N 1
ATOM 4089 C CA . LYS B 1 187 ? -16.812 -5.121 2.176 1 90.12 187 LYS B CA 1
ATOM 4090 C C . LYS B 1 187 ? -16.078 -6.008 1.172 1 90.12 187 LYS B C 1
ATOM 4092 O O . LYS B 1 187 ? -15.781 -7.168 1.462 1 90.12 187 LYS B O 1
ATOM 4097 N N . MET B 1 188 ? -15.836 -5.41 -0.002 1 90.69 188 MET B N 1
ATOM 4098 C CA . MET B 1 188 ? -15.07 -6.145 -1.007 1 90.69 188 MET B CA 1
ATOM 4099 C C . MET B 1 188 ? -13.68 -6.484 -0.487 1 90.69 188 MET B C 1
ATOM 4101 O O . MET B 1 188 ? -13.195 -7.598 -0.693 1 90.69 188 MET B O 1
ATOM 4105 N N . ILE B 1 189 ? -13.055 -5.547 0.148 1 90.81 189 ILE B N 1
ATOM 4106 C CA . ILE B 1 189 ? -11.734 -5.766 0.729 1 90.81 189 ILE B CA 1
ATOM 4107 C C . ILE B 1 189 ? -11.812 -6.867 1.782 1 90.81 189 ILE B C 1
ATOM 4109 O O . ILE B 1 189 ? -11 -7.797 1.777 1 90.81 189 ILE B O 1
ATOM 4113 N N . ALA B 1 190 ? -12.805 -6.777 2.627 1 88.56 190 ALA B N 1
ATOM 4114 C CA . ALA B 1 190 ? -12.961 -7.754 3.699 1 88.56 190 ALA B CA 1
ATOM 4115 C C . ALA B 1 190 ? -13.18 -9.156 3.135 1 88.56 190 ALA B C 1
ATOM 4117 O O . ALA B 1 190 ? -12.672 -10.141 3.688 1 88.56 190 ALA B O 1
ATOM 4118 N N . MET B 1 191 ? -13.875 -9.211 2.113 1 86.62 191 MET B N 1
ATOM 4119 C CA . MET B 1 191 ? -14.164 -10.508 1.496 1 86.62 191 MET B CA 1
ATOM 4120 C C . MET B 1 191 ? -12.906 -11.102 0.866 1 86.62 191 MET B C 1
ATOM 4122 O O . MET B 1 191 ? -12.719 -12.32 0.882 1 86.62 191 MET B O 1
ATOM 4126 N N . SER B 1 192 ? -12.133 -10.219 0.34 1 87.75 192 SER B N 1
ATOM 4127 C CA . SER B 1 192 ? -10.969 -10.688 -0.41 1 87.75 192 SER B CA 1
ATOM 4128 C C . SER B 1 192 ? -9.781 -10.93 0.511 1 87.75 192 SER B C 1
ATOM 4130 O O . SER B 1 192 ? -9.078 -11.938 0.376 1 87.75 192 SER B O 1
ATOM 4132 N N . PHE B 1 193 ? -9.516 -10.008 1.439 1 85.94 193 PHE B N 1
ATOM 4133 C CA . PHE B 1 193 ? -8.336 -10.078 2.301 1 85.94 193 PHE B CA 1
ATOM 4134 C C . PHE B 1 193 ? -8.688 -10.734 3.633 1 85.94 193 PHE B C 1
ATOM 4136 O O . PHE B 1 193 ? -7.793 -11.125 4.391 1 85.94 193 PHE B O 1
ATOM 4143 N N . GLY B 1 194 ? -9.914 -10.867 3.908 1 79.69 194 GLY B N 1
ATOM 4144 C CA . GLY B 1 194 ? -10.352 -11.242 5.242 1 79.69 194 GLY B CA 1
ATOM 4145 C C . GLY B 1 194 ? -10.68 -10.047 6.121 1 79.69 194 GLY B C 1
ATOM 4146 O O . GLY B 1 194 ? -10.305 -8.922 5.805 1 79.69 194 GLY B O 1
ATOM 4147 N N . PRO B 1 195 ? -11.398 -10.344 7.156 1 76.56 195 PRO B N 1
ATOM 4148 C CA . PRO B 1 195 ? -11.805 -9.25 8.039 1 76.56 195 PRO B CA 1
ATOM 4149 C C . PRO B 1 195 ? -10.625 -8.602 8.75 1 76.56 195 PRO B C 1
ATOM 4151 O O . PRO B 1 195 ? -9.586 -9.234 8.945 1 76.56 195 PRO B O 1
ATOM 4154 N N . ILE B 1 196 ? -10.852 -7.289 8.938 1 76.19 196 ILE B N 1
ATOM 4155 C CA . ILE B 1 196 ? -9.828 -6.566 9.68 1 76.19 196 ILE B CA 1
ATOM 4156 C C . ILE B 1 196 ? -9.906 -6.934 11.164 1 76.19 196 ILE B C 1
ATOM 4158 O O . ILE B 1 196 ? -10.992 -6.957 11.742 1 76.19 196 ILE B O 1
ATOM 4162 N N . ASP B 1 197 ? -9.047 -7.816 11.664 1 65 197 ASP B N 1
ATOM 4163 C CA . ASP B 1 197 ? -9.078 -8.062 13.102 1 65 197 ASP B CA 1
ATOM 4164 C C . ASP B 1 197 ? -7.844 -7.484 13.789 1 65 197 ASP B C 1
ATOM 4166 O O . ASP B 1 197 ? -6.824 -7.242 13.141 1 65 197 ASP B O 1
ATOM 4170 N N . ALA B 1 198 ? -8.086 -6.848 14.891 1 55.47 198 ALA B N 1
ATOM 4171 C CA . ALA B 1 198 ? -7.07 -6.195 15.711 1 55.47 198 ALA B CA 1
ATOM 4172 C C . ALA B 1 198 ? -5.801 -7.039 15.789 1 55.47 198 ALA B C 1
ATOM 4174 O O . ALA B 1 198 ? -4.691 -6.504 15.867 1 55.47 198 ALA B O 1
ATOM 4175 N N . SER B 1 199 ? -5.969 -8.289 15.805 1 49.91 199 SER B N 1
ATOM 4176 C CA . SER B 1 199 ? -4.867 -9.164 16.203 1 49.91 199 SER B CA 1
ATOM 4177 C C . SER B 1 199 ? -4.035 -9.586 14.992 1 49.91 199 SER B C 1
ATOM 4179 O O . SER B 1 199 ? -2.83 -9.812 15.117 1 49.91 199 SER B O 1
ATOM 4181 N N . SER B 1 200 ? -4.805 -9.672 13.922 1 52.09 200 SER B N 1
ATOM 4182 C CA . SER B 1 200 ? -4.133 -10.508 12.93 1 52.09 200 SER B CA 1
ATOM 4183 C C . SER B 1 200 ? -3.812 -9.711 11.672 1 52.09 200 SER B C 1
ATOM 4185 O O . SER B 1 200 ? -2.979 -10.125 10.859 1 52.09 200 SER B O 1
ATOM 4187 N N . SER B 1 201 ? -4.375 -8.398 11.672 1 58.69 201 SER B N 1
ATOM 4188 C CA . SER B 1 201 ? -4.133 -7.836 10.344 1 58.69 201 SER B CA 1
ATOM 4189 C C . SER B 1 201 ? -2.818 -7.062 10.305 1 58.69 201 SER B C 1
ATOM 4191 O O . SER B 1 201 ? -2.51 -6.309 11.227 1 58.69 201 SER B O 1
ATOM 4193 N N . ASP B 1 202 ? -2.014 -7.461 9.461 1 73.19 202 ASP B N 1
ATOM 4194 C CA . ASP B 1 202 ? -0.716 -6.82 9.266 1 73.19 202 ASP B CA 1
ATOM 4195 C C . ASP B 1 202 ? -0.877 -5.41 8.711 1 73.19 202 ASP B C 1
ATOM 4197 O O . ASP B 1 202 ? -1.945 -5.051 8.211 1 73.19 202 ASP B O 1
ATOM 4201 N N . ALA B 1 203 ? 0.034 -4.582 9.016 1 74.75 203 ALA B N 1
ATOM 4202 C CA . ALA B 1 203 ? 0.063 -3.174 8.633 1 74.75 203 ALA B CA 1
ATOM 4203 C C . ALA B 1 203 ? -0.24 -3.002 7.152 1 74.75 203 ALA B C 1
ATOM 4205 O O . ALA B 1 203 ? -0.915 -2.047 6.754 1 74.75 203 ALA B O 1
ATOM 4206 N N . THR B 1 204 ? 0.131 -3.934 6.445 1 76.62 204 THR B N 1
ATOM 4207 C CA . THR B 1 204 ? -0.072 -3.852 5 1 76.62 204 THR B CA 1
ATOM 4208 C C . THR B 1 204 ? -1.55 -4 4.652 1 76.62 204 THR B C 1
ATOM 4210 O O . THR B 1 204 ? -2.082 -3.236 3.846 1 76.62 204 THR B O 1
ATOM 4213 N N . THR B 1 205 ? -2.178 -4.922 5.332 1 81.5 205 THR B N 1
ATOM 4214 C CA . THR B 1 205 ? -3.594 -5.152 5.074 1 81.5 205 THR B CA 1
ATOM 4215 C C . THR B 1 205 ? -4.43 -3.961 5.531 1 81.5 205 THR B C 1
ATOM 4217 O O . THR B 1 205 ? -5.371 -3.555 4.848 1 81.5 205 THR B O 1
ATOM 4220 N N . ARG B 1 206 ? -4.062 -3.383 6.59 1 87.75 206 ARG B N 1
ATOM 4221 C CA . ARG B 1 206 ? -4.82 -2.264 7.141 1 87.75 206 ARG B CA 1
ATOM 4222 C C . ARG B 1 206 ? -4.797 -1.067 6.199 1 87.75 206 ARG B C 1
ATOM 4224 O O . ARG B 1 206 ? -5.781 -0.329 6.102 1 87.75 206 ARG B O 1
ATOM 4231 N N . LYS B 1 207 ? -3.732 -0.916 5.566 1 88.19 207 LYS B N 1
ATOM 4232 C CA . LYS B 1 207 ? -3.607 0.195 4.625 1 88.19 207 LYS B CA 1
ATOM 4233 C C . LYS B 1 207 ? -4.688 0.13 3.551 1 88.19 207 LYS B C 1
ATOM 4235 O O . LYS B 1 207 ? -5.168 1.165 3.084 1 88.19 207 LYS B O 1
ATOM 4240 N N . TYR B 1 208 ? -5.113 -1.015 3.23 1 89.44 208 TYR B N 1
ATOM 4241 C CA . TYR B 1 208 ? -6.109 -1.198 2.184 1 89.44 208 TYR B CA 1
ATOM 4242 C C . TYR B 1 208 ? -7.504 -0.833 2.686 1 89.44 208 TYR B C 1
ATOM 4244 O O . TYR B 1 208 ? -8.414 -0.579 1.889 1 89.44 208 TYR B O 1
ATOM 4252 N N . PHE B 1 209 ? -7.648 -0.813 3.98 1 91.38 209 PHE B N 1
ATOM 4253 C CA . PHE B 1 209 ? -8.914 -0.369 4.547 1 91.38 209 PHE B CA 1
ATOM 4254 C C . PHE B 1 209 ? -8.906 1.138 4.777 1 91.38 209 PHE B C 1
ATOM 4256 O O . PHE B 1 209 ? -9.945 1.794 4.668 1 91.38 209 PHE B O 1
ATOM 4263 N N . ILE B 1 210 ? -7.785 1.658 5.055 1 93.75 210 ILE B N 1
ATOM 4264 C CA . ILE B 1 210 ? -7.648 3.062 5.422 1 93.75 210 ILE B CA 1
ATOM 4265 C C . ILE B 1 210 ? -7.715 3.934 4.172 1 93.75 210 ILE B C 1
ATOM 4267 O O . ILE B 1 210 ? -8.438 4.934 4.141 1 93.75 210 ILE B O 1
ATOM 4271 N N . THR B 1 211 ? -7.027 3.561 3.143 1 93.31 211 THR B N 1
ATOM 4272 C CA . THR B 1 211 ? -6.828 4.395 1.962 1 93.31 211 THR B CA 1
ATOM 4273 C C . THR B 1 211 ? -8.156 4.719 1.296 1 93.31 211 THR B C 1
ATOM 4275 O O . THR B 1 211 ? -8.406 5.867 0.92 1 93.31 211 THR B O 1
ATOM 4278 N N . PRO B 1 212 ? -9.078 3.777 1.161 1 95 212 PRO B N 1
ATOM 4279 C CA . PRO B 1 212 ? -10.352 4.105 0.521 1 95 212 PRO B CA 1
ATOM 4280 C C . PRO B 1 212 ? -11.148 5.152 1.295 1 95 212 PRO B C 1
ATOM 4282 O O . PRO B 1 212 ? -11.883 5.945 0.695 1 95 212 PRO B O 1
ATOM 4285 N N . ILE B 1 213 ? -11.023 5.141 2.572 1 96 213 ILE B N 1
ATOM 4286 C CA . ILE B 1 213 ? -11.711 6.156 3.367 1 96 213 ILE B CA 1
ATOM 4287 C C . ILE B 1 213 ? -11.219 7.543 2.967 1 96 213 ILE B C 1
ATOM 4289 O O . ILE B 1 213 ? -12.023 8.422 2.645 1 96 213 ILE B O 1
ATOM 4293 N N . PHE B 1 214 ? -9.977 7.73 2.906 1 96.44 214 PHE B N 1
ATOM 4294 C CA . PHE B 1 214 ? -9.391 9.016 2.551 1 96.44 214 PHE B CA 1
ATOM 4295 C C . PHE B 1 214 ? -9.688 9.367 1.098 1 96.44 214 PHE B C 1
ATOM 4297 O O . PHE B 1 214 ? -9.953 10.523 0.772 1 96.44 214 PHE B O 1
ATOM 4304 N N . LEU B 1 215 ? -9.648 8.352 0.255 1 94.88 215 LEU B N 1
ATOM 4305 C CA . LEU B 1 215 ? -9.906 8.578 -1.163 1 94.88 215 LEU B CA 1
ATOM 4306 C C . LEU B 1 215 ? -11.32 9.094 -1.385 1 94.88 215 LEU B C 1
ATOM 4308 O O . LEU B 1 215 ? -11.531 10.055 -2.129 1 94.88 215 LEU B O 1
ATOM 4312 N N . HIS B 1 216 ? -12.266 8.484 -0.772 1 95.69 216 HIS B N 1
ATOM 4313 C CA . HIS B 1 216 ? -13.656 8.898 -0.936 1 95.69 216 HIS B CA 1
ATOM 4314 C C . HIS B 1 216 ? -13.891 10.289 -0.364 1 95.69 216 HIS B C 1
ATOM 4316 O O . HIS B 1 216 ? -14.594 11.102 -0.968 1 95.69 216 HIS B O 1
ATOM 4322 N N . VAL B 1 217 ? -13.266 10.516 0.759 1 96.38 217 VAL B N 1
ATOM 4323 C CA . VAL B 1 217 ? -13.422 11.828 1.379 1 96.38 217 VAL B CA 1
ATOM 4324 C C . VAL B 1 217 ? -12.758 12.891 0.514 1 96.38 217 VAL B C 1
ATOM 4326 O O . VAL B 1 217 ? -13.328 13.953 0.269 1 96.38 217 VAL B O 1
ATOM 4329 N N . ALA B 1 218 ? -11.57 12.633 0.119 1 95.56 218 ALA B N 1
ATOM 4330 C CA . ALA B 1 218 ? -10.844 13.57 -0.737 1 95.56 218 ALA B CA 1
ATOM 4331 C C . ALA B 1 218 ? -11.641 13.875 -2.004 1 95.56 218 ALA B C 1
ATOM 4333 O O . ALA B 1 218 ? -11.742 15.031 -2.418 1 95.56 218 ALA B O 1
ATOM 4334 N N . SER B 1 219 ? -12.156 12.859 -2.555 1 93.56 219 SER B N 1
ATOM 4335 C CA . SER B 1 219 ? -12.945 13.023 -3.768 1 93.56 219 SER B CA 1
ATOM 4336 C C . SER B 1 219 ? -14.172 13.891 -3.51 1 93.56 219 SER B C 1
ATOM 4338 O O . SER B 1 219 ? -14.477 14.797 -4.289 1 93.56 219 SER B O 1
ATOM 4340 N N . ALA B 1 220 ? -14.828 13.664 -2.486 1 93.31 220 ALA B N 1
ATOM 4341 C CA . ALA B 1 220 ? -16.031 14.422 -2.137 1 93.31 220 ALA B CA 1
ATOM 4342 C C . ALA B 1 220 ? -15.68 15.883 -1.86 1 93.31 220 ALA B C 1
ATOM 4344 O O . ALA B 1 220 ? -16.484 16.781 -2.148 1 93.31 220 ALA B O 1
ATOM 4345 N N . ALA B 1 221 ? -14.5 16.125 -1.331 1 94.38 221 ALA B N 1
ATOM 4346 C CA . ALA B 1 221 ? -14.094 17.469 -0.923 1 94.38 221 ALA B CA 1
ATOM 4347 C C . ALA B 1 221 ? -13.352 18.188 -2.047 1 94.38 221 ALA B C 1
ATOM 4349 O O . ALA B 1 221 ? -13.07 19.391 -1.949 1 94.38 221 ALA B O 1
ATOM 4350 N N . GLY B 1 222 ? -13.008 17.484 -3.102 1 92.5 222 GLY B N 1
ATOM 4351 C CA . GLY B 1 222 ? -12.156 18.062 -4.129 1 92.5 222 GLY B CA 1
ATOM 4352 C C . GLY B 1 222 ? -10.734 18.297 -3.666 1 92.5 222 GLY B C 1
ATOM 4353 O O . GLY B 1 222 ? -10.148 19.344 -3.947 1 92.5 222 GLY B O 1
ATOM 4354 N N . ALA B 1 223 ? -10.242 17.406 -2.844 1 94.69 223 ALA B N 1
ATOM 4355 C CA . ALA B 1 223 ? -8.891 17.484 -2.303 1 94.69 223 ALA B CA 1
ATOM 4356 C C . ALA B 1 223 ? -7.941 16.547 -3.041 1 94.69 223 ALA B C 1
ATOM 4358 O O . ALA B 1 223 ? -8.375 15.594 -3.686 1 94.69 223 ALA B O 1
ATOM 4359 N N . ASN B 1 224 ? -6.695 16.797 -2.953 1 93.38 224 ASN B N 1
ATOM 4360 C CA . ASN B 1 224 ? -5.641 15.953 -3.498 1 93.38 224 ASN B CA 1
ATOM 4361 C C . ASN B 1 224 ? -4.941 15.148 -2.402 1 93.38 224 ASN B C 1
ATOM 4363 O O . ASN B 1 224 ? -4.973 15.539 -1.232 1 93.38 224 ASN B O 1
ATOM 4367 N N . MET B 1 225 ? -4.41 14.078 -2.795 1 92.94 225 MET B N 1
ATOM 4368 C CA . MET B 1 225 ? -3.631 13.242 -1.886 1 92.94 225 MET B CA 1
ATOM 4369 C C . MET B 1 225 ? -2.201 13.078 -2.389 1 92.94 225 MET B C 1
ATOM 4371 O O . MET B 1 225 ? -1.984 12.719 -3.549 1 92.94 225 MET B O 1
ATOM 4375 N N . VAL B 1 226 ? -1.269 13.383 -1.555 1 89.88 226 VAL B N 1
ATOM 4376 C CA . VAL B 1 226 ? 0.145 13.188 -1.862 1 89.88 226 VAL B CA 1
ATOM 4377 C C . VAL B 1 226 ? 0.703 12.031 -1.038 1 89.88 226 VAL B C 1
ATOM 4379 O O . VAL B 1 226 ? 0.657 12.062 0.194 1 89.88 226 VAL B O 1
ATOM 4382 N N . LEU B 1 227 ? 1.229 11.031 -1.765 1 87.88 227 LEU B N 1
ATOM 4383 C CA . LEU B 1 227 ? 1.738 9.836 -1.093 1 87.88 227 LEU B CA 1
ATOM 4384 C C . LEU B 1 227 ? 3.195 10.023 -0.684 1 87.88 227 LEU B C 1
ATOM 4386 O O . LEU B 1 227 ? 3.967 10.672 -1.396 1 87.88 227 LEU B O 1
ATOM 4390 N N . ASP B 1 228 ? 3.531 9.445 0.419 1 86.62 228 ASP B N 1
ATOM 4391 C CA . ASP B 1 228 ? 4.914 9.344 0.877 1 86.62 228 ASP B CA 1
ATOM 4392 C C . ASP B 1 228 ? 5.598 10.703 0.872 1 86.62 228 ASP B C 1
ATOM 4394 O O . ASP B 1 228 ? 6.711 10.844 0.357 1 86.62 228 ASP B O 1
ATOM 4398 N N . GLU B 1 229 ? 4.938 11.633 1.387 1 87.62 229 GLU B N 1
ATOM 4399 C CA . GLU B 1 229 ? 5.449 13 1.401 1 87.62 229 GLU B CA 1
ATOM 4400 C C . GLU B 1 229 ? 6.547 13.164 2.445 1 87.62 229 GLU B C 1
ATOM 4402 O O . GLU B 1 229 ? 6.383 12.766 3.6 1 87.62 229 GLU B O 1
ATOM 4407 N N . GLU B 1 230 ? 7.609 13.719 1.997 1 90.94 230 GLU B N 1
ATOM 4408 C CA . GLU B 1 230 ? 8.672 14.086 2.934 1 90.94 230 GLU B CA 1
ATOM 4409 C C . GLU B 1 230 ? 8.438 15.477 3.512 1 90.94 230 GLU B C 1
ATOM 4411 O O . GLU B 1 230 ? 8.141 16.422 2.775 1 90.94 230 GLU B O 1
ATOM 4416 N N . VAL B 1 231 ? 8.539 15.492 4.75 1 92.06 231 VAL B N 1
ATOM 4417 C CA . VAL B 1 231 ? 8.391 16.781 5.426 1 92.06 231 VAL B CA 1
ATOM 4418 C C . VAL B 1 231 ? 9.664 17.109 6.191 1 92.06 231 VAL B C 1
ATOM 4420 O O . VAL B 1 231 ? 10.305 16.219 6.758 1 92.06 231 VAL B O 1
ATOM 4423 N N . ARG B 1 232 ? 10.008 18.375 6.098 1 90.06 232 ARG B N 1
ATOM 4424 C CA . ARG B 1 232 ? 11.195 18.875 6.789 1 90.06 232 ARG B CA 1
ATOM 4425 C C . ARG B 1 232 ? 10.938 20.266 7.383 1 90.06 232 ARG B C 1
ATOM 4427 O O . ARG B 1 232 ? 10.555 21.188 6.664 1 90.06 232 ARG B O 1
ATOM 4434 N N . GLY B 1 233 ? 11.133 20.266 8.648 1 87.44 233 GLY B N 1
ATOM 4435 C CA . GLY B 1 233 ? 11.055 21.578 9.289 1 87.44 233 GLY B CA 1
ATOM 4436 C C . GLY B 1 233 ? 12.234 22.469 8.961 1 87.44 233 GLY B C 1
ATOM 4437 O O . GLY B 1 233 ? 13.305 21.984 8.609 1 87.44 233 GLY B O 1
ATOM 4438 N N . MET B 1 234 ? 12 23.719 9.055 1 79.88 234 MET B N 1
ATOM 4439 C CA . MET B 1 234 ? 13.07 24.703 8.891 1 79.88 234 MET B CA 1
ATOM 4440 C C . MET B 1 234 ? 13.641 25.125 10.234 1 79.88 234 MET B C 1
ATOM 4442 O O . MET B 1 234 ? 14.852 25.047 10.453 1 79.88 234 MET B O 1
ATOM 4446 N N . ARG B 1 235 ? 12.82 25.531 11.109 1 79.38 235 ARG B N 1
ATOM 4447 C CA . ARG B 1 235 ? 13.195 25.969 12.445 1 79.38 235 ARG B CA 1
ATOM 4448 C C . ARG B 1 235 ? 13.117 24.828 13.445 1 79.38 235 ARG B C 1
ATOM 4450 O O . ARG B 1 235 ? 13.938 24.734 14.352 1 79.38 235 ARG B O 1
ATOM 4457 N N . VAL B 1 236 ? 12.031 24.047 13.344 1 87.81 236 VAL B N 1
ATOM 4458 C CA . VAL B 1 236 ? 11.984 22.828 14.148 1 87.81 236 VAL B CA 1
ATOM 4459 C C . VAL B 1 236 ? 12.82 21.734 13.477 1 87.81 236 VAL B C 1
ATOM 4461 O O . VAL B 1 236 ? 12.578 21.375 12.328 1 87.81 236 VAL B O 1
ATOM 4464 N N . ARG B 1 237 ? 13.742 21.188 14.117 1 87.12 237 ARG B N 1
ATOM 4465 C CA . ARG B 1 237 ? 14.781 20.344 13.531 1 87.12 237 ARG B CA 1
ATOM 4466 C C . ARG B 1 237 ? 14.305 18.891 13.438 1 87.12 237 ARG B C 1
ATOM 4468 O O . ARG B 1 237 ? 14.898 18 14.047 1 87.12 237 ARG B O 1
ATOM 4475 N N . MET B 1 238 ? 13.383 18.719 12.602 1 90.81 238 MET B N 1
ATOM 4476 C CA . MET B 1 238 ? 12.867 17.375 12.398 1 90.81 238 MET B CA 1
ATOM 4477 C C . MET B 1 238 ? 12.477 17.156 10.938 1 90.81 238 MET B C 1
ATOM 4479 O O . MET B 1 238 ? 12.211 18.109 10.211 1 90.81 238 MET B O 1
ATOM 4483 N N . HIS B 1 239 ? 12.602 15.938 10.523 1 92.12 239 HIS B N 1
ATOM 4484 C CA . HIS B 1 239 ? 12.172 15.523 9.195 1 92.12 239 HIS B CA 1
ATOM 4485 C C . HIS B 1 239 ? 11.594 14.117 9.211 1 92.12 239 HIS B C 1
ATOM 4487 O O . HIS B 1 239 ? 11.828 13.359 10.156 1 92.12 239 HIS B O 1
ATOM 4493 N N . GLY B 1 240 ? 10.805 13.836 8.234 1 93.75 240 GLY B N 1
ATOM 4494 C CA . GLY B 1 240 ? 10.219 12.508 8.164 1 93.75 240 GLY B CA 1
ATOM 4495 C C . GLY B 1 240 ? 9.336 12.305 6.945 1 93.75 240 GLY B C 1
ATOM 4496 O O . GLY B 1 240 ? 9.211 13.203 6.113 1 93.75 240 GLY B O 1
ATOM 4497 N N . ARG B 1 241 ? 8.906 11.125 6.883 1 92.31 241 ARG B N 1
ATOM 4498 C CA . ARG B 1 241 ? 8.039 10.75 5.773 1 92.31 241 ARG B CA 1
ATOM 4499 C C . ARG B 1 241 ? 6.645 10.375 6.273 1 92.31 241 ARG B C 1
ATOM 4501 O O . ARG B 1 241 ? 6.512 9.68 7.285 1 92.31 241 ARG B O 1
ATOM 4508 N N . LEU B 1 242 ? 5.668 10.906 5.57 1 93.75 242 LEU B N 1
ATOM 4509 C CA . LEU B 1 242 ? 4.273 10.633 5.898 1 93.75 242 LEU B CA 1
ATOM 4510 C C . LEU B 1 242 ? 3.668 9.633 4.922 1 93.75 242 LEU B C 1
ATOM 4512 O O . LEU B 1 242 ? 4.137 9.5 3.789 1 93.75 242 LEU B O 1
ATOM 4516 N N . ASP B 1 243 ? 2.697 8.922 5.426 1 91.06 243 ASP B N 1
ATOM 4517 C CA . ASP B 1 243 ? 2.004 7.996 4.535 1 91.06 243 ASP B CA 1
ATOM 4518 C C . ASP B 1 243 ? 1.29 8.742 3.412 1 91.06 243 ASP B C 1
ATOM 4520 O O . ASP B 1 243 ? 1.453 8.414 2.236 1 91.06 243 ASP B O 1
ATOM 4524 N N . PHE B 1 244 ? 0.433 9.758 3.84 1 90.62 244 PHE B N 1
ATOM 4525 C CA . PHE B 1 244 ? -0.127 10.68 2.861 1 90.62 244 PHE B CA 1
ATOM 4526 C C . PHE B 1 244 ? -0.413 12.031 3.502 1 90.62 244 PHE B C 1
ATOM 4528 O O . PHE B 1 244 ? -0.444 12.156 4.727 1 90.62 244 PHE B O 1
ATOM 4535 N N . VAL B 1 245 ? -0.481 12.945 2.6 1 95.06 245 VAL B N 1
ATOM 4536 C CA . VAL B 1 245 ? -0.981 14.266 2.959 1 95.06 245 VAL B CA 1
ATOM 4537 C C . VAL B 1 245 ? -2.17 14.625 2.072 1 95.06 245 VAL B C 1
ATOM 4539 O O . VAL B 1 245 ? -2.1 14.508 0.846 1 95.06 245 VAL B O 1
ATOM 4542 N N . LEU B 1 246 ? -3.268 14.898 2.697 1 96.31 246 LEU B N 1
ATOM 4543 C CA . LEU B 1 246 ? -4.371 15.484 1.949 1 96.31 246 LEU B CA 1
ATOM 4544 C C . LEU B 1 246 ? -4.199 17 1.815 1 96.31 246 LEU B C 1
ATOM 4546 O O . LEU B 1 246 ? -3.791 17.656 2.77 1 96.31 246 LEU B O 1
ATOM 4550 N N . VAL B 1 247 ? -4.516 17.484 0.663 1 94.12 247 VAL B N 1
ATOM 4551 C CA . VAL B 1 247 ? -4.312 18.906 0.389 1 94.12 247 VAL B CA 1
ATOM 4552 C C . VAL B 1 247 ? -5.566 19.484 -0.258 1 94.12 247 VAL B C 1
ATOM 4554 O O . VAL B 1 247 ? -6.035 18.984 -1.281 1 94.12 247 VAL B O 1
ATOM 4557 N N . ARG B 1 248 ? -6.066 20.469 0.309 1 94.44 248 ARG B N 1
ATOM 4558 C CA . ARG B 1 248 ? -7.125 21.281 -0.272 1 94.44 248 ARG B CA 1
ATOM 4559 C C . ARG B 1 248 ? -6.867 22.766 -0.025 1 94.44 248 ARG B C 1
ATOM 4561 O O . ARG B 1 248 ? -7.066 23.266 1.088 1 94.44 248 ARG B O 1
ATOM 4568 N N . GLY B 1 249 ? -6.438 23.438 -1.147 1 88.88 249 GLY B N 1
ATOM 4569 C CA . GLY B 1 249 ? -5.996 24.797 -0.911 1 88.88 249 GLY B CA 1
ATOM 4570 C C . GLY B 1 249 ? -4.824 24.891 0.049 1 88.88 249 GLY B C 1
ATOM 4571 O O . GLY B 1 249 ? -3.787 24.266 -0.17 1 88.88 249 GLY B O 1
ATOM 4572 N N . VAL B 1 250 ? -5.062 25.547 1.188 1 85.5 250 VAL B N 1
ATOM 4573 C CA . VAL B 1 250 ? -3.992 25.734 2.162 1 85.5 250 VAL B CA 1
ATOM 4574 C C . VAL B 1 250 ? -4.094 24.672 3.254 1 85.5 250 VAL B C 1
ATOM 4576 O O . VAL B 1 250 ? -3.195 24.547 4.09 1 85.5 250 VAL B O 1
ATOM 4579 N N . THR B 1 251 ? -5.164 23.922 3.26 1 92.31 251 THR B N 1
ATOM 4580 C CA . THR B 1 251 ? -5.383 22.922 4.293 1 92.31 251 THR B CA 1
ATOM 4581 C C . THR B 1 251 ? -4.523 21.688 4.039 1 92.31 251 THR B C 1
ATOM 4583 O O . THR B 1 251 ? -4.469 21.188 2.916 1 92.31 251 THR B O 1
ATOM 4586 N N . ARG B 1 252 ? -3.857 21.266 5.094 1 95.25 252 ARG B N 1
ATOM 4587 C CA . ARG B 1 252 ? -3.072 20.031 5.074 1 95.25 252 ARG B CA 1
ATOM 4588 C C . ARG B 1 252 ? -3.547 19.062 6.152 1 95.25 252 ARG B C 1
ATOM 4590 O O . ARG B 1 252 ? -3.793 19.469 7.293 1 95.25 252 ARG B O 1
ATOM 4597 N N . ILE B 1 253 ? -3.725 17.875 5.758 1 97.88 253 ILE B N 1
ATOM 4598 C CA . ILE B 1 253 ? -3.936 16.812 6.73 1 97.88 253 ILE B CA 1
ATOM 4599 C C . ILE B 1 253 ? -2.818 15.773 6.609 1 97.88 253 ILE B C 1
ATOM 4601 O O . ILE B 1 253 ? -2.723 15.07 5.605 1 97.88 253 ILE B O 1
ATOM 4605 N N . CYS B 1 254 ? -1.983 15.656 7.617 1 97.94 254 CYS B N 1
ATOM 4606 C CA . CYS B 1 254 ? -0.891 14.688 7.676 1 97.94 254 CYS B CA 1
ATOM 4607 C C . CYS B 1 254 ? -1.377 13.344 8.203 1 97.94 254 CYS B C 1
ATOM 4609 O O . CYS B 1 254 ? -1.934 13.273 9.305 1 97.94 254 CYS B O 1
ATOM 4611 N N . LEU B 1 255 ? -1.154 12.312 7.469 1 97.25 255 LEU B N 1
ATOM 4612 C CA . LEU B 1 255 ? -1.58 10.984 7.91 1 97.25 255 LEU B CA 1
ATOM 4613 C C . LEU B 1 255 ? -0.379 10.125 8.289 1 97.25 255 LEU B C 1
ATOM 4615 O O . LEU B 1 255 ? 0.575 10.008 7.516 1 97.25 255 LEU B O 1
ATOM 4619 N N . VAL B 1 256 ? -0.457 9.57 9.438 1 95.5 256 VAL B N 1
ATOM 4620 C CA . VAL B 1 256 ? 0.488 8.555 9.898 1 95.5 256 VAL B CA 1
ATOM 4621 C C . VAL B 1 256 ? -0.26 7.266 10.234 1 95.5 256 VAL B C 1
ATOM 4623 O O . VAL B 1 256 ? -1.149 7.262 11.094 1 95.5 256 VAL B O 1
ATOM 4626 N N . GLN B 1 257 ? 0.086 6.25 9.555 1 93.06 257 GLN B N 1
ATOM 4627 C CA . GLN B 1 257 ? -0.435 4.93 9.891 1 93.06 257 GLN B CA 1
ATOM 4628 C C . GLN B 1 257 ? 0.561 4.141 10.734 1 93.06 257 GLN B C 1
ATOM 4630 O O . GLN B 1 257 ? 1.747 4.074 10.406 1 93.06 257 GLN B O 1
ATOM 4635 N N . THR B 1 258 ? 0.093 3.607 11.781 1 88.88 258 THR B N 1
ATOM 4636 C CA . THR B 1 258 ? 0.978 2.773 12.586 1 88.88 258 THR B CA 1
ATOM 4637 C C . THR B 1 258 ? 1.067 1.363 12.008 1 88.88 258 THR B C 1
ATOM 4639 O O . THR B 1 258 ? 0.056 0.791 11.594 1 88.88 258 THR B O 1
ATOM 4642 N N . THR B 1 259 ? 2.232 0.898 11.938 1 75.88 259 THR B N 1
ATOM 4643 C CA . THR B 1 259 ? 2.443 -0.436 11.383 1 75.88 259 THR B CA 1
ATOM 4644 C C . THR B 1 259 ? 2.449 -1.483 12.492 1 75.88 259 THR B C 1
ATOM 4646 O O . THR B 1 259 ? 2.146 -2.654 12.25 1 75.88 259 THR B O 1
ATOM 4649 N N . ASP B 1 260 ? 2.762 -1.16 13.688 1 76.62 260 ASP B N 1
ATOM 4650 C CA . ASP B 1 260 ? 2.908 -2.119 14.773 1 76.62 260 ASP B CA 1
ATOM 4651 C C . ASP B 1 260 ? 1.798 -1.95 15.812 1 76.62 260 ASP B C 1
ATOM 4653 O O . ASP B 1 260 ? 1.851 -2.545 16.891 1 76.62 260 ASP B O 1
ATOM 4657 N N . GLY B 1 261 ? 0.894 -1.146 15.516 1 80.56 261 GLY B N 1
ATOM 4658 C CA . GLY B 1 261 ? -0.226 -0.959 16.422 1 80.56 261 GLY B CA 1
ATOM 4659 C C . GLY B 1 261 ? 0.082 -0.007 17.562 1 80.56 261 GLY B C 1
ATOM 4660 O O . GLY B 1 261 ? -0.754 0.206 18.453 1 80.56 261 GLY B O 1
ATOM 4661 N N . ASP B 1 262 ? 1.201 0.598 17.609 1 89.19 262 ASP B N 1
ATOM 4662 C CA . ASP B 1 262 ? 1.571 1.552 18.656 1 89.19 262 ASP B CA 1
ATOM 4663 C C . ASP B 1 262 ? 0.995 2.936 18.359 1 89.19 262 ASP B C 1
ATOM 4665 O O . ASP B 1 262 ? 1.671 3.783 17.781 1 89.19 262 ASP B O 1
ATOM 4669 N N . MET B 1 263 ? -0.126 3.133 18.859 1 92.62 263 MET B N 1
ATOM 4670 C CA . MET B 1 263 ? -0.839 4.379 18.594 1 92.62 263 MET B CA 1
ATOM 4671 C C . MET B 1 263 ? -0.161 5.551 19.297 1 92.62 263 MET B C 1
ATOM 4673 O O . MET B 1 263 ? -0.258 6.691 18.844 1 92.62 263 MET B O 1
ATOM 4677 N N . THR B 1 264 ? 0.498 5.277 20.375 1 93.69 264 THR B N 1
ATOM 4678 C CA . THR B 1 264 ? 1.208 6.332 21.094 1 93.69 264 THR B CA 1
ATOM 4679 C C . THR B 1 264 ? 2.344 6.891 20.234 1 93.69 264 THR B C 1
ATOM 4681 O O . THR B 1 264 ? 2.486 8.109 20.109 1 93.69 264 THR B O 1
ATOM 4684 N N . GLN B 1 265 ? 3.059 6 19.688 1 94.31 265 GLN B N 1
ATOM 4685 C CA . GLN B 1 265 ? 4.145 6.426 18.812 1 94.31 265 GLN B CA 1
ATOM 4686 C C . GLN B 1 265 ? 3.604 7.117 17.562 1 94.31 265 GLN B C 1
ATOM 4688 O O . GLN B 1 265 ? 4.172 8.109 17.094 1 94.31 265 GLN B O 1
ATOM 4693 N N . ALA B 1 266 ? 2.543 6.586 17.047 1 94.94 266 ALA B N 1
ATOM 4694 C CA . ALA B 1 266 ? 1.945 7.195 15.867 1 94.94 266 ALA B CA 1
ATOM 4695 C C . ALA B 1 266 ? 1.499 8.625 16.156 1 94.94 266 ALA B C 1
ATOM 4697 O O . ALA B 1 266 ? 1.611 9.5 15.289 1 94.94 266 ALA B O 1
ATOM 4698 N N . MET B 1 267 ? 1.007 8.805 17.328 1 95.25 267 MET B N 1
ATOM 4699 C CA . MET B 1 267 ? 0.61 10.148 17.734 1 95.25 267 MET B CA 1
ATOM 4700 C C . MET B 1 267 ? 1.819 11.07 17.812 1 95.25 267 MET B C 1
ATOM 4702 O O . MET B 1 267 ? 1.763 12.211 17.328 1 95.25 267 MET B O 1
ATOM 4706 N N . ALA B 1 268 ? 2.863 10.578 18.359 1 96.06 268 ALA B N 1
ATOM 4707 C CA . ALA B 1 268 ? 4.09 11.367 18.406 1 96.06 268 ALA B CA 1
ATOM 4708 C C . ALA B 1 268 ? 4.531 11.766 17 1 96.06 268 ALA B C 1
ATOM 4710 O O . ALA B 1 268 ? 4.84 12.938 16.734 1 96.06 268 ALA B O 1
ATOM 4711 N N . ASP B 1 269 ? 4.516 10.789 16.125 1 96.56 269 ASP B N 1
ATOM 4712 C CA . ASP B 1 269 ? 4.961 11.008 14.758 1 96.56 269 ASP B CA 1
ATOM 4713 C C . ASP B 1 269 ? 4.113 12.078 14.07 1 96.56 269 ASP B C 1
ATOM 4715 O O . ASP B 1 269 ? 4.645 12.961 13.391 1 96.56 269 ASP B O 1
ATOM 4719 N N . VAL B 1 270 ? 2.812 11.992 14.273 1 97.5 270 VAL B N 1
ATOM 4720 C CA . VAL B 1 270 ? 1.937 12.898 13.539 1 97.5 270 VAL B CA 1
ATOM 4721 C C . VAL B 1 270 ? 2.025 14.305 14.133 1 97.5 270 VAL B C 1
ATOM 4723 O O . VAL B 1 270 ? 1.935 15.297 13.414 1 97.5 270 VAL B O 1
ATOM 4726 N N . LEU B 1 271 ? 2.188 14.414 15.391 1 97.56 271 LEU B N 1
ATOM 4727 C CA . LEU B 1 271 ? 2.365 15.719 16.016 1 97.56 271 LEU B CA 1
ATOM 4728 C C . LEU B 1 271 ? 3.637 16.406 15.516 1 97.56 271 LEU B C 1
ATOM 4730 O O . LEU B 1 271 ? 3.615 17.578 15.156 1 97.56 271 LEU B O 1
ATOM 4734 N N . LEU B 1 272 ? 4.645 15.641 15.484 1 97.12 272 LEU B N 1
ATOM 4735 C CA . LEU B 1 272 ? 5.914 16.172 15 1 97.12 272 LEU B CA 1
ATOM 4736 C C . LEU B 1 272 ? 5.812 16.562 13.523 1 97.12 272 LEU B C 1
ATOM 4738 O O . LEU B 1 272 ? 6.324 17.609 13.117 1 97.12 272 LEU B O 1
ATOM 4742 N N . ALA B 1 273 ? 5.148 15.758 12.797 1 97 273 ALA B N 1
ATOM 4743 C CA . ALA B 1 273 ? 4.969 16.047 11.383 1 97 273 ALA B CA 1
ATOM 4744 C C . ALA B 1 273 ? 4.184 17.344 11.18 1 97 273 ALA B C 1
ATOM 4746 O O . ALA B 1 273 ? 4.52 18.156 10.312 1 97 273 ALA B O 1
ATOM 4747 N N . CYS B 1 274 ? 3.174 17.516 11.961 1 97.19 274 CYS B N 1
ATOM 4748 C CA . CYS B 1 274 ? 2.377 18.734 11.875 1 97.19 274 CYS B CA 1
ATOM 4749 C C . CYS B 1 274 ? 3.229 19.969 12.156 1 97.19 274 CYS B C 1
ATOM 4751 O O . CYS B 1 274 ? 3.086 20.984 11.484 1 97.19 274 CYS B O 1
ATOM 4753 N N . GLU B 1 275 ? 4.098 19.828 13.141 1 95.62 275 GLU B N 1
ATOM 4754 C CA . GLU B 1 275 ? 4.992 20.938 13.438 1 95.62 275 GLU B CA 1
ATOM 4755 C C . GLU B 1 275 ? 5.918 21.234 12.266 1 95.62 275 GLU B C 1
ATOM 4757 O O . GLU B 1 275 ? 6.117 22.391 11.906 1 95.62 275 GLU B O 1
ATOM 4762 N N . ALA B 1 276 ? 6.457 20.234 11.711 1 94.88 276 ALA B N 1
ATOM 4763 C CA . ALA B 1 276 ? 7.371 20.391 10.586 1 94.88 276 ALA B CA 1
ATOM 4764 C C . ALA B 1 276 ? 6.664 21.031 9.391 1 94.88 276 ALA B C 1
ATOM 4766 O O . ALA B 1 276 ? 7.211 21.938 8.75 1 94.88 276 ALA B O 1
ATOM 4767 N N . VAL B 1 277 ? 5.477 20.625 9.133 1 94.81 277 VAL B N 1
ATOM 4768 C CA . VAL B 1 277 ? 4.707 21.172 8.016 1 94.81 277 VAL B CA 1
ATOM 4769 C C . VAL B 1 277 ? 4.363 22.625 8.281 1 94.81 277 VAL B C 1
ATOM 4771 O O . VAL B 1 277 ? 4.492 23.484 7.395 1 94.81 277 VAL B O 1
ATOM 4774 N N . ALA B 1 278 ? 3.922 22.875 9.461 1 92.88 278 ALA B N 1
ATOM 4775 C CA . ALA B 1 278 ? 3.594 24.234 9.836 1 92.88 278 ALA B CA 1
ATOM 4776 C C . ALA B 1 278 ? 4.797 25.156 9.648 1 92.88 278 ALA B C 1
ATOM 4778 O O . ALA B 1 278 ? 4.66 26.281 9.133 1 92.88 278 ALA B O 1
ATOM 4779 N N . ASP B 1 279 ? 5.914 24.719 10.055 1 89.31 279 ASP B N 1
ATOM 4780 C CA . ASP B 1 279 ? 7.156 25.469 9.953 1 89.31 279 ASP B CA 1
ATOM 4781 C C . ASP B 1 279 ? 7.547 25.688 8.492 1 89.31 279 ASP B C 1
ATOM 4783 O O . ASP B 1 279 ? 7.824 26.812 8.078 1 89.31 279 ASP B O 1
ATOM 4787 N N . ALA B 1 280 ? 7.48 24.641 7.742 1 84.31 280 ALA B N 1
ATOM 4788 C CA . ALA B 1 280 ? 7.93 24.672 6.355 1 84.31 280 ALA B CA 1
ATOM 4789 C C . ALA B 1 280 ? 7.004 25.547 5.5 1 84.31 280 ALA B C 1
ATOM 4791 O O . ALA B 1 280 ? 7.457 26.219 4.578 1 84.31 280 ALA B O 1
ATOM 4792 N N . GLU B 1 281 ? 5.715 25.547 5.828 1 85.62 281 GLU B N 1
ATOM 4793 C CA . GLU B 1 281 ? 4.746 26.203 4.965 1 85.62 281 GLU B CA 1
ATOM 4794 C C . GLU B 1 281 ? 4.191 27.469 5.629 1 85.62 281 GLU B C 1
ATOM 4796 O O . GLU B 1 281 ? 3.297 28.125 5.086 1 85.62 281 GLU B O 1
ATOM 4801 N N . ASP B 1 282 ? 4.75 27.781 6.766 1 81.38 282 ASP B N 1
ATOM 4802 C CA . ASP B 1 282 ? 4.234 28.891 7.551 1 81.38 282 ASP B CA 1
ATOM 4803 C C . ASP B 1 282 ? 2.715 28.828 7.676 1 81.38 282 ASP B C 1
ATOM 4805 O O . ASP B 1 282 ? 2.016 29.797 7.395 1 81.38 282 ASP B O 1
ATOM 4809 N N . ALA B 1 283 ? 2.256 27.625 7.957 1 86.06 283 ALA B N 1
ATOM 4810 C CA . ALA B 1 283 ? 0.819 27.391 8.062 1 86.06 283 ALA B CA 1
ATOM 4811 C C . ALA B 1 283 ? 0.329 27.641 9.492 1 86.06 283 ALA B C 1
ATOM 4813 O O . ALA B 1 283 ? 0.937 27.172 10.453 1 86.06 283 ALA B O 1
ATOM 4814 N N . ALA B 1 284 ? -0.738 28.375 9.602 1 82.62 284 ALA B N 1
ATOM 4815 C CA . ALA B 1 284 ? -1.313 28.656 10.914 1 82.62 284 ALA B CA 1
ATOM 4816 C C . ALA B 1 284 ? -1.978 27.406 11.5 1 82.62 284 ALA B C 1
ATOM 4818 O O . ALA B 1 284 ? -1.989 27.219 12.719 1 82.62 284 ALA B O 1
ATOM 4819 N N . VAL B 1 285 ? -2.598 26.641 10.625 1 90.62 285 VAL B N 1
ATOM 4820 C CA . VAL B 1 285 ? -3.307 25.422 11.031 1 90.62 285 VAL B CA 1
ATOM 4821 C C . VAL B 1 285 ? -2.846 24.25 10.18 1 90.62 285 VAL B C 1
ATOM 4823 O O . VAL B 1 285 ? -2.713 24.359 8.961 1 90.62 285 VAL B O 1
ATOM 4826 N N . VAL B 1 286 ? -2.512 23.172 10.812 1 95.94 286 VAL B N 1
ATOM 4827 C CA . VAL B 1 286 ? -2.225 21.906 10.156 1 95.94 286 VAL B CA 1
ATOM 4828 C C . VAL B 1 286 ? -2.982 20.781 10.852 1 95.94 286 VAL B C 1
ATOM 4830 O O . VAL B 1 286 ? -3.021 20.719 12.078 1 95.94 286 VAL B O 1
ATOM 4833 N N . TYR B 1 287 ? -3.59 19.984 10.109 1 97.88 287 TYR B N 1
ATOM 4834 C CA . TYR B 1 287 ? -4.285 18.844 10.664 1 97.88 287 TYR B CA 1
ATOM 4835 C C . TYR B 1 287 ? -3.432 17.578 10.562 1 97.88 287 TYR B C 1
ATOM 4837 O O . TYR B 1 287 ? -2.561 17.484 9.695 1 97.88 287 TYR B O 1
ATOM 4845 N N . GLY B 1 288 ? -3.684 16.656 11.453 1 98.25 288 GLY B N 1
ATOM 4846 C CA . GLY B 1 288 ? -3.021 15.367 11.461 1 98.25 288 GLY B CA 1
ATOM 4847 C C . GLY B 1 288 ? -3.941 14.227 11.852 1 98.25 288 GLY B C 1
ATOM 4848 O O . GLY B 1 288 ? -4.93 14.438 12.562 1 98.25 288 GLY B O 1
ATOM 4849 N N . ILE B 1 289 ? -3.627 13.094 11.375 1 98.38 289 ILE B N 1
ATOM 4850 C CA . ILE B 1 289 ? -4.352 11.875 11.734 1 98.38 289 ILE B CA 1
ATOM 4851 C C . ILE B 1 289 ? -3.367 10.727 11.938 1 98.38 289 ILE B C 1
ATOM 4853 O O . ILE B 1 289 ? -2.498 10.492 11.102 1 98.38 289 ILE B O 1
ATOM 4857 N N . ALA B 1 290 ? -3.43 10.086 13.062 1 97.44 290 ALA B N 1
ATOM 4858 C CA . ALA B 1 290 ? -2.773 8.805 13.305 1 97.44 290 ALA B CA 1
ATOM 4859 C C . ALA B 1 290 ? -3.797 7.676 13.406 1 97.44 290 ALA B C 1
ATOM 4861 O O . ALA B 1 290 ? -4.832 7.824 14.062 1 97.44 290 ALA B O 1
ATOM 4862 N N . THR B 1 291 ? -3.512 6.512 12.727 1 95.81 291 THR B N 1
ATOM 4863 C CA . THR B 1 291 ? -4.527 5.465 12.75 1 95.81 291 THR B CA 1
ATOM 4864 C C . THR B 1 291 ? -3.904 4.102 12.477 1 95.81 291 THR B C 1
ATOM 4866 O O . THR B 1 291 ? -2.854 4.008 11.844 1 95.81 291 THR B O 1
ATOM 4869 N N . ASP B 1 292 ? -4.438 3.086 13.062 1 91.31 292 ASP B N 1
ATOM 4870 C CA . ASP B 1 292 ? -4.191 1.703 12.664 1 91.31 292 ASP B CA 1
ATOM 4871 C C . ASP B 1 292 ? -5.43 1.089 12.016 1 91.31 292 ASP B C 1
ATOM 4873 O O . ASP B 1 292 ? -5.555 -0.135 11.938 1 91.31 292 ASP B O 1
ATOM 4877 N N . CYS B 1 293 ? -6.371 1.959 11.625 1 91.81 293 CYS B N 1
ATOM 4878 C CA . CYS B 1 293 ? -7.641 1.604 10.992 1 91.81 293 CYS B CA 1
ATOM 4879 C C . CYS B 1 293 ? -8.742 1.457 12.031 1 91.81 293 CYS B C 1
ATOM 4881 O O . CYS B 1 293 ? -9.883 1.871 11.805 1 91.81 293 CYS B O 1
ATOM 4883 N N . LEU B 1 294 ? -8.422 0.917 13.156 1 91.12 294 LEU B N 1
ATOM 4884 C CA . LEU B 1 294 ? -9.43 0.693 14.188 1 91.12 294 LEU B CA 1
ATOM 4885 C C . LEU B 1 294 ? -9.43 1.832 15.203 1 91.12 294 LEU B C 1
ATOM 4887 O O . LEU B 1 294 ? -10.461 2.123 15.812 1 91.12 294 LEU B O 1
ATOM 4891 N N . SER B 1 295 ? -8.297 2.369 15.414 1 93.56 295 SER B N 1
ATOM 4892 C CA . SER B 1 295 ? -8.156 3.541 16.266 1 93.56 295 SER B CA 1
ATOM 4893 C C . SER B 1 295 ? -7.719 4.762 15.469 1 93.56 295 SER B C 1
ATOM 4895 O O . SER B 1 295 ? -6.875 4.66 14.578 1 93.56 295 SER B O 1
ATOM 4897 N N . TRP B 1 296 ? -8.32 5.906 15.828 1 96.31 296 TRP B N 1
ATOM 4898 C CA . TRP B 1 296 ? -8.039 7.156 15.125 1 96.31 296 TRP B CA 1
ATOM 4899 C C . TRP B 1 296 ? -7.754 8.281 16.109 1 96.31 296 TRP B C 1
ATOM 4901 O O . TRP B 1 296 ? -8.5 8.469 17.078 1 96.31 296 TRP B O 1
ATOM 4911 N N . VAL B 1 297 ? -6.703 8.961 15.898 1 97.56 297 VAL B N 1
ATOM 4912 C CA . VAL B 1 297 ? -6.406 10.195 16.609 1 97.56 297 VAL B CA 1
ATOM 4913 C C . VAL B 1 297 ? -6.438 11.375 15.633 1 97.56 297 VAL B C 1
ATOM 4915 O O . VAL B 1 297 ? -5.754 11.352 14.609 1 97.56 297 VAL B O 1
ATOM 4918 N N . PHE B 1 298 ? -7.223 12.312 15.914 1 98.12 298 PHE B N 1
ATOM 4919 C CA . PHE B 1 298 ? -7.312 13.539 15.117 1 98.12 298 PHE B CA 1
ATOM 4920 C C . PHE B 1 298 ? -6.582 14.68 15.805 1 98.12 298 PHE B C 1
ATOM 4922 O O . PHE B 1 298 ? -6.684 14.852 17.016 1 98.12 298 PHE B O 1
ATOM 4929 N N . VAL B 1 299 ? -5.891 15.398 15.023 1 98.19 299 VAL B N 1
ATOM 4930 C CA . VAL B 1 299 ? -5.098 16.5 15.531 1 98.19 299 VAL B CA 1
ATOM 4931 C C . VAL B 1 299 ? -5.414 17.781 14.75 1 98.19 299 VAL B C 1
ATOM 4933 O O . VAL B 1 299 ? -5.531 17.734 13.523 1 98.19 299 VAL B O 1
ATOM 4936 N N . LYS B 1 300 ? -5.641 18.797 15.422 1 96.56 300 LYS B N 1
ATOM 4937 C CA . LYS B 1 300 ? -5.637 20.156 14.867 1 96.56 300 LYS B CA 1
ATOM 4938 C C . LYS B 1 300 ? -4.578 21.016 15.547 1 96.56 300 LYS B C 1
ATOM 4940 O O . LYS B 1 300 ? -4.773 21.484 16.672 1 96.56 300 LYS B O 1
ATOM 4945 N N . ARG B 1 301 ? -3.475 21.188 14.844 1 96.38 301 ARG B N 1
ATOM 4946 C CA . ARG B 1 301 ? -2.367 22 15.344 1 96.38 301 ARG B CA 1
ATOM 4947 C C . ARG B 1 301 ? -2.57 23.469 15.008 1 96.38 301 ARG B C 1
ATOM 4949 O O . ARG B 1 301 ? -2.621 23.844 13.836 1 96.38 301 ARG B O 1
ATOM 4956 N N . GLU B 1 302 ? -2.709 24.203 16.016 1 89.88 302 GLU B N 1
ATOM 4957 C CA . GLU B 1 302 ? -2.764 25.656 15.891 1 89.88 302 GLU B CA 1
ATOM 4958 C C . GLU B 1 302 ? -1.53 26.312 16.5 1 89.88 302 GLU B C 1
ATOM 4960 O O . GLU B 1 302 ? -0.691 25.625 17.094 1 89.88 302 GLU B O 1
ATOM 4965 N N . AR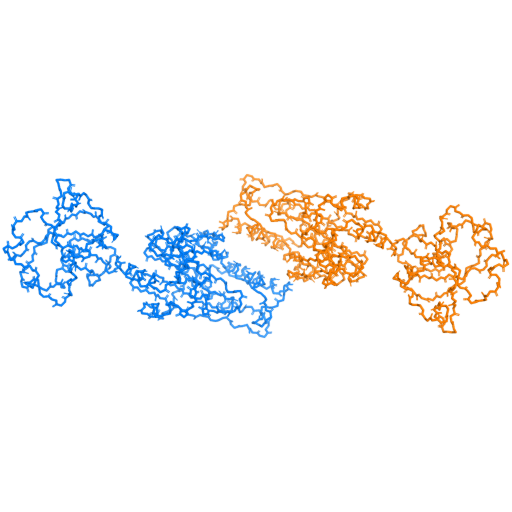G B 1 303 ? -1.456 27.547 16.328 1 84.75 303 ARG B N 1
ATOM 4966 C CA . ARG B 1 303 ? -0.266 28.25 16.812 1 84.75 303 ARG B CA 1
ATOM 4967 C C . ARG B 1 303 ? -0.197 28.219 18.328 1 84.75 303 ARG B C 1
ATOM 4969 O O . ARG B 1 303 ? 0.86 27.953 18.906 1 84.75 303 ARG B O 1
ATOM 4976 N N . SER B 1 304 ? -1.303 28.391 18.969 1 78.94 304 SER B N 1
ATOM 4977 C CA . SER B 1 304 ? -1.315 28.547 20.422 1 78.94 304 SER B CA 1
ATOM 4978 C C . SER B 1 304 ? -1.534 27.203 21.109 1 78.94 304 SER B C 1
ATOM 4980 O O . SER B 1 304 ? -1.082 27 22.25 1 78.94 304 SER B O 1
ATOM 4982 N N . HIS B 1 305 ? -2.234 26.312 20.547 1 86.81 305 HIS B N 1
ATOM 4983 C CA . HIS B 1 305 ? -2.566 25.031 21.156 1 86.81 305 HIS B CA 1
ATOM 4984 C C . HIS B 1 305 ? -2.828 23.969 20.094 1 86.81 305 HIS B C 1
ATOM 4986 O O . HIS B 1 305 ? -2.84 24.266 18.891 1 86.81 305 HIS B O 1
ATOM 4992 N N . ILE B 1 306 ? -2.883 22.781 20.594 1 94.38 306 ILE B N 1
ATOM 4993 C CA . ILE B 1 306 ? -3.17 21.625 19.766 1 94.38 306 ILE B CA 1
ATOM 4994 C C . ILE B 1 306 ? -4.441 20.938 20.266 1 94.38 306 ILE B C 1
ATOM 4996 O O . ILE B 1 306 ? -4.57 20.625 21.438 1 94.38 306 ILE B O 1
ATOM 5000 N N . LEU B 1 307 ? -5.398 20.797 19.391 1 94.25 307 LEU B N 1
ATOM 5001 C CA . LEU B 1 307 ? -6.605 20.047 19.719 1 94.25 307 LEU B CA 1
ATOM 5002 C C . LEU B 1 307 ? -6.469 18.578 19.297 1 94.25 307 LEU B C 1
ATOM 5004 O O . LEU B 1 307 ? -5.945 18.297 18.219 1 94.25 307 LEU B O 1
ATOM 5008 N N . THR B 1 308 ? -6.867 17.656 20.156 1 96.75 308 THR B N 1
ATOM 5009 C CA . THR B 1 308 ? -6.828 16.25 19.812 1 96.75 308 THR B CA 1
ATOM 5010 C C . THR B 1 308 ? -8.148 15.562 20.156 1 96.75 308 THR B C 1
ATOM 5012 O O . THR B 1 308 ? -8.883 16.031 21.031 1 96.75 308 THR B O 1
ATOM 5015 N N . ALA B 1 309 ? -8.492 14.586 19.422 1 95.75 309 ALA B N 1
ATOM 5016 C CA . ALA B 1 309 ? -9.617 13.695 19.688 1 95.75 309 ALA B CA 1
ATOM 5017 C C . ALA B 1 309 ? -9.273 12.25 19.328 1 95.75 309 ALA B C 1
ATOM 5019 O O . ALA B 1 309 ? -8.508 12.016 18.391 1 95.75 309 ALA B O 1
ATOM 5020 N N . GLU B 1 310 ? -9.805 11.344 20.062 1 94.81 310 GLU B N 1
ATOM 5021 C CA . GLU B 1 310 ? -9.625 9.922 19.797 1 94.81 310 GLU B CA 1
ATOM 5022 C C . GLU B 1 310 ? -10.961 9.242 19.5 1 94.81 310 GLU B C 1
ATOM 5024 O O . GLU B 1 310 ? -11.984 9.594 20.078 1 94.81 310 GLU B O 1
ATOM 5029 N N . MET B 1 311 ? -10.875 8.414 18.531 1 93.56 311 MET B N 1
ATOM 5030 C CA . MET B 1 311 ? -12.039 7.617 18.156 1 93.56 311 MET B CA 1
ATOM 5031 C C . MET B 1 311 ? -11.648 6.164 17.891 1 93.56 311 MET B C 1
ATOM 5033 O O . MET B 1 311 ? -10.562 5.891 17.375 1 93.56 311 MET B O 1
ATOM 5037 N N . SER B 1 312 ? -12.555 5.277 18.297 1 89.56 312 SER B N 1
ATOM 5038 C CA . SER B 1 312 ? -12.344 3.859 18.016 1 89.56 312 SER B CA 1
ATOM 5039 C C . SER B 1 312 ? -13.461 3.289 17.156 1 89.56 312 SER B C 1
ATOM 5041 O O . SER B 1 312 ? -14.617 3.711 17.266 1 89.56 312 SER B O 1
ATOM 5043 N N . VAL B 1 313 ? -13.039 2.479 16.234 1 86.44 313 VAL B N 1
ATOM 5044 C CA . VAL B 1 313 ? -13.969 1.715 15.406 1 86.44 313 VAL B CA 1
ATOM 5045 C C . VAL B 1 313 ? -14.078 0.287 15.938 1 86.44 313 VAL B C 1
ATOM 5047 O O . VAL B 1 313 ? -13.086 -0.437 16 1 86.44 313 VAL B O 1
ATOM 5050 N N . GLN B 1 314 ? -15.211 -0.119 16.375 1 78.25 314 GLN B N 1
ATOM 5051 C CA . GLN B 1 314 ? -15.414 -1.456 16.922 1 78.25 314 GLN B CA 1
ATOM 5052 C C . GLN B 1 314 ? -15.945 -2.412 15.859 1 78.25 314 GLN B C 1
ATOM 5054 O O . GLN B 1 314 ? -17 -2.174 15.273 1 78.25 314 GLN B O 1
ATOM 5059 N N . VAL B 1 315 ? -15.141 -3.352 15.578 1 76.44 315 VAL B N 1
ATOM 5060 C CA . VAL B 1 315 ? -15.547 -4.363 14.609 1 76.44 315 VAL B CA 1
ATOM 5061 C C . VAL B 1 315 ? -16.484 -5.371 15.273 1 76.44 315 VAL B C 1
ATOM 5063 O O . VAL B 1 315 ? -16.219 -5.844 16.375 1 76.44 315 VAL B O 1
ATOM 5066 N N . GLY B 1 316 ? -17.656 -5.43 14.703 1 67.88 316 GLY B N 1
ATOM 5067 C CA . GLY B 1 316 ? -18.609 -6.379 15.234 1 67.88 316 GLY B CA 1
ATOM 5068 C C . GLY B 1 316 ? -18.297 -7.816 14.867 1 67.88 316 GLY B C 1
ATOM 5069 O O . GLY B 1 316 ? -17.203 -8.117 14.383 1 67.88 316 GLY B O 1
ATOM 5070 N N . ASP B 1 317 ? -19.203 -8.586 15.109 1 65.12 317 ASP B N 1
ATOM 5071 C CA . ASP B 1 317 ? -19.125 -10.031 14.922 1 65.12 317 ASP B CA 1
ATOM 5072 C C . ASP B 1 317 ? -18.938 -10.383 13.445 1 65.12 317 ASP B C 1
ATOM 5074 O O . ASP B 1 317 ? -18.375 -11.422 13.109 1 65.12 317 ASP B O 1
ATOM 5078 N N . ASP B 1 318 ? -19.344 -9.453 12.711 1 65.44 318 ASP B N 1
ATOM 5079 C CA . ASP B 1 318 ? -19.297 -9.766 11.281 1 65.44 318 ASP B CA 1
ATOM 5080 C C . ASP B 1 318 ? -17.938 -9.43 10.688 1 65.44 318 ASP B C 1
ATOM 5082 O O . ASP B 1 318 ? -17.703 -9.625 9.492 1 65.44 318 ASP B O 1
ATOM 5086 N N . ARG B 1 319 ? -17.125 -8.875 11.578 1 72.12 319 ARG B N 1
ATOM 5087 C CA . ARG B 1 319 ? -15.711 -8.641 11.305 1 72.12 319 ARG B CA 1
ATOM 5088 C C . ARG B 1 319 ? -15.531 -7.625 10.18 1 72.12 319 ARG B C 1
ATOM 5090 O O . ARG B 1 319 ? -14.508 -7.621 9.492 1 72.12 319 ARG B O 1
ATOM 5097 N N . HIS B 1 320 ? -16.656 -6.863 9.938 1 80 320 HIS B N 1
ATOM 5098 C CA . HIS B 1 320 ? -16.594 -5.746 9 1 80 320 HIS B CA 1
ATOM 5099 C C . HIS B 1 320 ? -16.531 -4.414 9.734 1 80 320 HIS B C 1
ATOM 5101 O O . HIS B 1 320 ? -16.969 -4.316 10.891 1 80 320 HIS B O 1
ATOM 5107 N N . LEU B 1 321 ? -15.984 -3.441 9.117 1 87.12 321 LEU B N 1
ATOM 5108 C CA . LEU B 1 321 ? -16.047 -2.094 9.672 1 87.12 321 LEU B CA 1
ATOM 5109 C C . LEU B 1 321 ? -17.484 -1.569 9.68 1 87.12 321 LEU B C 1
ATOM 5111 O O . LEU B 1 321 ? -18.141 -1.528 8.633 1 87.12 321 LEU B O 1
ATOM 5115 N N . PRO B 1 322 ? -17.953 -1.293 10.836 1 88.69 322 PRO B N 1
ATOM 5116 C CA . PRO B 1 322 ? -19.312 -0.78 10.875 1 88.69 322 PRO B CA 1
ATOM 5117 C C . PRO B 1 322 ? -19.484 0.516 10.086 1 88.69 322 PRO B C 1
ATOM 5119 O O . PRO B 1 322 ? -18.719 1.466 10.281 1 88.69 322 PRO B O 1
ATOM 5122 N N . PRO B 1 323 ? -20.516 0.578 9.289 1 90.94 323 PRO B N 1
ATOM 5123 C CA . PRO B 1 323 ? -20.719 1.755 8.445 1 90.94 323 PRO B CA 1
ATOM 5124 C C . PRO B 1 323 ? -20.844 3.047 9.242 1 90.94 323 PRO B C 1
ATOM 5126 O O . PRO B 1 323 ? -20.359 4.098 8.812 1 90.94 323 PRO B O 1
ATOM 5129 N N . GLU B 1 324 ? -21.422 2.984 10.414 1 91.31 324 GLU B N 1
ATOM 5130 C CA . GLU B 1 324 ? -21.625 4.188 11.219 1 91.31 324 GLU B CA 1
ATOM 5131 C C . GLU B 1 324 ? -20.297 4.75 11.703 1 91.31 324 GLU B C 1
ATOM 5133 O O . GLU B 1 324 ? -20.094 5.969 11.727 1 91.31 324 GLU B O 1
ATOM 5138 N N . SER B 1 325 ? -19.484 3.863 12.156 1 92.56 325 SER B N 1
ATOM 5139 C CA . SER B 1 325 ? -18.172 4.301 12.625 1 92.56 325 SER B CA 1
ATOM 5140 C C . SER B 1 325 ? -17.328 4.879 11.492 1 92.56 325 SER B C 1
ATOM 5142 O O . SER B 1 325 ? -16.656 5.895 11.656 1 92.56 325 SER B O 1
ATOM 5144 N N . VAL B 1 326 ? -17.359 4.238 10.344 1 94.81 326 VAL B N 1
ATOM 5145 C CA . VAL B 1 326 ? -16.641 4.723 9.172 1 94.81 326 VAL B CA 1
ATOM 5146 C C . VAL B 1 326 ? -17.172 6.09 8.766 1 94.81 326 VAL B C 1
ATOM 5148 O O . VAL B 1 326 ? -16.406 6.984 8.398 1 94.81 326 VAL B O 1
ATOM 5151 N N . GLN B 1 327 ? -18.469 6.219 8.867 1 95.81 327 GLN B N 1
ATOM 5152 C CA . GLN B 1 327 ? -19.094 7.488 8.523 1 95.81 327 GLN B CA 1
ATOM 5153 C C . GLN B 1 327 ? -18.609 8.609 9.445 1 95.81 327 GLN B C 1
ATOM 5155 O O . GLN B 1 327 ? -18.344 9.719 8.992 1 95.81 327 GLN B O 1
ATOM 5160 N N . ARG B 1 328 ? -18.562 8.344 10.68 1 95.5 328 ARG B N 1
ATOM 5161 C CA . ARG B 1 328 ? -18.094 9.336 11.641 1 95.5 328 ARG B CA 1
ATOM 5162 C C . ARG B 1 328 ? -16.672 9.789 11.312 1 95.5 328 ARG B C 1
ATOM 5164 O O . ARG B 1 328 ? -16.375 10.984 11.32 1 95.5 328 ARG B O 1
ATOM 5171 N N . VAL B 1 329 ? -15.805 8.82 11.07 1 97.06 329 VAL B N 1
ATOM 5172 C CA . VAL B 1 329 ? -14.422 9.117 10.711 1 97.06 329 VAL B CA 1
ATOM 5173 C C . VAL B 1 329 ? -14.383 9.969 9.445 1 97.06 329 VAL B C 1
ATOM 5175 O O . VAL B 1 329 ? -13.75 11.023 9.414 1 97.06 329 VAL B O 1
ATOM 5178 N N . ALA B 1 330 ? -15.094 9.523 8.406 1 97.5 330 ALA B N 1
ATOM 5179 C CA . ALA B 1 330 ? -15.094 10.195 7.109 1 97.5 330 ALA B CA 1
ATOM 5180 C C . ALA B 1 330 ? -15.617 11.625 7.227 1 97.5 330 ALA B C 1
ATOM 5182 O O . ALA B 1 330 ? -15.039 12.547 6.656 1 97.5 330 ALA B O 1
ATOM 5183 N N . GLU B 1 331 ? -16.625 11.766 7.973 1 97.31 331 GLU B N 1
ATOM 5184 C CA . GLU B 1 331 ? -17.234 13.086 8.117 1 97.31 331 GLU B CA 1
ATOM 5185 C C . GLU B 1 331 ? -16.328 14.031 8.898 1 97.31 331 GLU B C 1
ATOM 5187 O O . GLU B 1 331 ? -16.328 15.242 8.664 1 97.31 331 GLU B O 1
ATOM 5192 N N . THR B 1 332 ? -15.641 13.523 9.875 1 97.38 332 THR B N 1
ATOM 5193 C CA . THR B 1 332 ? -14.672 14.328 10.609 1 97.38 332 THR B CA 1
ATOM 5194 C C . THR B 1 332 ? -13.562 14.82 9.68 1 97.38 332 THR B C 1
ATOM 5196 O O . THR B 1 332 ? -13.219 16 9.695 1 97.38 332 THR B O 1
ATOM 5199 N N . ILE B 1 333 ? -13.039 13.938 8.867 1 97.75 333 ILE B N 1
ATOM 5200 C CA . ILE B 1 333 ? -12 14.289 7.91 1 97.75 333 ILE B CA 1
ATOM 5201 C C . ILE B 1 333 ? -12.547 15.297 6.902 1 97.75 333 ILE B C 1
ATOM 5203 O O . ILE B 1 333 ? -11.875 16.281 6.566 1 97.75 333 ILE B O 1
ATOM 5207 N N . HIS B 1 334 ? -13.75 15.039 6.473 1 97.81 334 HIS B N 1
ATOM 5208 C CA . HIS B 1 334 ? -14.398 15.938 5.527 1 97.81 334 HIS B CA 1
ATOM 5209 C C . HIS B 1 334 ? -14.523 17.344 6.105 1 97.81 334 HIS B C 1
ATOM 5211 O O . HIS B 1 334 ? -14.281 18.328 5.406 1 97.81 334 HIS B O 1
ATOM 5217 N N . ALA B 1 335 ? -14.867 17.422 7.34 1 96 335 ALA B N 1
ATOM 5218 C CA . ALA B 1 335 ? -14.992 18.703 8.008 1 96 335 ALA B CA 1
ATOM 5219 C C . ALA B 1 335 ? -13.656 19.438 8.047 1 96 335 ALA B C 1
ATOM 5221 O O . ALA B 1 335 ? -13.594 20.656 7.848 1 96 335 ALA B O 1
ATOM 5222 N N . MET B 1 336 ? -12.586 18.734 8.297 1 95.44 336 MET B N 1
ATOM 5223 C CA . MET B 1 336 ? -11.25 19.312 8.32 1 95.44 336 MET B CA 1
ATOM 5224 C C . MET B 1 336 ? -10.914 19.953 6.969 1 95.44 336 MET B C 1
ATOM 5226 O O . MET B 1 336 ? -10.32 21.031 6.914 1 95.44 336 MET B O 1
ATOM 5230 N N . LEU B 1 337 ? -11.336 19.297 5.906 1 94.88 337 LEU B N 1
ATOM 5231 C CA . LEU B 1 337 ? -10.992 19.719 4.555 1 94.88 337 LEU B CA 1
ATOM 5232 C C . LEU B 1 337 ? -11.875 20.891 4.117 1 94.88 337 LEU B C 1
ATOM 5234 O O . LEU B 1 337 ? -11.484 21.672 3.25 1 94.88 337 LEU B O 1
ATOM 5238 N N . MET B 1 338 ? -13.016 20.922 4.691 1 91.31 338 MET B N 1
ATOM 5239 C CA . MET B 1 338 ? -13.984 21.922 4.223 1 91.31 338 MET B CA 1
ATOM 5240 C C . MET B 1 338 ? -13.844 23.219 4.992 1 91.31 338 MET B C 1
ATOM 5242 O O . MET B 1 338 ? -14.508 24.219 4.668 1 91.31 338 MET B O 1
ATOM 5246 N N . VAL B 1 339 ? -13.008 23.078 5.98 1 76.56 339 VAL B N 1
ATOM 5247 C CA . VAL B 1 339 ? -12.797 24.328 6.711 1 76.56 339 VAL B CA 1
ATOM 5248 C C . VAL B 1 339 ? -12.203 25.375 5.773 1 76.56 339 VAL B C 1
ATOM 5250 O O . VAL B 1 339 ? -11.305 25.078 4.984 1 76.56 339 VAL B O 1
ATOM 5253 N N . MET B 1 340 ? -12.969 26.297 5.324 1 55 340 MET B N 1
ATOM 5254 C CA . MET B 1 340 ? -12.531 27.422 4.504 1 55 340 MET B CA 1
ATOM 5255 C C . MET B 1 340 ? -11.484 28.266 5.234 1 55 340 MET B C 1
ATOM 5257 O O . MET B 1 340 ? -11.766 28.828 6.289 1 55 340 MET B O 1
ATOM 5261 N N . ASN B 1 341 ? -10.211 27.609 5.227 1 45.06 341 ASN B N 1
ATOM 5262 C CA . ASN B 1 341 ? -9.227 28.547 5.742 1 45.06 341 ASN B CA 1
ATOM 5263 C C . ASN B 1 341 ? -8.844 29.594 4.695 1 45.06 341 ASN B C 1
ATOM 5265 O O . ASN B 1 341 ? -8.859 29.312 3.498 1 45.06 341 ASN B O 1
#

Radius of gyration: 36.81 Å; Cα contacts (8 Å, |Δi|>4): 1382; chains: 2; bounding box: 54×125×66 Å

InterPro domains:
  IPR045379 Crinkler effector protein, N-terminal [PF20147] (2-113)

Solvent-accessible surface area (backbone atoms only — not comparable to full-atom values): 35753 Å² total; per-residue (Å²): 113,34,65,43,27,31,29,41,56,70,69,38,56,62,46,77,46,81,41,57,45,80,34,38,35,47,57,48,32,44,50,51,38,64,75,43,73,80,48,90,58,92,49,39,82,43,46,39,43,24,42,39,59,66,32,27,51,43,96,85,43,40,34,20,48,86,85,35,82,46,68,37,35,67,70,48,57,62,69,32,59,91,41,44,42,80,52,55,53,85,38,47,39,54,79,79,46,49,70,72,66,55,64,66,47,94,37,42,34,38,32,39,35,33,38,35,56,62,46,30,47,52,53,52,30,52,56,47,54,71,47,50,69,72,60,69,75,37,50,78,67,70,50,77,53,31,50,40,87,74,56,53,40,85,58,48,43,74,63,49,61,75,36,53,40,82,44,85,73,65,70,32,90,67,63,65,68,60,52,51,52,48,52,53,49,51,50,44,45,28,65,24,61,41,52,71,40,94,85,72,52,48,42,72,59,36,47,67,60,42,49,55,49,52,47,54,35,26,52,76,70,69,21,35,42,41,69,61,38,74,40,50,24,72,79,33,47,34,28,42,73,31,58,29,33,40,37,38,93,81,43,40,36,38,31,27,66,31,63,81,66,46,61,63,51,22,44,40,40,24,53,51,47,34,50,16,46,24,50,57,64,68,41,64,54,26,28,22,31,20,31,57,69,40,42,38,36,42,36,42,38,41,30,69,39,26,39,31,38,77,48,73,48,71,61,51,93,80,30,44,80,43,64,68,50,52,45,53,53,40,14,32,54,38,31,63,59,63,51,84,119,112,34,65,41,27,32,30,40,56,71,68,38,55,64,46,77,45,81,41,57,44,81,35,37,34,46,57,48,31,43,52,52,38,66,75,42,70,80,48,89,56,92,48,38,83,42,45,38,42,25,41,38,59,65,33,28,51,42,97,85,44,40,35,19,48,86,85,35,82,47,67,36,35,66,71,48,57,62,70,31,60,92,40,43,42,82,52,55,52,86,37,46,38,55,79,77,47,49,69,72,65,56,65,66,46,97,39,44,36,38,32,41,35,33,37,35,56,65,46,29,47,52,54,53,30,51,56,47,54,72,48,49,71,73,60,69,76,37,52,77,67,68,52,78,54,30,49,42,88,74,56,53,39,84,57,47,43,74,63,49,61,74,37,53,40,84,44,85,74,66,71,30,89,67,63,64,68,59,52,51,51,48,50,53,49,52,51,42,46,29,63,23,64,40,51,73,40,94,84,72,53,49,43,72,60,36,49,69,62,42,49,53,51,52,48,54,34,26,52,75,69,70,21,34,43,42,68,61,39,74,41,51,23,71,80,34,46,33,29,42,73,31,58,31,32,40,37,39,90,83,42,40,35,39,30,27,66,31,63,82,65,46,60,64,50,22,42,41,43,23,52,53,48,33,50,16,46,24,51,57,65,70,41,64,52,26,27,24,31,20,30,56,67,40,41,40,36,42,35,42,38,42,30,68,39,27,39,30,38,77,49,74,48,70,60,50,93,80,31,42,79,42,65,68,50,53,45,52,54,41,15,31,53,36,29,64,61,62,52,82,121

Nearest PDB structures (foldseek):
  3q3m-assembly1_C  TM=6.936E-01  e=3.567E-02  Ectopseudomonas mendocina
  2rdb-assembly1_C  TM=6.137E-01  e=7.694E-02  Stutzerimonas stutzeri
  6pyr-assembly1_A  TM=4.575E-01  e=1.310E-01  Homo sapiens
  8t0d-assembly1_A  TM=1.361E-01  e=1.380E-03  Mus musculus
  3wvb-assembly1_B  TM=3.459E-01  e=5.746E-01  Methanocaldococcus jannaschii DSM 2661